Protein 3LYK (pdb70)

CATH classification: 3.40.30.10 (+1 more: 1.20.1050.10)

Structure (mmCIF, N/CA/C/O backbone):
data_3LYK
#
_entry.id   3LYK
#
_cell.length_a   116.327
_cell.length_b   116.327
_cell.length_c   91.339
_cell.angle_alpha   90.000
_cell.angle_beta   90.000
_cell.angle_gamma   120.000
#
_symmetry.space_group_name_H-M   'P 31 2 1'
#
loop_
_entity.id
_entity.type
_entity.pdbx_description
1 polymer 'Stringent starvation protein A homolog'
2 water water
#
loop_
_atom_site.group_PDB
_atom_site.id
_atom_site.type_symbol
_atom_site.label_atom_id
_atom_site.label_alt_id
_atom_site.label_comp_id
_atom_site.label_asym_id
_atom_site.label_entity_id
_atom_site.label_seq_id
_atom_site.pdbx_PDB_ins_code
_atom_site.Cartn_x
_atom_site.Cartn_y
_atom_site.Cartn_z
_atom_site.occupancy
_atom_site.B_iso_or_equiv
_atom_site.auth_seq_id
_atom_site.auth_comp_id
_atom_site.auth_asym_id
_atom_site.auth_atom_id
_atom_site.pdbx_PDB_model_num
ATOM 1 N N . VAL A 1 6 ? -72.582 -7.807 28.276 1.00 38.80 10 VAL A N 1
ATOM 2 C CA . VAL A 1 6 ? -72.087 -8.439 27.004 1.00 39.80 10 VAL A CA 1
ATOM 3 C C . VAL A 1 6 ? -71.593 -7.465 25.872 1.00 38.80 10 VAL A C 1
ATOM 4 O O . VAL A 1 6 ? -72.191 -6.413 25.599 1.00 39.09 10 VAL A O 1
ATOM 16 N N . THR A 1 8 ? -70.121 -7.411 21.897 1.00 30.29 12 THR A N 1
ATOM 17 C CA . THR A 1 8 ? -70.188 -8.151 20.650 1.00 30.19 12 THR A CA 1
ATOM 18 C C . THR A 1 8 ? -69.669 -7.291 19.514 1.00 29.46 12 THR A C 1
ATOM 19 O O . THR A 1 8 ? -70.066 -6.128 19.383 1.00 29.33 12 THR A O 1
ATOM 23 N N . LEU A 1 9 ? -68.792 -7.846 18.693 1.00 27.26 13 LEU A N 1
ATOM 24 C CA . LEU A 1 9 ? -68.415 -7.190 17.477 1.00 26.58 13 LEU A CA 1
ATOM 25 C C . LEU A 1 9 ? -68.962 -7.944 16.276 1.00 27.82 13 LEU A C 1
ATOM 26 O O . LEU A 1 9 ? -68.594 -9.108 16.031 1.00 27.44 13 LEU A O 1
ATOM 31 N N . PHE A 1 10 ? -69.821 -7.278 15.511 1.00 28.17 14 PHE A N 1
ATOM 32 C CA . PHE A 1 10 ? -70.244 -7.774 14.193 1.00 28.69 14 PHE A CA 1
ATOM 33 C C . PHE A 1 10 ? -69.196 -7.352 13.223 1.00 28.98 14 PHE A C 1
ATOM 34 O O . PHE A 1 10 ? -68.878 -6.162 13.089 1.00 27.92 14 PHE A O 1
ATOM 42 N N . SER A 1 11 ? -68.677 -8.336 12.520 1.00 29.22 15 SER A N 1
ATOM 43 C CA . SER A 1 11 ? -67.438 -8.198 11.843 1.00 30.61 15 SER A CA 1
ATOM 44 C C . SER A 1 11 ? -67.366 -9.104 10.630 1.00 31.95 15 SER A C 1
ATOM 45 O O . SER A 1 11 ? -67.952 -10.184 10.611 1.00 31.31 15 SER A O 1
ATOM 48 N N . ASN A 1 12 ? -66.620 -8.673 9.625 1.00 33.26 16 ASN A N 1
ATOM 49 C CA . ASN A 1 12 ? -66.270 -9.586 8.564 1.00 34.80 16 ASN A CA 1
ATOM 50 C C . ASN A 1 12 ? -64.788 -9.839 8.592 1.00 35.20 16 ASN A C 1
ATOM 51 O O . ASN A 1 12 ? -64.010 -8.914 8.729 1.00 34.36 16 ASN A O 1
ATOM 56 N N . LYS A 1 13 ? -64.408 -11.105 8.418 1.00 36.24 17 LYS A N 1
ATOM 57 C CA . LYS A 1 13 ? -63.022 -11.535 8.552 1.00 37.19 17 LYS A CA 1
ATOM 58 C C . LYS A 1 13 ? -62.048 -10.938 7.531 1.00 36.19 17 LYS A C 1
ATOM 59 O O . LYS A 1 13 ? -60.863 -10.862 7.804 1.00 36.32 17 LYS A O 1
ATOM 65 N N . ASP A 1 14 ? -62.515 -10.555 6.348 1.00 36.20 18 ASP A N 1
ATOM 66 C CA . ASP A 1 14 ? -61.626 -9.949 5.348 1.00 36.70 18 ASP A CA 1
ATOM 67 C C . ASP A 1 14 ? -61.676 -8.399 5.296 1.00 35.65 18 ASP A C 1
ATOM 68 O O . ASP A 1 14 ? -60.995 -7.786 4.472 1.00 35.06 18 ASP A O 1
ATOM 73 N N . ASP A 1 15 ? -62.493 -7.790 6.156 1.00 33.29 19 ASP A N 1
ATOM 74 C CA . ASP A 1 15 ? -62.762 -6.354 6.061 1.00 31.99 19 ASP A CA 1
ATOM 75 C C . ASP A 1 15 ? -61.711 -5.543 6.830 1.00 29.75 19 ASP A C 1
ATOM 76 O O . ASP A 1 15 ? -61.452 -5.800 7.997 1.00 28.73 19 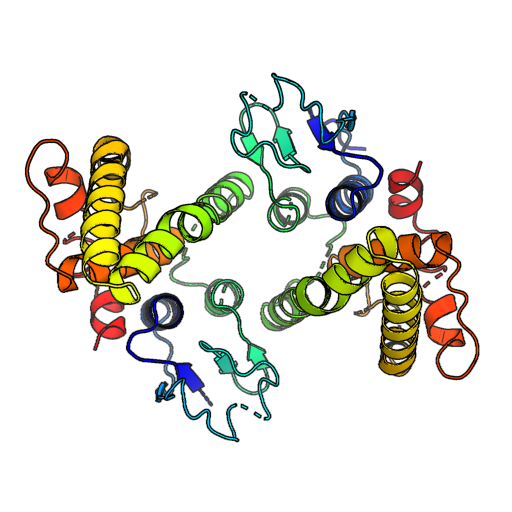ASP A O 1
ATOM 81 N N . ILE A 1 16 ? -61.072 -4.595 6.150 1.00 27.85 20 ILE A N 1
ATOM 82 C CA . ILE A 1 16 ? -59.999 -3.822 6.765 1.00 25.97 20 ILE A CA 1
ATOM 83 C C . ILE A 1 16 ? -60.470 -2.996 7.996 1.00 25.34 20 ILE A C 1
ATOM 84 O O . ILE A 1 16 ? -59.732 -2.842 8.930 1.00 25.15 20 ILE A O 1
ATOM 89 N N . TYR A 1 17 ? -61.713 -2.516 7.995 1.00 24.19 21 TYR A N 1
ATOM 90 C CA . TYR A 1 17 ? -62.229 -1.655 9.032 1.00 23.02 21 TYR A CA 1
ATOM 91 C C . TYR A 1 17 ? -62.511 -2.480 10.275 1.00 23.15 21 TYR A C 1
ATOM 92 O O . TYR A 1 17 ? -62.304 -2.003 11.376 1.00 20.88 21 TYR A O 1
ATOM 101 N N . CYS A 1 18 ? -62.953 -3.730 10.078 1.00 22.79 22 CYS A N 1
ATOM 102 C CA . CYS A 1 18 ? -63.078 -4.697 11.172 1.00 23.32 22 CYS A CA 1
ATOM 103 C C . CYS A 1 18 ? -61.708 -5.000 11.758 1.00 21.62 22 CYS A C 1
ATOM 104 O O . CYS A 1 18 ? -61.544 -5.088 12.962 1.00 21.34 22 CYS A O 1
ATOM 107 N N . HIS A 1 19 ? -60.721 -5.141 10.898 1.00 20.58 23 HIS A N 1
ATOM 108 C CA . HIS A 1 19 ? -59.428 -5.433 11.382 1.00 20.36 23 HIS A CA 1
ATOM 109 C C . HIS A 1 19 ? -58.903 -4.282 12.294 1.00 20.74 23 HIS A C 1
ATOM 110 O O . HIS A 1 19 ? -58.392 -4.549 13.367 1.00 20.82 23 HIS A O 1
ATOM 117 N N . GLN A 1 20 ? -59.058 -3.013 11.883 1.00 19.79 24 GLN A N 1
ATOM 118 C CA . GLN A 1 20 ? -58.671 -1.870 12.740 1.00 19.45 24 GLN A CA 1
ATOM 119 C C . GLN A 1 20 ? -59.229 -2.003 14.147 1.00 18.58 24 GLN A C 1
ATOM 120 O O . GLN A 1 20 ? -58.522 -1.793 15.122 1.00 18.20 24 GLN A O 1
ATOM 126 N N . VAL A 1 21 ? -60.515 -2.287 14.249 1.00 16.96 25 VAL A N 1
ATOM 127 C CA . VAL A 1 21 ? -61.188 -2.280 15.531 1.00 17.62 25 VAL A CA 1
ATOM 128 C C . VAL A 1 21 ? -60.654 -3.473 16.371 1.00 18.32 25 VAL A C 1
ATOM 129 O O . VAL A 1 21 ? -60.344 -3.351 17.553 1.00 17.69 25 VAL A O 1
ATOM 133 N N . LYS A 1 22 ? -60.506 -4.623 15.736 1.00 18.09 26 LYS A N 1
ATOM 134 C CA . LYS A 1 22 ? -59.969 -5.806 16.471 1.00 17.80 26 LYS A CA 1
ATOM 135 C C . LYS A 1 22 ? -58.583 -5.582 17.068 1.00 16.47 26 LYS A C 1
ATOM 136 O O . LYS A 1 22 ? -58.281 -6.080 18.132 1.00 17.73 26 LYS A O 1
ATOM 142 N N . ILE A 1 23 ? -57.734 -4.812 16.389 1.00 15.82 27 ILE A N 1
ATOM 143 C CA . ILE A 1 23 ? -56.427 -4.476 16.960 1.00 15.19 27 ILE A CA 1
ATOM 144 C C . ILE A 1 23 ? -56.598 -3.643 18.195 1.00 15.16 27 ILE A C 1
ATOM 145 O O . ILE A 1 23 ? -55.935 -3.901 19.201 1.00 13.69 27 ILE A O 1
ATOM 150 N N . VAL A 1 24 ? -57.474 -2.624 18.131 1.00 14.87 28 VAL A N 1
ATOM 151 C CA . VAL A 1 24 ? -57.746 -1.769 19.315 1.00 13.64 28 VAL A CA 1
ATOM 152 C C . VAL A 1 24 ? -58.368 -2.566 20.469 1.00 14.80 28 VAL A C 1
ATOM 153 O O . VAL A 1 24 ? -57.926 -2.434 21.617 1.00 15.02 28 VAL A O 1
ATOM 157 N N . LEU A 1 25 ? -59.345 -3.429 20.178 1.00 15.39 29 LEU A N 1
ATOM 158 C CA . LEU A 1 25 ? -59.882 -4.344 21.211 1.00 16.58 29 LEU A CA 1
ATOM 159 C C . LEU A 1 25 ? -58.789 -5.179 21.897 1.00 16.49 29 LEU A C 1
ATOM 160 O O . LEU A 1 25 ? -58.778 -5.308 23.119 1.00 16.62 29 LEU A O 1
ATOM 165 N N . ALA A 1 26 ? -57.872 -5.730 21.098 1.00 15.95 30 ALA A N 1
ATOM 166 C CA . ALA A 1 26 ? -56.778 -6.532 21.641 1.00 17.33 30 ALA A CA 1
ATOM 167 C C . ALA A 1 26 ? -55.825 -5.688 22.442 1.00 17.17 30 ALA A C 1
ATOM 168 O O . ALA A 1 26 ? -55.395 -6.117 23.517 1.00 16.98 30 ALA A O 1
ATOM 170 N N . GLU A 1 27 ? -55.471 -4.488 21.961 1.00 15.98 31 GLU A N 1
ATOM 171 C CA . GLU A 1 27 ? -54.570 -3.592 22.766 1.00 16.77 31 GLU A CA 1
ATOM 172 C C . GLU A 1 27 ? -55.131 -3.286 24.152 1.00 15.26 31 GLU A C 1
ATOM 173 O O . GLU A 1 27 ? -54.407 -3.271 25.164 1.00 15.07 31 GLU A O 1
ATOM 179 N N . LYS A 1 28 ? -56.428 -3.021 24.204 1.00 14.25 32 LYS A N 1
ATOM 180 C CA . LYS A 1 28 ? -57.071 -2.688 25.481 1.00 14.57 32 LYS A CA 1
ATOM 181 C C . LYS A 1 28 ? -57.332 -3.941 26.347 1.00 16.39 32 LYS A C 1
ATOM 182 O O . LYS A 1 28 ? -57.718 -3.804 27.525 1.00 16.08 32 LYS A O 1
ATOM 188 N N . GLY A 1 29 ? -57.154 -5.134 25.749 1.00 16.96 33 GLY A N 1
ATOM 189 C CA . GLY A 1 29 ? -57.335 -6.404 26.458 1.00 18.85 33 GLY A CA 1
ATOM 190 C C . GLY A 1 29 ? -58.784 -6.708 26.780 1.00 20.53 33 GLY A C 1
ATOM 191 O O . GLY A 1 29 ? -59.053 -7.445 27.714 1.00 20.47 33 GLY A O 1
ATOM 192 N N . VAL A 1 30 ? -59.734 -6.131 26.037 1.00 21.89 34 VAL A N 1
ATOM 193 C CA . VAL A 1 30 ? -61.117 -6.380 26.375 1.00 22.67 34 VAL A CA 1
ATOM 194 C C . VAL A 1 30 ? -61.725 -7.583 25.652 1.00 22.80 34 VAL A C 1
ATOM 195 O O . VAL A 1 30 ? -61.565 -7.757 24.455 1.00 21.38 34 VAL A O 1
ATOM 199 N N . LEU A 1 31 ? -62.491 -8.346 26.418 1.00 22.75 35 LEU A N 1
ATOM 200 C CA . LEU A 1 31 ? -63.164 -9.566 25.941 1.00 24.28 35 LEU A CA 1
ATOM 201 C C . LEU A 1 31 ? -64.370 -9.204 25.116 1.00 24.18 35 LEU A C 1
ATOM 202 O O . LEU A 1 31 ? -65.127 -8.298 25.472 1.00 22.48 35 LEU A O 1
ATOM 207 N N . TYR A 1 32 ? -64.536 -9.885 23.988 1.00 24.08 36 TYR A N 1
ATOM 208 C CA . TYR A 1 32 ? -65.735 -9.669 23.190 1.00 25.20 36 TYR A CA 1
ATOM 209 C C . TYR A 1 32 ? -66.077 -10.916 22.421 1.00 26.75 36 TYR A C 1
ATOM 210 O O . TYR A 1 32 ? -65.214 -11.751 22.181 1.00 25.55 36 TYR A O 1
ATOM 219 N N . GLU A 1 33 ? -67.331 -10.999 21.992 1.00 28.97 37 GLU A N 1
ATOM 220 C CA . GLU A 1 33 ? -67.786 -12.078 21.139 1.00 32.23 37 GLU A CA 1
ATOM 221 C C . GLU A 1 33 ? -67.695 -11.567 19.695 1.00 32.59 37 GLU A C 1
ATOM 222 O O . GLU A 1 33 ? -68.194 -10.486 19.393 1.00 31.95 37 GLU A O 1
ATOM 228 N N . ASN A 1 34 ? -67.030 -12.315 18.823 1.00 32.96 38 ASN A N 1
ATOM 229 C CA . ASN A 1 34 ? -66.973 -11.981 17.412 1.00 35.75 38 ASN A CA 1
ATOM 230 C C . ASN A 1 34 ? -68.173 -12.596 16.681 1.00 36.57 38 ASN A C 1
ATOM 231 O O . ASN A 1 34 ? -68.226 -13.811 16.543 1.00 36.67 38 ASN A O 1
ATOM 236 N N . ALA A 1 35 ? -69.129 -11.777 16.223 1.00 37.13 39 ALA A N 1
ATOM 237 C CA . ALA A 1 35 ? -70.225 -12.289 15.382 1.00 37.67 39 ALA A CA 1
ATOM 238 C C . ALA A 1 35 ? -69.875 -12.123 13.912 1.00 38.79 39 ALA A C 1
ATOM 239 O O . ALA A 1 35 ? -69.884 -11.006 13.370 1.00 38.26 39 ALA A O 1
ATOM 241 N N . GLU A 1 36 ? -69.541 -13.242 13.268 1.00 39.56 40 GLU A N 1
ATOM 242 C CA . GLU A 1 36 ? -69.069 -13.209 11.890 1.00 41.72 40 GLU A CA 1
ATOM 243 C C . GLU A 1 36 ? -70.211 -12.934 10.934 1.00 42.18 40 GLU A C 1
ATOM 244 O O . GLU A 1 36 ? -71.232 -13.576 11.001 1.00 42.46 40 GLU A O 1
ATOM 250 N N . VAL A 1 37 ? -70.055 -11.960 10.052 1.00 43.56 41 VAL A N 1
ATOM 251 C CA . VAL A 1 37 ? -71.131 -11.702 9.115 1.00 44.69 41 VAL A CA 1
ATOM 252 C C . VAL A 1 37 ? -70.681 -11.864 7.676 1.00 46.05 41 VAL A C 1
ATOM 253 O O . VAL A 1 37 ? -69.584 -11.459 7.302 1.00 45.47 41 VAL A O 1
ATOM 257 N N . ASP A 1 38 ? -71.563 -12.471 6.892 1.00 47.94 42 ASP A N 1
ATOM 258 C CA . ASP A 1 38 ? -71.428 -12.566 5.454 1.00 50.27 42 ASP A CA 1
ATOM 259 C C . ASP A 1 38 ? -72.081 -11.297 4.888 1.00 51.22 42 ASP A C 1
ATOM 260 O O . ASP A 1 38 ? -73.259 -11.012 5.160 1.00 51.26 42 ASP A O 1
ATOM 265 N N . LEU A 1 39 ? -71.303 -10.529 4.127 1.00 52.50 43 LEU A N 1
ATOM 266 C CA . LEU A 1 39 ? -71.755 -9.239 3.605 1.00 54.21 43 LEU A CA 1
ATOM 267 C C . LEU A 1 39 ? -72.929 -9.364 2.631 1.00 55.21 43 LEU A C 1
ATOM 268 O O . LEU A 1 39 ? -73.757 -8.451 2.532 1.00 55.31 43 LEU A O 1
ATOM 273 N N . GLN A 1 40 ? -73.008 -10.490 1.925 1.00 56.16 44 GLN A N 1
ATOM 274 C CA . GLN A 1 40 ? -74.070 -10.691 0.940 1.00 57.51 44 GLN A CA 1
ATOM 275 C C . GLN A 1 40 ? -75.376 -11.204 1.538 1.00 57.57 44 GLN A C 1
ATOM 276 O O . GLN A 1 40 ? -76.385 -11.257 0.849 1.00 58.31 44 GLN A O 1
ATOM 282 N N . ALA A 1 41 ? -75.359 -11.564 2.819 1.00 57.69 45 ALA A N 1
ATOM 283 C CA . ALA A 1 41 ? -76.552 -12.061 3.517 1.00 57.62 45 ALA A CA 1
ATOM 284 C C . ALA A 1 41 ? -76.527 -11.624 4.979 1.00 57.47 45 ALA A C 1
ATOM 285 O O . ALA A 1 41 ? -76.127 -12.389 5.862 1.00 56.95 45 ALA A O 1
ATOM 287 N N . LEU A 1 42 ? -76.964 -10.394 5.228 1.00 57.35 46 LEU A N 1
ATOM 288 C CA . LEU A 1 42 ? -76.814 -9.790 6.541 1.00 57.37 46 LEU A CA 1
ATOM 289 C C . LEU A 1 42 ? -77.837 -10.349 7.534 1.00 57.31 46 LEU A C 1
ATOM 290 O O . LEU A 1 42 ? -79.020 -10.436 7.212 1.00 57.77 46 LEU A O 1
ATOM 295 N N . PRO A 1 43 ? -77.386 -10.743 8.745 1.00 57.13 47 PRO A N 1
ATOM 296 C CA . PRO A 1 43 ? -78.311 -11.319 9.726 1.00 57.02 47 PRO A CA 1
ATOM 297 C C . PRO A 1 43 ? -79.336 -10.294 10.228 1.00 57.64 47 PRO A C 1
ATOM 298 O O . PRO A 1 43 ? -79.077 -9.085 10.182 1.00 57.81 47 PRO A O 1
ATOM 302 N N . GLU A 1 44 ? -80.489 -10.768 10.700 1.00 57.68 48 GLU A N 1
ATOM 303 C CA . GLU A 1 44 ? -81.534 -9.862 11.189 1.00 57.57 48 GLU A CA 1
ATOM 304 C C . GLU A 1 44 ? -81.137 -9.138 12.483 1.00 57.07 48 GLU A C 1
ATOM 305 O O . GLU A 1 44 ? -81.416 -7.941 12.621 1.00 56.83 48 GLU A O 1
ATOM 308 N N . ASP A 1 45 ? -80.481 -9.849 13.406 1.00 56.21 49 ASP A N 1
ATOM 309 C CA . ASP A 1 45 ? -80.043 -9.238 14.666 1.00 55.83 49 ASP A CA 1
ATOM 310 C C . ASP A 1 45 ? -79.059 -8.047 14.492 1.00 54.86 49 ASP A C 1
ATOM 311 O O . ASP A 1 45 ? -79.017 -7.161 15.346 1.00 54.91 49 ASP A O 1
ATOM 316 N N . LEU A 1 46 ? -78.289 -8.024 13.401 1.00 53.22 50 LEU A N 1
ATOM 317 C CA . LEU A 1 46 ? -77.491 -6.852 13.056 1.00 51.96 50 LEU A CA 1
ATOM 318 C C . LEU A 1 46 ? -78.369 -5.702 12.546 1.00 52.16 50 LEU A C 1
ATOM 319 O O . LEU A 1 46 ? -78.210 -4.558 12.981 1.00 51.55 50 LEU A O 1
ATOM 332 N N . GLU A 1 48 ? -81.482 -5.015 13.166 1.00 50.67 52 GLU A N 1
ATOM 333 C CA . GLU A 1 48 ? -82.298 -4.397 14.227 1.00 50.49 52 GLU A CA 1
ATOM 334 C C . GLU A 1 48 ? -81.490 -3.478 15.165 1.00 50.19 52 GLU A C 1
ATOM 335 O O . GLU A 1 48 ? -82.057 -2.548 15.764 1.00 50.89 52 GLU A O 1
ATOM 338 N N . LEU A 1 49 ? -80.183 -3.728 15.286 1.00 48.96 53 LEU A N 1
ATOM 339 C CA . LEU A 1 49 ? -79.302 -2.861 16.079 1.00 47.83 53 LEU A CA 1
ATOM 340 C C . LEU A 1 49 ? -78.757 -1.706 15.256 1.00 46.76 53 LEU A C 1
ATOM 341 O O . LEU A 1 49 ? -78.649 -0.587 15.754 1.00 47.00 53 LEU A O 1
ATOM 346 N N . ASN A 1 50 ? -78.430 -1.984 14.002 1.00 45.67 54 ASN A N 1
ATOM 347 C CA . ASN A 1 50 ? -77.874 -1.007 13.095 1.00 45.06 54 ASN A CA 1
ATOM 348 C C . ASN A 1 50 ? -78.615 -1.004 11.740 1.00 45.70 54 ASN A C 1
ATOM 349 O O . ASN A 1 50 ? -78.211 -1.694 10.793 1.00 45.79 54 ASN A O 1
ATOM 354 N N . PRO A 1 51 ? -79.690 -0.196 11.635 1.00 46.20 55 PRO A N 1
ATOM 355 C CA . PRO A 1 51 ? -80.458 -0.081 10.383 1.00 46.04 55 PRO A CA 1
ATOM 356 C C . PRO A 1 51 ? -79.604 0.079 9.124 1.00 45.37 55 PRO A C 1
ATOM 357 O O . PRO A 1 51 ? -80.041 -0.313 8.060 1.00 46.10 55 PRO A O 1
ATOM 361 N N . TYR A 1 52 ? -78.400 0.633 9.224 1.00 44.30 56 TYR A N 1
ATOM 362 C CA . TYR A 1 52 ? -77.568 0.827 8.029 1.00 43.22 56 TYR A CA 1
ATOM 363 C C . TYR A 1 52 ? -76.910 -0.479 7.564 1.00 42.32 56 TYR A C 1
ATOM 364 O O . TYR A 1 52 ? -76.324 -0.533 6.476 1.00 41.26 56 TYR A O 1
ATOM 373 N N . GLY A 1 53 ? -76.981 -1.516 8.404 1.00 41.19 57 GLY A N 1
ATOM 374 C CA . GLY A 1 53 ? -76.343 -2.812 8.109 1.00 40.25 57 GLY A CA 1
ATOM 375 C C . GLY A 1 53 ? -74.895 -2.753 7.637 1.00 39.32 57 GLY A C 1
ATOM 376 O O . GLY A 1 53 ? -74.555 -3.342 6.627 1.00 38.97 57 GLY A O 1
ATOM 377 N N . THR A 1 54 ? -74.033 -2.029 8.363 1.00 37.95 58 THR A N 1
ATOM 378 C CA . THR A 1 54 ? -72.603 -2.002 8.043 1.00 36.01 58 THR A CA 1
ATOM 379 C C . THR A 1 54 ? -71.798 -2.722 9.132 1.00 34.52 58 THR A C 1
ATOM 380 O O . THR A 1 54 ? -72.276 -2.896 10.255 1.00 34.41 58 THR A O 1
ATOM 384 N N . VAL A 1 55 ? -70.574 -3.127 8.783 1.00 33.56 59 VAL A N 1
ATOM 385 C CA . VAL A 1 55 ? -69.626 -3.670 9.739 1.00 31.91 59 VAL A CA 1
ATOM 386 C C . VAL A 1 55 ? -68.382 -2.821 9.623 1.00 31.12 59 VAL A C 1
ATOM 387 O O . VAL A 1 55 ? -68.093 -2.316 8.541 1.00 31.54 59 VAL A O 1
ATOM 391 N N . PRO A 1 56 ? -67.624 -2.667 10.728 1.00 29.98 60 PRO A N 1
ATOM 392 C CA . PRO A 1 56 ? -67.850 -3.230 12.075 1.00 28.41 60 PRO A CA 1
ATOM 393 C C . PRO A 1 56 ? -68.970 -2.540 12.808 1.00 27.98 60 PRO A C 1
ATOM 394 O O . PRO A 1 56 ? -69.135 -1.332 12.663 1.00 27.93 60 PRO A O 1
ATOM 398 N N . THR A 1 57 ? -69.716 -3.296 13.606 1.00 26.06 61 THR A N 1
ATOM 399 C CA . THR A 1 57 ? -70.690 -2.734 14.501 1.00 25.21 61 THR A CA 1
ATOM 400 C C . THR A 1 57 ? -70.415 -3.315 15.865 1.00 25.79 61 THR A C 1
ATOM 401 O O . THR A 1 57 ? -70.354 -4.550 16.026 1.00 25.70 61 THR A O 1
ATOM 405 N N . LEU A 1 58 ? -70.255 -2.449 16.859 1.00 24.48 62 LEU A N 1
ATOM 406 C CA . LEU A 1 58 ? -69.897 -2.910 18.174 1.00 25.25 62 LEU A CA 1
ATOM 407 C C . LEU A 1 58 ? -71.050 -2.689 19.104 1.00 26.27 62 LEU A C 1
ATOM 408 O O . LEU A 1 58 ? -71.669 -1.618 19.055 1.00 26.33 62 LEU A O 1
ATOM 413 N N . VAL A 1 59 ? -71.340 -3.669 19.967 1.00 27.47 63 VAL A N 1
ATOM 414 C CA . VAL A 1 59 ? -72.398 -3.521 20.959 1.00 29.84 63 VAL A CA 1
ATOM 415 C C . VAL A 1 59 ? -71.826 -3.671 22.347 1.00 31.50 63 VAL A C 1
ATOM 416 O O . VAL A 1 59 ? -71.298 -4.742 22.695 1.00 32.24 63 VAL A O 1
ATOM 420 N N . ASP A 1 60 ? -71.930 -2.621 23.152 1.00 32.10 64 ASP A N 1
ATOM 421 C CA . ASP A 1 60 ? -71.350 -2.604 24.494 1.00 34.52 64 ASP A CA 1
ATOM 422 C C . ASP A 1 60 ? -72.463 -2.317 25.517 1.00 35.97 64 ASP A C 1
ATOM 423 O O . ASP A 1 60 ? -72.980 -1.165 25.608 1.00 35.93 64 ASP A O 1
ATOM 428 N N A ARG A 1 61 ? -72.815 -3.348 26.293 0.50 36.31 65 ARG A N 1
ATOM 429 N N B ARG A 1 61 ? -72.799 -3.344 26.307 0.50 36.68 65 ARG A N 1
ATOM 430 C CA A ARG A 1 61 ? -74.004 -3.340 27.151 0.50 36.14 65 ARG A CA 1
ATOM 431 C CA B ARG A 1 61 ? -74.006 -3.374 27.151 0.50 36.91 65 ARG A CA 1
ATOM 432 C C A ARG A 1 61 ? -75.137 -2.807 26.301 0.50 36.58 65 ARG A C 1
ATOM 433 C C B ARG A 1 61 ? -75.166 -2.824 26.330 0.50 37.01 65 ARG A C 1
ATOM 434 O O A ARG A 1 61 ? -75.544 -3.468 25.359 0.50 36.64 65 ARG A O 1
ATOM 435 O O B ARG A 1 61 ? -75.629 -3.506 25.430 0.50 37.10 65 ARG A O 1
ATOM 450 N N . ASP A 1 62 ? -75.586 -1.581 26.577 1.00 37.60 66 ASP A N 1
ATOM 451 C CA . ASP A 1 62 ? -76.709 -0.938 25.814 1.00 37.65 66 ASP A CA 1
ATOM 452 C C . ASP A 1 62 ? -76.337 -0.098 24.550 1.00 35.87 66 ASP A C 1
ATOM 453 O O . ASP A 1 62 ? -77.177 0.221 23.730 1.00 35.33 66 ASP A O 1
ATOM 458 N N . LEU A 1 63 ? -75.060 0.225 24.400 1.00 33.53 67 LEU A N 1
ATOM 459 C CA . LEU A 1 63 ? -74.565 1.119 23.359 1.00 30.28 67 LEU A CA 1
ATOM 460 C C . LEU A 1 63 ? -74.263 0.385 22.052 1.00 28.82 67 LEU A C 1
ATOM 461 O O . LEU A 1 63 ? -73.495 -0.583 22.043 1.00 28.50 67 LEU A O 1
ATOM 466 N N . VAL A 1 64 ? -74.854 0.844 20.956 1.00 26.21 68 VAL A N 1
ATOM 467 C CA . VAL A 1 64 ? -74.549 0.341 19.648 1.00 26.94 68 VAL A CA 1
ATOM 468 C C . VAL A 1 64 ? -73.720 1.373 18.866 1.00 26.82 68 VAL A C 1
ATOM 469 O O . VAL A 1 64 ? -74.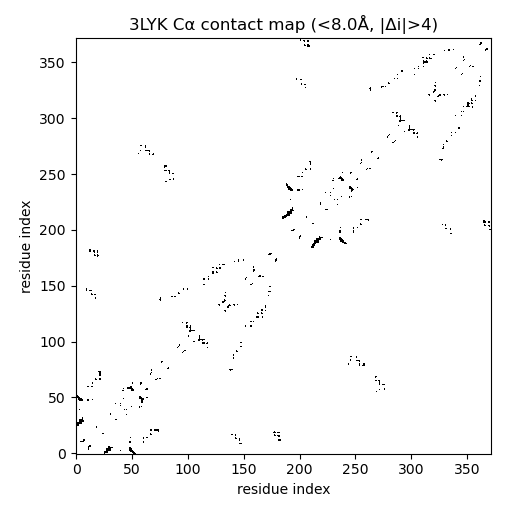130 2.540 18.782 1.00 27.19 68 VAL A O 1
ATOM 473 N N . LEU A 1 65 ? -72.595 0.950 18.282 1.00 25.28 69 LEU A N 1
ATOM 474 C CA . LEU A 1 65 ? -71.742 1.844 17.502 1.00 24.91 69 LEU A CA 1
ATOM 475 C C . LEU A 1 65 ? -71.362 1.279 16.162 1.00 25.49 69 LEU A C 1
ATOM 476 O O . LEU A 1 65 ? -71.157 0.066 16.012 1.00 26.36 69 LEU A O 1
ATOM 481 N N . PHE A 1 66 ? -71.244 2.145 15.172 1.00 24.37 70 PHE A N 1
ATOM 482 C CA . PHE A 1 66 ? -70.704 1.718 13.912 1.00 24.75 70 PHE A CA 1
ATOM 483 C C . PHE A 1 66 ? -69.802 2.786 13.399 1.00 24.93 70 PHE A C 1
ATOM 484 O O . PHE A 1 66 ? -69.757 3.886 13.988 1.00 26.34 70 PHE A O 1
ATOM 492 N N . ASN A 1 67 ? -69.118 2.483 12.303 1.00 22.99 71 ASN A N 1
ATOM 493 C CA . ASN A 1 67 ? -68.058 3.307 11.754 1.00 23.25 71 ASN A CA 1
ATOM 494 C C . ASN A 1 67 ? -66.783 3.116 12.580 1.00 22.29 71 ASN A C 1
ATOM 495 O O . ASN A 1 67 ? -66.781 3.342 13.798 1.00 20.10 71 ASN A O 1
ATOM 500 N N . SER A 1 68 ? -65.710 2.625 11.946 1.00 22.26 72 SER A N 1
ATOM 501 C CA . SER A 1 68 ? -64.602 2.143 12.728 1.00 21.91 72 SER A CA 1
ATOM 502 C C . SER A 1 68 ? -63.901 3.282 13.509 1.00 21.53 72 SER A C 1
ATOM 503 O O . SER A 1 68 ? -63.410 3.065 14.612 1.00 19.34 72 SER A O 1
ATOM 506 N N . ARG A 1 69 ? -63.870 4.486 12.915 1.00 20.81 73 ARG A N 1
ATOM 507 C CA . ARG A 1 69 ? -63.269 5.653 13.581 1.00 20.81 73 ARG A CA 1
ATOM 508 C C . ARG A 1 69 ? -63.959 5.986 14.914 1.00 19.21 73 ARG A C 1
ATOM 509 O O . ARG A 1 69 ? -63.292 6.249 15.930 1.00 20.42 73 ARG A O 1
ATOM 517 N N . ILE A 1 70 ? -65.280 5.922 14.930 1.00 17.99 74 ILE A N 1
ATOM 518 C CA . ILE A 1 70 ? -66.055 6.240 16.132 1.00 18.07 74 ILE A CA 1
ATOM 519 C C . ILE A 1 70 ? -65.862 5.143 17.205 1.00 18.73 74 ILE A C 1
ATOM 520 O O . ILE A 1 70 ? -65.686 5.433 18.397 1.00 17.17 74 ILE A O 1
ATOM 525 N N . ILE A 1 71 ? -65.848 3.886 16.753 1.00 17.36 75 ILE A N 1
ATOM 526 C CA . ILE A 1 71 ? -65.593 2.747 17.645 1.00 16.55 75 ILE A CA 1
ATOM 527 C C . ILE A 1 71 ? -64.224 2.841 18.301 1.00 15.50 75 ILE A C 1
ATOM 528 O O . ILE A 1 71 ? -64.112 2.706 19.498 1.00 15.46 75 ILE A O 1
ATOM 541 N N . GLU A 1 73 ? -62.307 5.496 18.748 1.00 18.29 77 GLU A N 1
ATOM 542 C CA . GLU A 1 73 ? -62.201 6.616 19.661 1.00 18.39 77 GLU A CA 1
ATOM 543 C C . GLU A 1 73 ? -62.954 6.307 20.937 1.00 16.63 77 GLU A C 1
ATOM 544 O O . GLU A 1 73 ? -62.448 6.565 22.016 1.00 15.23 77 GLU A O 1
ATOM 550 N N . TYR A 1 74 ? -64.134 5.691 20.809 1.00 15.04 78 TYR A N 1
ATOM 551 C CA . TYR A 1 74 ? -64.858 5.224 21.971 1.00 14.60 78 TYR A CA 1
ATOM 552 C C . TYR A 1 74 ? -63.988 4.250 22.842 1.00 14.32 78 TYR A C 1
ATOM 553 O O . TYR A 1 74 ? -63.849 4.415 24.042 1.00 14.73 78 TYR A O 1
ATOM 562 N N . LEU A 1 75 ? -63.374 3.265 22.206 1.00 13.41 79 LEU A N 1
ATOM 563 C CA . LEU A 1 75 ? -62.535 2.293 22.949 1.00 14.50 79 LEU A CA 1
ATOM 564 C C . LEU A 1 75 ? -61.346 2.998 23.625 1.00 13.82 79 LEU A C 1
ATOM 565 O O . LEU A 1 75 ? -61.024 2.729 24.785 1.00 13.31 79 LEU A O 1
ATOM 570 N N . ASP A 1 76 ? -60.722 3.927 22.914 1.00 14.08 80 ASP A N 1
ATOM 571 C CA . ASP A 1 76 ? -59.567 4.624 23.493 1.00 15.44 80 ASP A CA 1
ATOM 572 C C . ASP A 1 76 ? -59.983 5.477 24.698 1.00 15.89 80 ASP A C 1
ATOM 573 O O . ASP A 1 76 ? -59.204 5.638 25.653 1.00 17.11 80 ASP A O 1
ATOM 578 N N . GLU A 1 77 ? -61.207 5.997 24.659 1.00 15.03 81 GLU A N 1
ATOM 579 C CA . GLU A 1 77 ? -61.714 6.800 25.762 1.00 15.33 81 GLU A CA 1
ATOM 580 C C . GLU A 1 77 ? -62.303 5.973 26.871 1.00 15.43 81 GLU A C 1
ATOM 581 O O . GLU A 1 77 ? -62.113 6.303 28.047 1.00 15.87 81 GLU A O 1
ATOM 587 N N A ARG A 1 78 ? -63.042 4.919 26.521 0.70 16.20 82 ARG A N 1
ATOM 588 N N B ARG A 1 78 ? -63.030 4.910 26.525 0.30 15.20 82 ARG A N 1
ATOM 589 C CA A ARG A 1 78 ? -63.631 4.065 27.561 0.70 16.76 82 ARG A CA 1
ATOM 590 C CA B ARG A 1 78 ? -63.656 4.048 27.539 0.30 14.84 82 ARG A CA 1
ATOM 591 C C A ARG A 1 78 ? -62.569 3.268 28.321 0.70 16.27 82 ARG A C 1
ATOM 592 C C B ARG A 1 78 ? -62.636 3.178 28.283 0.30 15.05 82 ARG A C 1
ATOM 593 O O A ARG A 1 78 ? -62.691 3.063 29.533 0.70 16.66 82 ARG A O 1
ATOM 594 O O B ARG A 1 78 ? -62.831 2.866 29.460 0.30 15.20 82 ARG A O 1
ATOM 609 N N . PHE A 1 79 ? -61.562 2.789 27.592 1.00 15.07 83 PHE A N 1
ATOM 610 C CA . PHE A 1 79 ? -60.503 1.924 28.175 1.00 15.05 83 PHE A CA 1
ATOM 611 C C . PHE A 1 79 ? -59.183 2.662 28.054 1.00 14.06 83 PHE A C 1
ATOM 612 O O . PHE A 1 79 ? -58.474 2.529 27.067 1.00 15.00 83 PHE A O 1
ATOM 620 N N . PRO A 1 80 ? -58.867 3.487 29.053 1.00 14.48 84 PRO A N 1
ATOM 621 C CA . PRO A 1 80 ? -57.839 4.513 28.806 1.00 14.43 84 PRO A CA 1
ATOM 622 C C . PRO A 1 80 ? -56.423 3.958 28.568 1.00 15.72 84 PRO A C 1
ATOM 623 O O . PRO A 1 80 ? -55.719 4.522 27.770 1.00 16.68 84 PRO A O 1
ATOM 627 N N . HIS A 1 81 ? -55.996 2.895 29.267 1.00 15.97 85 HIS A N 1
ATOM 628 C CA . HIS A 1 81 ? -54.662 2.298 29.060 1.00 16.26 85 HIS A CA 1
ATOM 629 C C . HIS A 1 81 ? -54.709 1.030 28.187 1.00 16.57 85 HIS A C 1
ATOM 630 O O . HIS A 1 81 ? -55.633 0.218 28.301 1.00 15.05 85 HIS A O 1
ATOM 637 N N . PRO A 1 82 ? -53.667 0.818 27.355 1.00 16.61 86 PRO A N 1
ATOM 638 C CA . PRO A 1 82 ? -52.564 1.745 27.052 1.00 16.14 86 PRO A CA 1
ATOM 639 C C . PRO A 1 82 ? -53.096 2.842 26.107 1.00 16.23 86 PRO A C 1
ATOM 640 O O . PRO A 1 82 ? -53.987 2.591 25.299 1.00 15.41 86 PRO A O 1
ATOM 644 N N . PRO A 1 83 ? -52.597 4.076 26.254 1.00 17.63 87 PRO A N 1
ATOM 645 C CA . PRO A 1 83 ? -53.209 5.164 25.487 1.00 17.00 87 PRO A CA 1
ATOM 646 C C . PRO A 1 83 ? -52.814 5.011 24.014 1.00 16.24 87 PRO A C 1
ATOM 647 O O . PRO A 1 83 ? -51.668 4.673 23.726 1.00 17.42 87 PRO A O 1
ATOM 651 N N . LEU A 1 84 ? -53.746 5.144 23.086 1.00 14.46 88 LEU A N 1
ATOM 652 C CA . LEU A 1 84 ? -53.405 4.973 21.680 1.00 14.90 88 LEU A CA 1
ATOM 653 C C . LEU A 1 84 ? -53.427 6.322 20.915 1.00 16.35 88 LEU A C 1
ATOM 654 O O . LEU A 1 84 ? -53.343 6.365 19.664 1.00 14.80 88 LEU A O 1
ATOM 667 N N . GLN A 1 86 ? -51.995 10.614 21.448 1.00 21.20 90 GLN A N 1
ATOM 668 C CA . GLN A 1 86 ? -51.179 11.462 22.295 1.00 23.07 90 GLN A 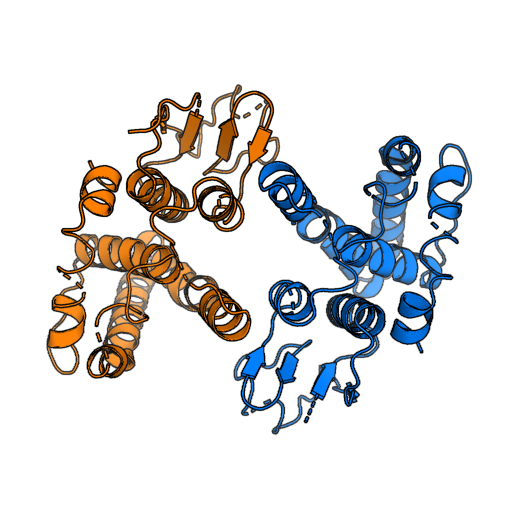CA 1
ATOM 669 C C . GLN A 1 86 ? -52.089 12.303 23.183 1.00 22.05 90 GLN A C 1
ATOM 670 O O . GLN A 1 86 ? -53.311 12.202 23.121 1.00 20.33 90 GLN A O 1
ATOM 676 N N . VAL A 1 87 ? -51.472 13.135 24.006 1.00 23.67 91 VAL A N 1
ATOM 677 C CA . VAL A 1 87 ? -52.193 13.970 24.952 1.00 24.67 91 VAL A CA 1
ATOM 678 C C . VAL A 1 87 ? -52.455 15.411 24.444 1.00 23.57 91 VAL A C 1
ATOM 679 O O . VAL A 1 87 ? -53.529 15.960 24.669 1.00 22.66 91 VAL A O 1
ATOM 683 N N . TYR A 1 88 ? -51.482 16.004 23.767 1.00 23.28 92 TYR A N 1
ATOM 684 C CA . TYR A 1 88 ? -51.627 17.398 23.295 1.00 24.43 92 TYR A CA 1
ATOM 685 C C . TYR A 1 88 ? -52.651 17.518 22.152 1.00 22.73 92 TYR A C 1
ATOM 686 O O . TYR A 1 88 ? -52.615 16.724 21.218 1.00 20.75 92 TYR A O 1
ATOM 695 N N . PRO A 1 89 ? -53.562 18.519 22.237 1.00 22.14 93 PRO A N 1
ATOM 696 C CA . PRO A 1 89 ? -54.532 18.776 21.145 1.00 21.63 93 PRO A CA 1
ATOM 697 C C . PRO A 1 89 ? -53.888 18.877 19.756 1.00 21.07 93 PRO A C 1
ATOM 698 O O . PRO A 1 89 ? -54.414 18.300 18.801 1.00 20.25 93 PRO A O 1
ATOM 702 N N . VAL A 1 90 ? -52.742 19.533 19.648 1.00 21.64 94 VAL A N 1
ATOM 703 C CA . VAL A 1 90 ? -52.056 19.655 18.346 1.00 22.98 94 VAL A CA 1
ATOM 704 C C . VAL A 1 90 ? -51.675 18.263 17.793 1.00 23.20 94 VAL A C 1
ATOM 705 O O . VAL A 1 90 ? -52.021 17.932 16.649 1.00 22.22 94 VAL A O 1
ATOM 709 N N . SER A 1 91 ? -50.975 17.451 18.593 1.00 21.59 95 SER A N 1
ATOM 710 C CA . SER A 1 91 ? -50.591 16.090 18.132 1.00 21.71 95 SER A CA 1
ATOM 711 C C . SER A 1 91 ? -51.773 15.213 17.803 1.00 19.60 95 SER A C 1
ATOM 712 O O . SER A 1 91 ? -51.716 14.493 16.828 1.00 20.73 95 SER A O 1
ATOM 715 N N . ARG A 1 92 ? -52.856 15.302 18.589 1.00 18.31 96 ARG A N 1
ATOM 716 C CA . ARG A 1 92 ? -54.057 14.503 18.334 1.00 16.76 96 ARG A CA 1
ATOM 717 C C . ARG A 1 92 ? -54.689 14.864 16.993 1.00 17.95 96 ARG A C 1
ATOM 718 O O . ARG A 1 92 ? -55.199 13.995 16.236 1.00 17.18 96 ARG A O 1
ATOM 726 N N . ALA A 1 93 ? -54.684 16.165 16.692 1.00 17.42 97 ALA A N 1
ATOM 727 C CA . ALA A 1 93 ? -55.268 16.672 15.458 1.00 18.28 97 ALA A CA 1
ATOM 728 C C . ALA A 1 93 ? -54.416 16.227 14.264 1.00 17.89 97 ALA A C 1
ATOM 729 O O . ALA A 1 93 ? -54.944 15.801 13.251 1.00 18.72 97 ALA A O 1
ATOM 731 N N . LYS A 1 94 ? -53.108 16.349 14.388 1.00 18.54 98 LYS A N 1
ATOM 732 C CA . LYS A 1 94 ? -52.204 15.873 13.339 1.00 21.24 98 LYS A CA 1
ATOM 733 C C . LYS A 1 94 ? -52.426 14.379 13.035 1.00 21.01 98 LYS A C 1
ATOM 734 O O . LYS A 1 94 ? -52.541 13.989 11.876 1.00 21.21 98 LYS A O 1
ATOM 740 N N . ASP A 1 95 ? -52.563 13.565 14.084 1.00 21.14 99 ASP A N 1
ATOM 741 C CA . ASP A 1 95 ? -52.785 12.132 13.926 1.00 21.37 99 ASP A CA 1
ATOM 742 C C . ASP A 1 95 ? -54.138 11.859 13.293 1.00 20.12 99 ASP A C 1
ATOM 743 O O . ASP A 1 95 ? -54.224 11.049 12.380 1.00 18.70 99 ASP A O 1
ATOM 748 N N . ARG A 1 96 ? -55.183 12.537 13.762 1.00 18.63 100 ARG A N 1
ATOM 749 C CA . ARG A 1 96 ? -56.470 12.440 13.081 1.00 18.87 100 ARG A CA 1
ATOM 750 C C . ARG A 1 96 ? -56.393 12.751 11.608 1.00 19.70 100 ARG A C 1
ATOM 751 O O . ARG A 1 96 ? -57.032 12.060 10.791 1.00 19.87 100 ARG A O 1
ATOM 759 N N . LEU A 1 97 ? -55.578 13.733 11.254 1.00 20.68 101 LEU A N 1
ATOM 760 C CA . LEU A 1 97 ? -55.515 14.161 9.867 1.00 22.89 101 LEU A CA 1
ATOM 761 C C . LEU A 1 97 ? -54.726 13.147 9.026 1.00 22.91 101 LEU A C 1
ATOM 762 O O . LEU A 1 97 ? -55.125 12.859 7.909 1.00 22.93 101 LEU A O 1
ATOM 767 N N . LEU A 1 98 ? -53.631 12.626 9.573 1.00 22.96 102 LEU A N 1
ATOM 768 C CA . LEU A 1 98 ? -52.936 11.430 9.001 1.00 24.46 102 LEU A CA 1
ATOM 769 C C . LEU A 1 98 ? -53.880 10.275 8.691 1.00 23.80 102 LEU A C 1
ATOM 770 O O . LEU A 1 98 ? -53.925 9.780 7.562 1.00 24.55 102 LEU A O 1
ATOM 783 N N . LEU A 1 100 ? -57.197 10.283 8.436 1.00 22.62 104 LEU A N 1
ATOM 784 C CA . LEU A 1 100 ? -58.130 10.692 7.385 1.00 22.78 104 LEU A CA 1
ATOM 785 C C . LEU A 1 100 ? -57.479 10.537 5.994 1.00 22.05 104 LEU A C 1
ATOM 786 O O . LEU A 1 100 ? -58.094 10.002 5.078 1.00 23.35 104 LEU A O 1
ATOM 791 N N . ARG A 1 101 ? -56.244 10.971 5.860 1.00 22.95 105 ARG A N 1
ATOM 792 C CA . ARG A 1 101 ? -55.532 10.953 4.590 1.00 24.98 105 ARG A CA 1
ATOM 793 C C . ARG A 1 101 ? -55.158 9.525 4.118 1.00 26.65 105 ARG A C 1
ATOM 794 O O . ARG A 1 101 ? -55.304 9.197 2.921 1.00 26.63 105 ARG A O 1
ATOM 802 N N . ILE A 1 102 ? -54.668 8.707 5.053 1.00 26.22 106 ILE A N 1
ATOM 803 C CA . ILE A 1 102 ? -54.488 7.277 4.791 1.00 27.13 106 ILE A CA 1
ATOM 804 C C . ILE A 1 102 ? -55.754 6.645 4.244 1.00 27.47 106 ILE A C 1
ATOM 805 O O . ILE A 1 102 ? -55.735 6.053 3.168 1.00 28.05 106 ILE A O 1
ATOM 810 N N . GLU A 1 103 ? -56.860 6.779 4.961 1.00 28.50 107 GLU A N 1
ATOM 811 C CA . GLU A 1 103 ? -58.100 6.159 4.554 1.00 30.44 107 GLU A CA 1
ATOM 812 C C . GLU A 1 103 ? -58.649 6.704 3.203 1.00 32.05 107 GLU A C 1
ATOM 813 O O . GLU A 1 103 ? -59.258 5.966 2.396 1.00 32.67 107 GLU A O 1
ATOM 819 N N . GLN A 1 104 ? -58.435 7.982 2.952 1.00 31.81 108 GLN A N 1
ATOM 820 C CA . GLN A 1 104 ? -59.012 8.615 1.768 1.00 32.89 108 GLN A CA 1
ATOM 821 C C . GLN A 1 104 ? -58.148 8.375 0.533 1.00 32.00 108 GLN A C 1
ATOM 822 O O . GLN A 1 104 ? -58.669 8.190 -0.569 1.00 32.98 108 GLN A O 1
ATOM 828 N N . ASP A 1 105 ? -56.836 8.395 0.711 1.00 31.31 109 ASP A N 1
ATOM 829 C CA . ASP A 1 105 ? -55.931 8.303 -0.397 1.00 31.13 109 ASP A CA 1
ATOM 830 C C . ASP A 1 105 ? -55.428 6.876 -0.693 1.00 32.26 109 ASP A C 1
ATOM 831 O O . ASP A 1 105 ? -55.163 6.567 -1.851 1.00 31.26 109 ASP A O 1
ATOM 836 N N . TRP A 1 106 ? -55.239 6.048 0.347 1.00 31.80 110 TRP A N 1
ATOM 837 C CA . TRP A 1 106 ? -54.639 4.695 0.174 1.00 31.59 110 TRP A CA 1
ATOM 838 C C . TRP A 1 106 ? -55.664 3.577 0.134 1.00 31.41 110 TRP A C 1
ATOM 839 O O . TRP A 1 106 ? -55.549 2.648 -0.657 1.00 32.42 110 TRP A O 1
ATOM 850 N N . TYR A 1 107 ? -56.694 3.672 0.957 1.00 30.59 111 TYR A N 1
ATOM 851 C CA . TYR A 1 107 ? -57.647 2.599 1.040 1.00 30.46 111 TYR A CA 1
ATOM 852 C C . TYR A 1 107 ? -58.401 2.265 -0.262 1.00 32.77 111 TYR A C 1
ATOM 853 O O . TYR A 1 107 ? -58.654 1.061 -0.496 1.00 32.70 111 TYR A O 1
ATOM 862 N N . PRO A 1 108 ? -58.797 3.294 -1.085 1.00 33.41 112 PRO A N 1
ATOM 863 C CA . PRO A 1 108 ? -59.506 2.949 -2.343 1.00 33.63 112 PRO A CA 1
ATOM 864 C C . PRO A 1 108 ? -58.646 2.168 -3.340 1.00 33.76 112 PRO A C 1
ATOM 865 O O . PRO A 1 108 ? -59.153 1.283 -4.017 1.00 34.57 112 PRO A O 1
ATOM 869 N N . THR A 1 109 ? -57.368 2.494 -3.409 1.00 34.01 113 THR A N 1
ATOM 870 C CA . THR A 1 109 ? -56.426 1.778 -4.224 1.00 35.85 113 THR A CA 1
ATOM 871 C C . THR A 1 109 ? -56.275 0.331 -3.716 1.00 36.19 113 THR A C 1
ATOM 872 O O . THR A 1 109 ? -56.132 -0.578 -4.526 1.00 36.55 113 THR A O 1
ATOM 876 N N . LEU A 1 110 ? -56.364 0.130 -2.397 1.00 35.87 114 LEU A N 1
ATOM 877 C CA . LEU A 1 110 ? -56.291 -1.204 -1.812 1.00 35.63 114 LEU A CA 1
ATOM 878 C C . LEU A 1 110 ? -57.537 -2.008 -2.148 1.00 36.70 114 LEU A C 1
ATOM 879 O O . LEU A 1 110 ? -57.411 -3.179 -2.490 1.00 35.87 114 LEU A O 1
ATOM 884 N N . ALA A 1 111 ? -58.712 -1.384 -2.101 1.00 37.76 115 ALA A N 1
ATOM 885 C CA . ALA A 1 111 ? -59.954 -2.045 -2.503 1.00 40.65 115 ALA A CA 1
ATOM 886 C C . ALA A 1 111 ? -59.925 -2.484 -3.977 1.00 42.85 115 ALA A C 1
ATOM 887 O O . ALA A 1 111 ? -60.457 -3.534 -4.331 1.00 42.59 115 ALA A O 1
ATOM 889 N N . LYS A 1 112 ? -59.343 -1.635 -4.812 1.00 45.12 116 LYS A N 1
ATOM 890 C CA . LYS A 1 112 ? -59.247 -1.859 -6.237 1.00 47.72 116 LYS A CA 1
ATOM 891 C C . LYS A 1 112 ? -58.360 -3.084 -6.465 1.00 48.96 116 LYS A C 1
ATOM 892 O O . LYS A 1 112 ? -58.692 -3.965 -7.270 1.00 49.11 116 LYS A O 1
ATOM 898 N N . ALA A 1 113 ? -57.255 -3.144 -5.733 1.00 50.18 117 ALA A N 1
ATOM 899 C CA . ALA A 1 113 ? -56.355 -4.288 -5.767 1.00 51.87 117 ALA A CA 1
ATOM 900 C C . ALA A 1 113 ? -56.970 -5.623 -5.280 1.00 53.10 117 ALA A C 1
ATOM 901 O O . ALA A 1 113 ? -56.395 -6.679 -5.498 1.00 53.41 117 ALA A O 1
ATOM 903 N N . GLU A 1 114 ? -58.143 -5.583 -4.662 1.00 54.99 118 GLU A N 1
ATOM 904 C CA . GLU A 1 114 ? -58.808 -6.816 -4.249 1.00 57.12 118 GLU A CA 1
ATOM 905 C C . GLU A 1 114 ? -60.089 -7.077 -5.023 1.00 58.30 118 GLU A C 1
ATOM 906 O O . GLU A 1 114 ? -60.532 -8.223 -5.097 1.00 58.78 118 GLU A O 1
ATOM 912 N N . ASN A 1 115 ? -60.696 -6.029 -5.580 1.00 59.44 119 ASN A N 1
ATOM 913 C CA . ASN A 1 115 ? -62.043 -6.136 -6.143 1.00 60.61 119 ASN A CA 1
ATOM 914 C C . ASN A 1 115 ? -62.133 -5.949 -7.652 1.00 61.06 119 ASN A C 1
ATOM 915 O O . ASN A 1 115 ? -63.180 -6.196 -8.249 1.00 61.20 119 ASN A O 1
ATOM 920 N N . GLY A 1 116 ? -61.041 -5.514 -8.266 1.00 61.46 120 GLY A N 1
ATOM 921 C CA . GLY A 1 116 ? -61.046 -5.231 -9.685 1.00 61.93 120 GLY A CA 1
ATOM 922 C C . GLY A 1 116 ? -60.873 -6.446 -10.585 1.00 62.29 120 GLY A C 1
ATOM 923 O O . GLY A 1 116 ? -60.800 -7.594 -10.123 1.00 62.32 120 GLY A O 1
ATOM 924 N N . THR A 1 117 ? -60.820 -6.177 -11.886 1.00 62.40 121 THR A N 1
ATOM 925 C CA . THR A 1 117 ? -60.384 -7.154 -12.880 1.00 62.42 121 THR A CA 1
ATOM 926 C C . THR A 1 117 ? -58.894 -7.392 -12.649 1.00 62.61 121 THR A C 1
ATOM 927 O O . THR A 1 117 ? -58.263 -6.702 -11.834 1.00 62.31 121 THR A O 1
ATOM 931 N N . GLU A 1 118 ? -58.331 -8.355 -13.372 1.00 62.83 122 GLU A N 1
ATOM 932 C CA . GLU A 1 118 ? -56.925 -8.720 -13.204 1.00 63.11 122 GLU A CA 1
ATOM 933 C C . GLU A 1 118 ? -55.987 -7.605 -13.648 1.00 62.84 122 GLU A C 1
ATOM 934 O O . GLU A 1 118 ? -54.862 -7.497 -13.151 1.00 62.58 122 GLU A O 1
ATOM 940 N N . LYS A 1 119 ? -56.460 -6.782 -14.585 1.00 62.43 123 LYS A N 1
ATOM 941 C CA . LYS A 1 119 ? -55.711 -5.598 -15.025 1.00 62.25 123 LYS A CA 1
ATOM 942 C C . LYS A 1 119 ? -55.707 -4.516 -13.954 1.00 60.88 123 LYS A C 1
ATOM 943 O O . LYS A 1 119 ? -54.647 -4.002 -13.589 1.00 60.41 123 LYS A O 1
ATOM 949 N N . GLU A 1 120 ? -56.904 -4.181 -13.476 1.00 59.85 124 GLU A N 1
ATOM 950 C CA . GLU A 1 120 ? -57.082 -3.254 -12.359 1.00 59.05 124 GLU A CA 1
ATOM 951 C C . GLU A 1 120 ? -56.217 -3.656 -11.146 1.00 57.98 124 GLU A C 1
ATOM 952 O O . GLU A 1 120 ? -55.471 -2.829 -10.620 1.00 57.99 124 GLU A O 1
ATOM 958 N N . LYS A 1 121 ? -56.268 -4.936 -10.760 1.00 56.86 125 LYS A N 1
ATOM 959 C CA . LYS A 1 121 ? -55.520 -5.437 -9.589 1.00 55.85 125 LYS A CA 1
ATOM 960 C C . LYS A 1 121 ? -54.002 -5.236 -9.633 1.00 55.28 125 LYS A C 1
ATOM 961 O O . LYS A 1 121 ? -53.401 -4.846 -8.636 1.00 55.20 125 LYS A O 1
ATOM 967 N N . THR A 1 122 ? -53.398 -5.477 -10.788 1.00 54.34 126 THR A N 1
ATOM 968 C CA . THR A 1 122 ? -51.945 -5.462 -10.933 1.00 53.87 126 THR A CA 1
ATOM 969 C C . THR A 1 122 ? -51.458 -4.028 -10.964 1.00 53.44 126 THR A C 1
ATOM 970 O O . THR A 1 122 ? -50.322 -3.711 -10.567 1.00 53.38 126 THR A O 1
ATOM 974 N N . SER A 1 123 ? -52.327 -3.167 -11.478 1.00 52.52 127 SER A N 1
ATOM 975 C CA . SER A 1 123 ? -52.045 -1.760 -11.592 1.00 52.23 127 SER A CA 1
ATOM 976 C C . SER A 1 123 ? -52.080 -1.090 -10.189 1.00 51.58 127 SER A C 1
ATOM 977 O O . SER A 1 123 ? -51.130 -0.414 -9.785 1.00 50.95 127 SER A O 1
ATOM 980 N N . ALA A 1 124 ? -53.169 -1.319 -9.454 1.00 51.14 128 ALA A N 1
ATOM 981 C CA . ALA A 1 124 ? -53.311 -0.845 -8.063 1.00 50.90 128 ALA A CA 1
ATOM 982 C C . ALA A 1 124 ? -52.136 -1.248 -7.175 1.00 50.73 128 ALA A C 1
ATOM 983 O O . ALA A 1 124 ? -51.565 -0.410 -6.464 1.00 50.64 128 ALA A O 1
ATOM 985 N N . LEU A 1 125 ? -51.757 -2.525 -7.256 1.00 50.69 129 LEU A N 1
ATOM 986 C CA . LEU A 1 125 ? -50.637 -3.073 -6.492 1.00 50.75 129 LEU A CA 1
ATOM 987 C C . LEU A 1 125 ? -49.321 -2.344 -6.744 1.00 50.40 129 LEU A C 1
ATOM 988 O O . LEU A 1 125 ? -48.535 -2.131 -5.817 1.00 50.06 129 LEU A O 1
ATOM 993 N N . LYS A 1 126 ? -49.086 -1.962 -8.000 1.00 50.51 130 LYS A N 1
ATOM 994 C CA . LYS A 1 126 ? -47.896 -1.195 -8.395 1.00 50.44 130 LYS A CA 1
ATOM 995 C C . LYS A 1 126 ? -47.925 0.249 -7.866 1.00 49.96 130 LYS A C 1
ATOM 996 O O . LYS A 1 126 ? -46.913 0.767 -7.376 1.00 49.43 130 LYS A O 1
ATOM 1002 N N . GLN A 1 127 ? -49.089 0.895 -7.972 1.00 49.91 131 GLN A N 1
ATOM 1003 C CA . GLN A 1 127 ? -49.290 2.234 -7.412 1.00 49.69 131 GLN A CA 1
ATOM 1004 C C . GLN A 1 127 ? -49.002 2.261 -5.887 1.00 48.95 131 GLN A C 1
ATOM 1005 O O . GLN A 1 127 ? -48.114 2.993 -5.438 1.00 48.70 131 GLN A O 1
ATOM 1011 N N . LEU A 1 128 ? -49.716 1.434 -5.113 1.00 48.29 132 LEU A N 1
ATOM 1012 C CA . LEU A 1 128 ? -49.540 1.378 -3.642 1.00 47.34 132 LEU A CA 1
ATOM 1013 C C . LEU A 1 128 ? -48.107 1.113 -3.241 1.00 47.74 132 LEU A C 1
ATOM 1014 O O . LEU A 1 128 ? -47.513 1.854 -2.458 1.00 47.25 132 LEU A O 1
ATOM 1019 N N . LYS A 1 129 ? -47.533 0.071 -3.821 1.00 48.76 133 LYS A N 1
ATOM 1020 C CA . LYS A 1 129 ? -46.122 -0.237 -3.617 1.00 50.43 133 LYS A CA 1
ATOM 1021 C C . LYS A 1 129 ? -45.192 0.961 -3.921 1.00 51.25 133 LYS A C 1
ATOM 1022 O O . LYS A 1 129 ? -44.218 1.188 -3.202 1.00 50.92 133 LYS A O 1
ATOM 1028 N N . GLU A 1 130 ? -45.510 1.715 -4.983 1.00 52.79 134 GLU A N 1
ATOM 1029 C CA . GLU A 1 130 ? -44.784 2.941 -5.353 1.00 54.10 134 GLU A CA 1
ATOM 1030 C C . GLU A 1 130 ? -44.892 4.033 -4.294 1.00 53.32 134 GLU A C 1
ATOM 1031 O O . GLU A 1 130 ? -43.881 4.548 -3.823 1.00 53.21 134 GLU A O 1
ATOM 1037 N N . GLU A 1 131 ? -46.115 4.378 -3.910 1.00 53.04 135 GLU A N 1
ATOM 1038 C CA . GLU A 1 131 ? -46.281 5.418 -2.894 1.00 53.14 135 GLU A CA 1
ATOM 1039 C C . GLU A 1 131 ? -45.702 5.078 -1.519 1.00 52.23 135 GLU A C 1
ATOM 1040 O O . GLU A 1 131 ? -45.199 5.954 -0.818 1.00 51.84 135 GLU A O 1
ATOM 1046 N N . LEU A 1 132 ? -45.741 3.798 -1.153 1.00 51.74 136 LEU A N 1
ATOM 1047 C CA . LEU A 1 132 ? -45.180 3.363 0.130 1.00 50.77 136 LEU A CA 1
ATOM 1048 C C . LEU A 1 132 ? -43.667 3.461 0.110 1.00 50.93 136 LEU A C 1
ATOM 1049 O O . LEU A 1 132 ? -43.059 3.988 1.049 1.00 50.31 136 LEU A O 1
ATOM 1054 N N . LEU A 1 133 ? -43.051 2.995 -0.977 1.00 51.43 137 LEU A N 1
ATOM 1055 C CA . LEU A 1 133 ? -41.611 3.199 -1.144 1.00 51.95 137 LEU A CA 1
ATOM 1056 C C . LEU A 1 133 ? -41.229 4.690 -1.214 1.00 52.14 137 LEU A C 1
ATOM 1057 O O . LEU A 1 133 ? -40.150 5.068 -0.763 1.00 52.34 137 LEU A O 1
ATOM 1062 N N . GLY A 1 134 ? -42.120 5.530 -1.747 1.00 52.52 138 GLY A N 1
ATOM 1063 C CA . GLY A 1 134 ? -41.891 6.986 -1.763 1.00 53.06 138 GLY A CA 1
ATOM 1064 C C . GLY A 1 134 ? -41.744 7.613 -0.375 1.00 53.33 138 GLY A C 1
ATOM 1065 O O . GLY A 1 134 ? -40.959 8.554 -0.179 1.00 53.32 138 GLY A O 1
ATOM 1066 N N . ILE A 1 135 ? -42.481 7.094 0.608 1.00 52.92 139 ILE A N 1
ATOM 1067 C CA . ILE A 1 135 ? -42.438 7.700 1.937 1.00 52.38 139 ILE A CA 1
ATOM 1068 C C . ILE A 1 135 ? -41.536 6.957 2.900 1.00 52.19 139 ILE A C 1
ATOM 1069 O O . ILE A 1 135 ? -41.560 7.211 4.105 1.00 51.59 139 ILE A O 1
ATOM 1074 N N . ALA A 1 136 ? -40.718 6.057 2.349 1.00 51.87 140 ALA A N 1
ATOM 1075 C CA . ALA A 1 136 ? -39.725 5.307 3.114 1.00 51.71 140 ALA A CA 1
ATOM 1076 C C . ALA A 1 136 ? -39.020 6.109 4.212 1.00 51.34 140 ALA A C 1
ATOM 1077 O O . ALA A 1 136 ? -38.834 5.596 5.313 1.00 51.12 140 ALA A O 1
ATOM 1079 N N . PRO A 1 137 ? -38.620 7.367 3.924 1.00 51.49 141 PRO A N 1
ATOM 1080 C CA . PRO A 1 137 ? -37.980 8.138 5.007 1.00 51.47 141 PRO A CA 1
ATOM 1081 C C . PRO A 1 137 ? -38.903 8.527 6.192 1.00 51.27 141 PRO A C 1
ATOM 1082 O O . PRO A 1 137 ? -38.402 8.834 7.279 1.00 50.89 141 PRO A O 1
ATOM 1086 N N . ILE A 1 138 ? -40.218 8.512 5.985 1.00 51.35 142 ILE A N 1
ATOM 1087 C CA . ILE A 1 138 ? -41.170 8.630 7.098 1.00 51.65 142 ILE A CA 1
ATOM 1088 C C . ILE A 1 138 ? -41.049 7.437 8.058 1.00 51.22 142 ILE A C 1
ATOM 1089 O O . ILE A 1 138 ? -40.854 7.636 9.260 1.00 51.20 142 ILE A O 1
ATOM 1094 N N . PHE A 1 139 ? -41.125 6.211 7.515 1.00 50.62 143 PHE A N 1
ATOM 1095 C CA . PHE A 1 139 ? -40.920 4.976 8.307 1.00 49.67 143 PHE A CA 1
ATOM 1096 C C . PHE A 1 139 ? -39.563 4.993 8.955 1.00 50.21 143 PHE A C 1
ATOM 1097 O O . PHE A 1 139 ? -39.346 4.357 9.978 1.00 50.61 143 PHE A O 1
ATOM 1105 N N . GLN A 1 140 ? -38.643 5.713 8.321 1.00 51.06 144 GLN A N 1
ATOM 1106 C CA . GLN A 1 140 ? -37.278 5.879 8.804 1.00 51.54 144 GLN A CA 1
ATOM 1107 C C . GLN A 1 140 ? -37.197 6.741 10.076 1.00 50.68 144 GLN A C 1
ATOM 1108 O O . GLN A 1 140 ? -36.355 6.493 10.942 1.00 50.07 144 GLN A O 1
ATOM 1114 N N . GLN A 1 141 ? -38.069 7.753 10.152 1.00 50.06 145 GLN A N 1
ATOM 1115 C CA . GLN A 1 141 ? -38.051 8.785 11.202 1.00 49.27 145 GLN A CA 1
ATOM 1116 C C . GLN A 1 141 ? -38.192 8.230 12.621 1.00 47.68 145 GLN A C 1
ATOM 1117 O O . GLN A 1 141 ? -37.422 8.581 13.516 1.00 47.76 145 GLN A O 1
ATOM 1131 N N . PRO A 1 143 ? -39.991 4.817 15.391 1.00 37.74 147 PRO A N 1
ATOM 1132 C CA . PRO A 1 143 ? -40.283 3.383 15.272 1.00 35.95 147 PRO A CA 1
ATOM 1133 C C . PRO A 1 143 ? -41.704 3.110 14.790 1.00 34.09 147 PRO A C 1
ATOM 1134 O O . PRO A 1 143 ? -41.897 2.266 13.928 1.00 33.81 147 PRO A O 1
ATOM 1138 N N . TYR A 1 144 ? -42.676 3.858 15.289 1.00 32.33 148 TYR A N 1
ATOM 1139 C CA . TYR A 1 144 ? -44.048 3.671 14.848 1.00 31.28 148 TYR A CA 1
ATOM 1140 C C . TYR A 1 144 ? -44.369 4.785 13.838 1.00 31.40 148 TYR A C 1
ATOM 1141 O O . TYR A 1 144 ? -43.499 5.598 13.557 1.00 31.17 148 TYR A O 1
ATOM 1150 N N . PHE A 1 145 ? -45.549 4.788 13.240 1.00 30.45 149 PHE A N 1
ATOM 1151 C CA . PHE A 1 145 ? -45.739 5.625 12.067 1.00 31.13 149 PHE A CA 1
ATOM 1152 C C . PHE A 1 145 ? -45.939 7.084 12.502 1.00 32.35 149 PHE A C 1
ATOM 1153 O O . PHE A 1 145 ? -47.026 7.442 13.014 1.00 31.39 149 PHE A O 1
ATOM 1169 N N . ASN A 1 147 ? -44.722 8.479 14.957 1.00 34.74 151 ASN A N 1
ATOM 1170 C CA . ASN A 1 147 ? -44.911 8.496 16.391 1.00 34.78 151 ASN A CA 1
ATOM 1171 C C . ASN A 1 147 ? -43.907 7.569 16.999 1.00 34.84 151 ASN A C 1
ATOM 1172 O O . ASN A 1 147 ? -43.478 6.583 16.385 1.00 35.05 151 ASN A O 1
ATOM 1177 N N . GLU A 1 148 ? -43.579 7.862 18.236 1.00 34.66 152 GLU A N 1
ATOM 1178 C CA . GLU A 1 148 ? -42.628 7.095 18.983 1.00 35.56 152 GLU A CA 1
ATOM 1179 C C . GLU A 1 148 ? -43.288 5.846 19.600 1.00 34.60 152 GLU A C 1
ATOM 1180 O O . GLU A 1 148 ? -42.625 4.847 19.895 1.00 35.10 152 GLU A O 1
ATOM 1186 N N . GLU A 1 149 ? -44.598 5.908 19.789 1.00 33.18 153 GLU A N 1
ATOM 1187 C CA . GLU A 1 149 ? -45.327 4.865 20.484 1.00 31.46 153 GLU A CA 1
ATOM 1188 C C . GLU A 1 149 ? -46.403 4.367 19.555 1.00 28.82 153 GLU A C 1
ATOM 1189 O O . GLU A 1 149 ? -46.929 5.133 18.759 1.00 27.85 153 GLU A O 1
ATOM 1195 N N . PHE A 1 150 ? -46.730 3.082 19.662 1.00 25.46 154 PHE A N 1
ATOM 1196 C CA . PHE A 1 150 ? -47.773 2.487 18.856 1.00 23.34 154 PHE A CA 1
ATOM 1197 C C . PHE A 1 150 ? -49.110 3.195 19.139 1.00 21.71 154 PHE A C 1
ATOM 1198 O O . PHE A 1 150 ? -49.425 3.454 20.288 1.00 20.82 154 PHE A O 1
ATOM 1206 N N . GLY A 1 151 ? -49.898 3.525 18.117 1.00 20.19 155 GLY A N 1
ATOM 1207 C CA . GLY A 1 151 ? -51.180 4.174 18.424 1.00 18.00 155 GLY A CA 1
ATOM 1208 C C . GLY A 1 151 ? -52.157 3.991 17.316 1.00 18.33 155 GLY A C 1
ATOM 1209 O O . GLY A 1 151 ? -51.915 3.186 16.387 1.00 18.41 155 GLY A O 1
ATOM 1210 N N . LEU A 1 152 ? -53.235 4.769 17.343 1.00 17.69 156 LEU A N 1
ATOM 1211 C CA . LEU A 1 152 ? -54.299 4.613 16.343 1.00 18.85 156 LEU A CA 1
ATOM 1212 C C . LEU A 1 152 ? -53.838 4.783 14.910 1.00 19.42 156 LEU A C 1
ATOM 1213 O O . LEU A 1 152 ? -54.383 4.145 13.993 1.00 20.46 156 LEU A O 1
ATOM 1218 N N . VAL A 1 153 ? -52.865 5.645 14.682 1.00 18.74 157 VAL A N 1
ATOM 1219 C CA . VAL A 1 153 ? -52.374 5.756 13.320 1.00 19.37 157 VAL A CA 1
ATOM 1220 C C . VAL A 1 153 ? -51.863 4.379 12.777 1.00 20.70 157 VAL A C 1
ATOM 1221 O O . VAL A 1 153 ? -52.122 4.021 11.610 1.00 21.07 157 VAL A O 1
ATOM 1225 N N . ASP A 1 154 ? -51.162 3.628 13.624 1.00 19.79 158 ASP A N 1
ATOM 1226 C CA . ASP A 1 154 ? -50.658 2.298 13.253 1.00 19.93 158 ASP A CA 1
ATOM 1227 C C . ASP A 1 154 ? -51.794 1.316 12.984 1.00 19.36 158 ASP A C 1
ATOM 1228 O O . ASP A 1 154 ? -51.642 0.423 12.142 1.00 19.25 158 ASP A O 1
ATOM 1233 N N . CYS A 1 155 ? -52.939 1.515 13.650 1.00 18.48 159 CYS A N 1
ATOM 1234 C CA . CYS A 1 155 ? -54.144 0.777 13.325 1.00 19.64 159 CYS A CA 1
ATOM 1235 C C . CYS A 1 155 ? -54.717 1.106 11.966 1.00 20.07 159 CYS A C 1
ATOM 1236 O O . CYS A 1 155 ? -55.528 0.367 11.508 1.00 21.89 159 CYS A O 1
ATOM 1239 N N . TYR A 1 156 ? -54.277 2.163 11.297 1.00 21.26 160 TYR A N 1
ATOM 1240 C CA . TYR A 1 156 ? -54.685 2.404 9.890 1.00 22.90 160 TYR A CA 1
ATOM 1241 C C . TYR A 1 156 ? -53.627 1.843 8.964 1.00 23.51 160 TYR A C 1
ATOM 1242 O O . TYR A 1 156 ? -53.948 1.277 7.933 1.00 24.76 160 TYR A O 1
ATOM 1251 N N . VAL A 1 157 ? -52.366 2.025 9.321 1.00 23.46 161 VAL A N 1
ATOM 1252 C CA . VAL A 1 157 ? -51.288 1.640 8.423 1.00 24.46 161 VAL A CA 1
ATOM 1253 C C . VAL A 1 157 ? -51.129 0.090 8.430 1.00 25.09 161 VAL A C 1
ATOM 1254 O O . VAL A 1 157 ? -51.124 -0.531 7.359 1.00 25.71 161 VAL A O 1
ATOM 1258 N N . ALA A 1 158 ? -51.056 -0.524 9.627 1.00 24.08 162 ALA A N 1
ATOM 1259 C CA . ALA A 1 158 ? -50.763 -1.971 9.756 1.00 22.77 162 ALA A CA 1
ATOM 1260 C C . ALA A 1 158 ? -51.706 -2.881 8.975 1.00 21.53 162 ALA A C 1
ATOM 1261 O O . ALA A 1 158 ? -51.215 -3.703 8.224 1.00 22.92 162 ALA A O 1
ATOM 1263 N N . PRO A 1 159 ? -53.049 -2.721 9.104 1.00 21.95 163 PRO A N 1
ATOM 1264 C CA . PRO A 1 159 ? -53.953 -3.583 8.348 1.00 21.81 163 PRO A CA 1
ATOM 1265 C C . PRO A 1 159 ? -53.780 -3.463 6.840 1.00 23.72 163 PRO A C 1
ATOM 1266 O O . PRO A 1 159 ? -54.057 -4.439 6.114 1.00 23.39 163 PRO A O 1
ATOM 1270 N N . LEU A 1 160 ? -53.364 -2.279 6.368 1.00 23.76 164 LEU A N 1
ATOM 1271 C CA . LEU A 1 160 ? -53.094 -2.111 4.926 1.00 24.85 164 LEU A CA 1
ATOM 1272 C C . LEU A 1 160 ? -51.849 -2.881 4.489 1.00 23.76 164 LEU A C 1
ATOM 1273 O O . LEU A 1 160 ? -51.866 -3.526 3.448 1.00 24.65 164 LEU A O 1
ATOM 1278 N N . LEU A 1 161 ? -50.764 -2.766 5.237 1.00 23.22 165 LEU A N 1
ATOM 1279 C CA . LEU A 1 161 ? -49.568 -3.537 4.927 1.00 24.21 165 LEU A CA 1
ATOM 1280 C C . LEU A 1 161 ? -49.793 -5.071 5.053 1.00 24.91 165 LEU A C 1
ATOM 1281 O O . LEU A 1 161 ? -49.182 -5.843 4.312 1.00 23.33 165 LEU A O 1
ATOM 1286 N N . TRP A 1 162 ? -50.671 -5.466 5.974 1.00 24.82 166 TRP A N 1
ATOM 1287 C CA . TRP A 1 162 ? -50.996 -6.865 6.183 1.00 26.10 166 TRP A CA 1
ATOM 1288 C C . TRP A 1 162 ? -51.691 -7.351 4.927 1.00 27.47 166 TRP A C 1
ATOM 1289 O O . TRP A 1 162 ? -51.315 -8.415 4.395 1.00 27.84 166 TRP A O 1
ATOM 1300 N N . LYS A 1 163 ? -52.687 -6.603 4.445 1.00 27.88 167 LYS A N 1
ATOM 1301 C CA . LYS A 1 163 ? -53.390 -7.021 3.216 1.00 30.36 167 LYS A CA 1
ATOM 1302 C C . LYS A 1 163 ? -52.436 -7.141 2.054 1.00 30.82 167 LYS A C 1
ATOM 1303 O O . LYS A 1 163 ? -52.551 -8.064 1.252 1.00 31.85 167 LYS A O 1
ATOM 1309 N N . LEU A 1 164 ? -51.517 -6.190 1.948 1.00 31.64 168 LEU A N 1
ATOM 1310 C CA . LEU A 1 164 ? -50.566 -6.182 0.847 1.00 32.42 168 LEU A CA 1
ATOM 1311 C C . LEU A 1 164 ? -49.669 -7.402 0.885 1.00 33.05 168 LEU A C 1
ATOM 1312 O O . LEU A 1 164 ? -49.390 -7.991 -0.165 1.00 33.63 168 LEU A O 1
ATOM 1317 N N . LYS A 1 165 ? -49.189 -7.743 2.081 1.00 33.16 169 LYS A N 1
ATOM 1318 C CA . LYS A 1 165 ? -48.322 -8.893 2.285 1.00 34.05 169 LYS A CA 1
ATOM 1319 C C . LYS A 1 165 ? -49.005 -10.150 1.734 1.00 34.31 169 LYS A C 1
ATOM 1320 O O . LYS A 1 165 ? -48.388 -10.936 1.007 1.00 34.99 169 LYS A O 1
ATOM 1326 N N . HIS A 1 166 ? -50.278 -10.307 2.072 1.00 34.82 170 HIS A N 1
ATOM 1327 C CA . HIS A 1 166 ? -51.079 -11.433 1.647 1.00 35.84 170 HIS A CA 1
ATOM 1328 C C . HIS A 1 166 ? -51.553 -11.318 0.192 1.00 36.51 170 HIS A C 1
ATOM 1329 O O . HIS A 1 166 ? -52.257 -12.201 -0.301 1.00 36.07 170 HIS A O 1
ATOM 1336 N N . LEU A 1 167 ? -51.192 -10.225 -0.484 1.00 36.93 171 LEU A N 1
ATOM 1337 C CA . LEU A 1 167 ? -51.510 -10.108 -1.910 1.00 38.07 171 LEU A CA 1
ATOM 1338 C C . LEU A 1 167 ? -50.276 -10.276 -2.754 1.00 38.80 171 LEU A C 1
ATOM 1339 O O . LEU A 1 167 ? -50.305 -10.054 -3.960 1.00 39.58 171 LEU A O 1
ATOM 1344 N N . GLY A 1 168 ? -49.176 -10.634 -2.108 1.00 40.26 172 GLY A N 1
ATOM 1345 C CA . GLY A 1 168 ? -47.993 -11.044 -2.820 1.00 41.40 172 GLY A CA 1
ATOM 1346 C C . GLY A 1 168 ? -46.927 -9.997 -2.889 1.00 42.86 172 GLY A C 1
ATOM 1347 O O . GLY A 1 168 ? -45.822 -10.291 -3.321 1.00 43.33 172 GLY A O 1
ATOM 1348 N N . VAL A 1 169 ? -47.240 -8.777 -2.445 1.00 44.07 173 VAL A N 1
ATOM 1349 C CA . VAL A 1 169 ? -46.280 -7.677 -2.445 1.00 44.77 173 VAL A CA 1
ATOM 1350 C C . VAL A 1 169 ? -45.056 -7.977 -1.579 1.00 46.79 173 VAL A C 1
ATOM 1351 O O . VAL A 1 169 ? -45.178 -8.395 -0.433 1.00 47.06 173 VAL A O 1
ATOM 1355 N N . GLU A 1 170 ? -43.874 -7.780 -2.144 1.00 49.18 174 GLU A N 1
ATOM 1356 C CA . GLU A 1 170 ? -42.634 -7.847 -1.391 1.00 51.95 174 GLU A CA 1
ATOM 1357 C C . GLU A 1 170 ? -41.850 -6.563 -1.597 1.00 52.93 174 GLU A C 1
ATOM 1358 O O . GLU A 1 170 ? -41.780 -6.048 -2.714 1.00 53.20 174 GLU A O 1
ATOM 1364 N N . PHE A 1 171 ? -41.245 -6.059 -0.526 1.00 54.54 175 PHE A N 1
ATOM 1365 C CA . PHE A 1 171 ? -40.485 -4.828 -0.626 1.00 55.84 175 PHE A CA 1
ATOM 1366 C C . PHE A 1 171 ? -39.000 -5.144 -0.741 1.00 57.48 175 PHE A C 1
ATOM 1367 O O . PHE A 1 171 ? -38.428 -5.825 0.120 1.00 57.80 175 PHE A O 1
ATOM 1375 N N . THR A 1 172 ? -38.407 -4.669 -1.840 1.00 59.20 176 THR A N 1
ATOM 1376 C CA . THR A 1 172 ? -36.948 -4.676 -2.066 1.00 60.71 176 THR A CA 1
ATOM 1377 C C . THR A 1 172 ? -36.559 -3.358 -2.739 1.00 61.37 176 THR A C 1
ATOM 1378 O O . THR A 1 172 ? -37.435 -2.591 -3.174 1.00 61.61 176 THR A O 1
ATOM 1382 N N . GLY A 1 173 ? -35.257 -3.087 -2.815 1.00 61.67 177 GLY A N 1
ATOM 1383 C CA . GLY A 1 173 ? -34.798 -1.797 -3.317 1.00 62.01 177 GLY A CA 1
ATOM 1384 C C . GLY A 1 173 ? -34.766 -0.796 -2.176 1.00 62.15 177 GLY A C 1
ATOM 1385 O O . GLY A 1 173 ? -35.000 -1.162 -1.024 1.00 62.41 177 GLY A O 1
ATOM 1386 N N . THR A 1 174 ? -34.495 0.468 -2.503 1.00 62.00 178 THR A N 1
ATOM 1387 C CA . THR A 1 174 ? -34.192 1.519 -1.502 1.00 61.16 178 THR A CA 1
ATOM 1388 C C . THR A 1 174 ? -35.394 1.838 -0.606 1.00 60.27 178 THR A C 1
ATOM 1389 O O . THR A 1 174 ? -36.537 1.904 -1.081 1.00 60.73 178 THR A O 1
ATOM 1393 N N . GLY A 1 175 ? -35.129 1.994 0.693 1.00 58.85 179 GLY A N 1
ATOM 1394 C CA . GLY A 1 175 ? -36.173 2.303 1.679 1.00 56.50 179 GLY A CA 1
ATOM 1395 C C . GLY A 1 175 ? -37.084 1.134 2.041 1.00 54.93 179 GLY A C 1
ATOM 1396 O O . GLY A 1 175 ? -37.928 1.242 2.963 1.00 54.63 179 GLY A O 1
ATOM 1397 N N . SER A 1 176 ? -36.929 0.017 1.322 1.00 52.30 180 SER A N 1
ATOM 1398 C CA . SER A 1 176 ? -37.690 -1.179 1.649 1.00 50.06 180 SER A CA 1
ATOM 1399 C C . SER A 1 176 ? -37.286 -1.700 3.026 1.00 48.11 180 SER A C 1
ATOM 1400 O O . SER A 1 176 ? -38.046 -2.410 3.667 1.00 48.44 180 SER A O 1
ATOM 1403 N N . LYS A 1 177 ? -36.110 -1.306 3.488 1.00 45.50 181 LYS A N 1
ATOM 1404 C CA . LYS A 1 177 ? -35.612 -1.724 4.779 1.00 43.59 181 LYS A CA 1
ATOM 1405 C C . LYS A 1 177 ? -36.358 -1.098 5.985 1.00 41.68 181 LYS A C 1
ATOM 1406 O O . LYS A 1 177 ? -36.555 -1.758 7.010 1.00 40.35 181 LYS A O 1
ATOM 1412 N N . ALA A 1 178 ? -36.727 0.173 5.872 1.00 38.93 182 ALA A N 1
ATOM 1413 C CA . ALA A 1 178 ? -37.426 0.842 6.945 1.00 37.66 182 ALA A CA 1
ATOM 1414 C C . ALA A 1 178 ? -38.861 0.278 7.048 1.00 36.25 182 ALA A C 1
ATOM 1415 O O . ALA A 1 178 ? -39.360 0.054 8.140 1.00 36.05 182 ALA A O 1
ATOM 1417 N N . ILE A 1 179 ? -39.477 0.039 5.895 1.00 34.91 183 ILE A N 1
ATOM 1418 C CA . ILE A 1 179 ? -40.818 -0.510 5.761 1.00 35.39 183 ILE A CA 1
ATOM 1419 C C . ILE A 1 179 ? -40.933 -1.960 6.323 1.00 34.26 183 ILE A C 1
ATOM 1420 O O . ILE A 1 179 ? -41.874 -2.261 7.066 1.00 32.96 183 ILE A O 1
ATOM 1425 N N . LYS A 1 180 ? -39.969 -2.819 5.990 1.00 32.82 184 LYS A N 1
ATOM 1426 C CA . LYS A 1 180 ? -39.923 -4.191 6.510 1.00 32.52 184 LYS A CA 1
ATOM 1427 C C . LYS A 1 180 ? -39.727 -4.183 8.004 1.00 30.68 184 LYS A C 1
ATOM 1428 O O . LYS A 1 180 ? -40.411 -4.934 8.693 1.00 29.65 184 LYS A O 1
ATOM 1434 N N . ALA A 1 181 ? -38.786 -3.361 8.494 1.00 28.90 185 ALA A N 1
ATOM 1435 C CA . ALA A 1 181 ? -38.570 -3.230 9.939 1.00 28.21 185 ALA A CA 1
ATOM 1436 C C . ALA A 1 181 ? -39.831 -2.756 10.675 1.00 27.60 185 ALA A C 1
ATOM 1437 O O . ALA A 1 181 ? -40.111 -3.177 11.811 1.00 27.48 185 ALA A O 1
ATOM 1439 N N . TYR A 1 182 ? -40.591 -1.864 10.038 1.00 26.84 186 TYR A N 1
ATOM 1440 C CA . TYR A 1 182 ? -41.869 -1.425 10.631 1.00 25.54 186 TYR A CA 1
ATOM 1441 C C . TYR A 1 182 ? -42.880 -2.589 10.668 1.00 24.63 186 TYR A C 1
ATOM 1442 O O . TYR A 1 182 ? -43.580 -2.779 11.672 1.00 22.70 186 TYR A O 1
ATOM 1459 N N . GLU A 1 184 ? -42.261 -5.846 10.690 1.00 26.77 188 GLU A N 1
ATOM 1460 C CA . GLU A 1 184 ? -41.817 -6.815 11.678 1.00 27.67 188 GLU A CA 1
ATOM 1461 C C . GLU A 1 184 ? -42.222 -6.359 13.080 1.00 28.25 188 GLU A C 1
ATOM 1462 O O . GLU A 1 184 ? -42.688 -7.159 13.894 1.00 29.27 188 GLU A O 1
ATOM 1468 N N . ARG A 1 185 ? -42.042 -5.072 13.345 1.00 27.54 189 ARG A N 1
ATOM 1469 C CA . ARG A 1 185 ? -42.334 -4.470 14.630 1.00 27.60 189 ARG A CA 1
ATOM 1470 C C . ARG A 1 185 ? -43.835 -4.452 14.982 1.00 26.53 189 ARG A C 1
ATOM 1471 O O . ARG A 1 185 ? -44.167 -4.747 16.118 1.00 27.23 189 ARG A O 1
ATOM 1479 N N . VAL A 1 186 ? -44.733 -4.125 14.045 1.00 24.37 190 VAL A N 1
ATOM 1480 C CA . VAL A 1 186 ? -46.166 -4.125 14.368 1.00 24.43 190 VAL A CA 1
ATOM 1481 C C . VAL A 1 186 ? -46.803 -5.507 14.267 1.00 23.63 190 VAL A C 1
ATOM 1482 O O . VAL A 1 186 ? -47.628 -5.850 15.113 1.00 23.49 190 VAL A O 1
ATOM 1486 N N . PHE A 1 187 ? -46.431 -6.284 13.243 1.00 22.44 191 PHE A N 1
ATOM 1487 C CA . PHE A 1 187 ? -47.031 -7.611 13.017 1.00 21.62 191 PHE A CA 1
ATOM 1488 C C . PHE A 1 187 ? -46.737 -8.561 14.143 1.00 21.02 191 PHE A C 1
ATOM 1489 O O . PHE A 1 187 ? -47.541 -9.437 14.398 1.00 21.73 191 PHE A O 1
ATOM 1497 N N . THR A 1 188 ? -45.607 -8.410 14.829 1.00 22.02 192 THR A N 1
ATOM 1498 C CA . THR A 1 188 ? -45.294 -9.318 15.948 1.00 22.20 192 THR A CA 1
ATOM 1499 C C . THR A 1 188 ? -45.756 -8.849 17.349 1.00 22.90 192 THR A C 1
ATOM 1500 O O . THR A 1 188 ? -45.489 -9.512 18.350 1.00 23.54 192 THR A O 1
ATOM 1504 N N . ARG A 1 189 ? -46.446 -7.712 17.441 1.00 22.69 193 ARG A N 1
ATOM 1505 C CA . ARG A 1 189 ? -47.087 -7.347 18.708 1.00 22.25 193 ARG A CA 1
ATOM 1506 C C . ARG A 1 189 ? -48.178 -8.347 19.064 1.00 20.96 193 ARG A C 1
ATOM 1507 O O . ARG A 1 189 ? -48.900 -8.781 18.192 1.00 19.27 193 ARG A O 1
ATOM 1515 N N . ASP A 1 190 ? -48.345 -8.659 20.351 1.00 21.54 194 ASP A N 1
ATOM 1516 C CA . ASP A 1 190 ? -49.448 -9.563 20.790 1.00 22.65 194 ASP A CA 1
ATOM 1517 C C . ASP A 1 190 ? -50.817 -9.134 20.281 1.00 20.91 194 ASP A C 1
ATOM 1518 O O . ASP A 1 190 ? -51.623 -9.974 19.810 1.00 18.69 194 ASP A O 1
ATOM 1523 N N . SER A 1 191 ? -51.093 -7.827 20.341 1.00 19.78 195 SER A N 1
ATOM 1524 C CA . SER A 1 191 ? -52.427 -7.358 19.908 1.00 19.41 195 SER A CA 1
ATOM 1525 C C . SER A 1 191 ? -52.634 -7.582 18.431 1.00 19.56 195 SER A C 1
ATOM 1526 O O . SER A 1 191 ? -53.730 -7.998 17.982 1.00 19.24 195 SER A O 1
ATOM 1529 N N . PHE A 1 192 ? -51.616 -7.281 17.644 1.00 18.49 196 PHE A N 1
ATOM 1530 C CA . PHE A 1 192 ? -51.802 -7.522 16.213 1.00 19.87 196 PHE A CA 1
ATOM 1531 C C . PHE A 1 192 ? -52.040 -9.053 15.877 1.00 19.59 196 PHE A C 1
ATOM 1532 O O . PHE A 1 192 ? -52.880 -9.427 15.024 1.00 19.28 196 PHE A O 1
ATOM 1540 N N . LEU A 1 193 ? -51.259 -9.900 16.527 1.00 19.26 197 LEU A N 1
ATOM 1541 C CA . LEU A 1 193 ? -51.3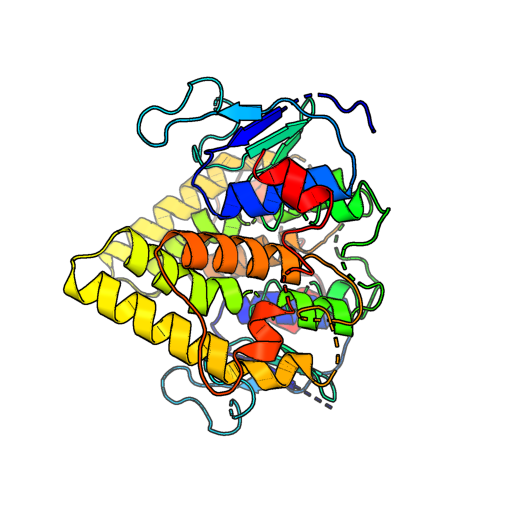72 -11.369 16.287 1.00 20.89 197 LEU A CA 1
ATOM 1542 C C . LEU A 1 193 ? -52.737 -11.849 16.762 1.00 20.78 197 LEU A C 1
ATOM 1543 O O . LEU A 1 193 ? -53.363 -12.606 16.076 1.00 21.17 197 LEU A O 1
ATOM 1548 N N . GLN A 1 194 ? -53.218 -11.375 17.904 1.00 21.77 198 GLN A N 1
ATOM 1549 C CA . GLN A 1 194 ? -54.610 -11.667 18.252 1.00 24.03 198 GLN A CA 1
ATOM 1550 C C . GLN A 1 194 ? -55.607 -11.189 17.198 1.00 23.99 198 GLN A C 1
ATOM 1551 O O . GLN A 1 194 ? -56.564 -11.898 16.906 1.00 23.06 198 GLN A O 1
ATOM 1557 N N . SER A 1 195 ? -55.401 -9.985 16.630 1.00 23.10 199 SER A N 1
ATOM 1558 C CA . SER A 1 195 ? -56.423 -9.392 15.742 1.00 23.45 199 SER A CA 1
ATOM 1559 C C . SER A 1 195 ? -56.618 -10.143 14.427 1.00 25.05 199 SER A C 1
ATOM 1560 O O . SER A 1 195 ? -57.658 -9.996 13.769 1.00 25.30 199 SER A O 1
ATOM 1563 N N . VAL A 1 196 ? -55.598 -10.902 14.025 1.00 26.62 200 VAL A N 1
ATOM 1564 C CA . VAL A 1 196 ? -55.660 -11.717 12.816 1.00 29.41 200 VAL A CA 1
ATOM 1565 C C . VAL A 1 196 ? -55.949 -13.198 13.129 1.00 31.92 200 VAL A C 1
ATOM 1566 O O . VAL A 1 196 ? -55.978 -14.010 12.229 1.00 33.40 200 VAL A O 1
ATOM 1570 N N . GLY A 1 197 ? -56.122 -13.546 14.403 1.00 33.99 201 GLY A N 1
ATOM 1571 C CA . GLY A 1 197 ? -56.220 -14.958 14.838 1.00 35.99 201 GLY A CA 1
ATOM 1572 C C . GLY A 1 197 ? -57.532 -15.626 14.470 1.00 36.59 201 GLY A C 1
ATOM 1573 O O . GLY A 1 197 ? -58.491 -14.930 14.141 1.00 38.54 201 GLY A O 1
ATOM 1574 N N . SER B 1 2 ? -62.000 38.123 24.540 1.00 31.07 6 SER B N 1
ATOM 1575 C CA . SER B 1 2 ? -61.674 37.105 23.502 1.00 30.72 6 SER B CA 1
ATOM 1576 C C . SER B 1 2 ? -60.215 36.686 23.574 1.00 29.97 6 SER B C 1
ATOM 1577 O O . SER B 1 2 ? -59.411 37.340 24.244 1.00 29.7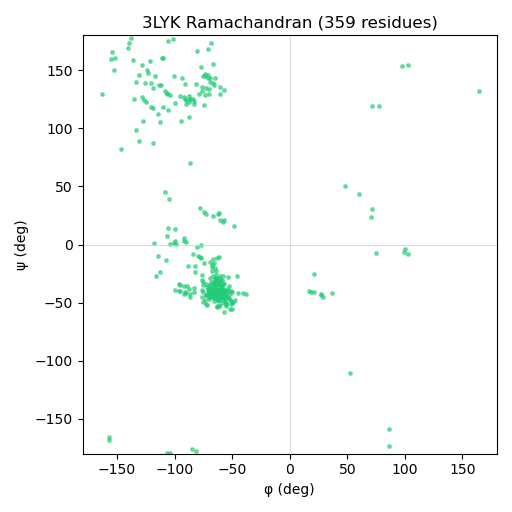2 6 SER B O 1
ATOM 1580 N N . LEU B 1 3 ? -59.867 35.642 22.822 1.00 28.32 7 LEU B N 1
ATOM 1581 C CA . LEU B 1 3 ? -58.517 35.106 22.845 1.00 28.32 7 LEU B CA 1
ATOM 1582 C C . LEU B 1 3 ? -57.766 35.533 21.603 1.00 29.01 7 LEU B C 1
ATOM 1583 O O . LEU B 1 3 ? -58.236 35.359 20.469 1.00 28.23 7 LEU B O 1
ATOM 1588 N N . ARG B 1 4 ? -56.589 36.089 21.809 1.00 28.88 8 ARG B N 1
ATOM 1589 C CA . ARG B 1 4 ? -55.849 36.695 20.696 1.00 30.53 8 ARG B CA 1
ATOM 1590 C C . ARG B 1 4 ? -54.989 35.673 19.965 1.00 30.27 8 ARG B C 1
ATOM 1591 O O . ARG B 1 4 ? -53.762 35.669 20.046 1.00 28.89 8 ARG B O 1
ATOM 1599 N N . SER B 1 5 ? -55.653 34.774 19.261 1.00 31.82 9 SER B N 1
ATOM 1600 C CA . SER B 1 5 ? -54.915 33.767 18.510 1.00 33.15 9 SER B CA 1
ATOM 1601 C C . SER B 1 5 ? -54.448 34.399 17.203 1.00 33.23 9 SER B C 1
ATOM 1602 O O . SER B 1 5 ? -54.882 35.506 16.840 1.00 32.97 9 SER B O 1
ATOM 1605 N N . VAL B 1 6 ? -53.533 33.718 16.521 1.00 33.67 10 VAL B N 1
ATOM 1606 C CA . VAL B 1 6 ? -53.071 34.181 15.233 1.00 34.81 10 VAL B CA 1
ATOM 1607 C C . VAL B 1 6 ? -53.533 33.144 14.200 1.00 34.60 10 VAL B C 1
ATOM 1608 O O . VAL B 1 6 ? -52.749 32.613 13.411 1.00 36.95 10 VAL B O 1
ATOM 1620 N N . THR B 1 8 ? -55.815 31.725 10.906 1.00 25.39 12 THR B N 1
ATOM 1621 C CA . THR B 1 8 ? -56.512 32.075 9.681 1.00 24.53 12 THR B CA 1
ATOM 1622 C C . THR B 1 8 ? -57.423 30.913 9.331 1.00 23.02 12 THR B C 1
ATOM 1623 O O . THR B 1 8 ? -56.975 29.760 9.349 1.00 21.55 12 THR B O 1
ATOM 1627 N N . LEU B 1 9 ? -58.695 31.227 9.071 1.00 20.05 13 LEU B N 1
ATOM 1628 C CA . LEU B 1 9 ? -59.636 30.304 8.539 1.00 19.59 13 LEU B CA 1
ATOM 1629 C C . LEU B 1 9 ? -59.912 30.604 7.066 1.00 20.32 13 LEU B C 1
ATOM 1630 O O . LEU B 1 9 ? -60.449 31.675 6.729 1.00 20.50 13 LEU B O 1
ATOM 1635 N N . PHE B 1 10 ? -59.555 29.668 6.190 1.00 19.53 14 PHE B N 1
ATOM 1636 C CA . PHE B 1 10 ? -59.977 29.718 4.790 1.00 19.72 14 PHE B CA 1
ATOM 1637 C C . PHE B 1 10 ? -61.342 29.131 4.726 1.00 19.60 14 PHE B C 1
ATOM 1638 O O . PHE B 1 10 ? -61.565 27.977 5.152 1.00 18.69 14 PHE B O 1
ATOM 1646 N N . SER B 1 11 ? -62.288 29.906 4.208 1.00 19.92 15 SER B N 1
ATOM 1647 C CA . SER B 1 11 ? -63.650 29.432 4.200 1.00 21.03 15 SER B CA 1
ATOM 1648 C C . SER B 1 11 ? -64.449 30.068 3.105 1.00 22.02 15 SER B C 1
ATOM 1649 O O . SER B 1 11 ? -64.068 31.120 2.568 1.00 20.46 15 SER B O 1
ATOM 1652 N N . ASN B 1 12 ? -65.606 29.466 2.855 1.00 22.01 16 ASN B N 1
ATOM 1653 C CA . ASN B 1 12 ? -66.588 30.072 1.973 1.00 23.93 16 ASN B CA 1
ATOM 1654 C C . ASN B 1 12 ? -67.868 30.338 2.744 1.00 24.66 16 ASN B C 1
ATOM 1655 O O . ASN B 1 12 ? -68.335 29.471 3.502 1.00 23.79 16 ASN B O 1
ATOM 1660 N N . LYS B 1 13 ? -68.433 31.533 2.566 1.00 24.90 17 LYS B N 1
ATOM 1661 C CA . LYS B 1 13 ? -69.598 31.970 3.342 1.00 27.03 17 LYS B CA 1
ATOM 1662 C C . LYS B 1 13 ? -70.893 31.200 3.115 1.00 26.84 17 LYS B C 1
ATOM 1663 O O . LYS B 1 13 ? -71.798 31.313 3.911 1.00 27.88 17 LYS B O 1
ATOM 1669 N N . ASP B 1 14 ? -71.006 30.419 2.044 1.00 27.05 18 ASP B N 1
ATOM 1670 C CA . ASP B 1 14 ? -72.203 29.617 1.857 1.00 27.27 18 ASP B CA 1
ATOM 1671 C C . ASP B 1 14 ? -72.012 28.141 2.176 1.00 26.66 18 ASP B C 1
ATOM 1672 O O . ASP B 1 14 ? -72.963 27.360 2.032 1.00 26.37 18 ASP B O 1
ATOM 1677 N N . ASP B 1 15 ? -70.802 27.754 2.598 1.00 24.77 19 ASP B N 1
ATOM 1678 C CA . ASP B 1 15 ? -70.492 26.341 2.825 1.00 23.61 19 ASP B CA 1
ATOM 1679 C C . ASP B 1 15 ? -70.880 25.928 4.268 1.00 22.40 19 ASP B C 1
ATOM 1680 O O . ASP B 1 15 ? -70.494 26.586 5.227 1.00 21.87 19 ASP B O 1
ATOM 1685 N N . ILE B 1 16 ? -71.661 24.861 4.402 1.00 20.86 20 ILE B N 1
ATOM 1686 C CA . ILE B 1 16 ? -72.215 24.449 5.687 1.00 20.18 20 ILE B CA 1
ATOM 1687 C C . ILE B 1 16 ? -71.139 24.008 6.705 1.00 20.12 20 ILE B C 1
ATOM 1688 O O . ILE B 1 16 ? -71.264 24.268 7.916 1.00 18.75 20 ILE B O 1
ATOM 1693 N N . TYR B 1 17 ? -70.072 23.397 6.180 1.00 19.61 21 TYR B N 1
ATOM 1694 C CA . TYR B 1 17 ? -68.908 22.961 6.963 1.00 19.81 21 TYR B CA 1
ATOM 1695 C C . TYR B 1 17 ? -68.137 24.156 7.493 1.00 18.93 21 TYR B C 1
ATOM 1696 O O . TYR B 1 17 ? -67.662 24.115 8.629 1.00 18.65 21 TYR B O 1
ATOM 1705 N N . CYS B 1 18 ? -68.035 25.228 6.697 1.00 18.49 22 CYS B N 1
ATOM 1706 C CA . CYS B 1 18 ? -67.367 26.447 7.168 1.00 19.28 22 CYS B CA 1
ATOM 1707 C C . CYS B 1 18 ? -68.240 27.053 8.267 1.00 18.70 22 CYS B C 1
ATOM 1708 O O . CYS B 1 18 ? -67.740 27.507 9.301 1.00 18.50 22 CYS B O 1
ATOM 1711 N N . HIS B 1 19 ? -69.542 26.991 8.068 1.00 16.81 23 HIS B N 1
ATOM 1712 C CA . HIS B 1 19 ? -70.447 27.533 9.081 1.00 18.04 23 HIS B CA 1
ATOM 1713 C C . HIS B 1 19 ? -70.305 26.798 10.451 1.00 17.72 23 HIS B C 1
ATOM 1714 O O . HIS B 1 19 ? -70.203 27.435 11.503 1.00 16.16 23 HIS B O 1
ATOM 1721 N N . GLN B 1 20 ? -70.261 25.457 10.427 1.00 17.01 24 GLN B N 1
ATOM 1722 C CA . GLN B 1 20 ? -70.028 24.690 11.652 1.00 17.54 24 GLN B CA 1
ATOM 1723 C C . GLN B 1 20 ? -68.790 25.205 12.427 1.00 16.57 24 GLN B C 1
ATOM 1724 O O . GLN B 1 20 ? -68.843 25.406 13.650 1.00 16.04 24 GLN B O 1
ATOM 1730 N N . VAL B 1 21 ? -67.679 25.351 11.707 1.00 15.89 25 VAL B N 1
ATOM 1731 C CA . VAL B 1 21 ? -66.429 25.746 12.305 1.00 15.98 25 VAL B CA 1
ATOM 1732 C C . VAL B 1 21 ? -66.500 27.185 12.880 1.00 16.22 25 VAL B C 1
ATOM 1733 O O . VAL B 1 21 ? -66.033 27.447 14.024 1.00 14.67 25 VAL B O 1
ATOM 1737 N N . LYS B 1 22 ? -67.136 28.096 12.141 1.00 16.14 26 LYS B N 1
ATOM 1738 C CA . LYS B 1 22 ? -67.284 29.493 12.684 1.00 17.32 26 LYS B CA 1
ATOM 1739 C C . LYS B 1 22 ? -68.099 29.528 13.937 1.00 15.53 26 LYS B C 1
ATOM 1740 O O . LYS B 1 22 ? -67.834 30.312 14.790 1.00 16.43 26 LYS B O 1
ATOM 1746 N N . ILE B 1 23 ? -69.101 28.681 14.072 1.00 16.08 27 ILE B N 1
ATOM 1747 C CA . ILE B 1 23 ? -69.856 28.678 15.325 1.00 16.16 27 ILE B CA 1
ATOM 1748 C C . ILE B 1 23 ? -68.936 28.237 16.470 1.00 15.94 27 ILE B C 1
ATOM 1749 O O . ILE B 1 23 ? -68.916 28.838 17.555 1.00 15.90 27 ILE B O 1
ATOM 1754 N N . VAL B 1 24 ? -68.134 27.205 16.218 1.00 15.48 28 VAL B N 1
ATOM 1755 C CA . VAL B 1 24 ? -67.217 26.726 17.298 1.00 15.39 28 VAL B CA 1
ATOM 1756 C C . VAL B 1 24 ? -66.167 27.760 17.657 1.00 15.57 28 VAL B C 1
ATOM 1757 O O . VAL B 1 24 ? -65.912 27.997 18.846 1.00 16.74 28 VAL B O 1
ATOM 1761 N N . LEU B 1 25 ? -65.582 28.408 16.652 1.00 16.67 29 LEU B N 1
ATOM 1762 C CA . LEU B 1 25 ? -64.620 29.500 16.926 1.00 17.76 29 LEU B CA 1
ATOM 1763 C C . LEU B 1 25 ? -65.225 30.614 17.802 1.00 18.88 29 LEU B C 1
ATOM 1764 O O . LEU B 1 25 ? -64.549 31.087 18.714 1.00 19.61 29 LEU B O 1
ATOM 1769 N N . ALA B 1 26 ? -66.500 30.961 17.561 1.00 18.22 30 ALA B N 1
ATOM 1770 C CA . ALA B 1 26 ? -67.164 32.022 18.287 1.00 19.50 30 ALA B CA 1
ATOM 1771 C C . ALA B 1 26 ? -67.556 31.552 19.686 1.00 20.06 30 ALA B C 1
ATOM 1772 O O . ALA B 1 26 ? -67.411 32.313 20.627 1.00 18.67 30 ALA B O 1
ATOM 1774 N N . GLU B 1 27 ? -68.012 30.298 19.828 1.00 19.07 31 GLU B N 1
ATOM 1775 C CA . GLU B 1 27 ? -68.277 29.763 21.150 1.00 19.83 31 GLU B CA 1
ATOM 1776 C C . GLU B 1 27 ? -67.050 29.863 22.039 1.00 18.81 31 GLU B C 1
ATOM 1777 O O . GLU B 1 27 ? -67.168 30.201 23.205 1.00 18.94 31 GLU B O 1
ATOM 1783 N N . LYS B 1 28 ? -65.892 29.532 21.494 1.00 17.51 32 LYS B N 1
ATOM 1784 C CA . LYS B 1 28 ? -64.650 29.516 22.253 1.00 18.42 32 LYS B CA 1
ATOM 1785 C C . LYS B 1 28 ? -64.027 30.910 22.454 1.00 20.44 32 LYS B C 1
ATOM 1786 O O . LYS B 1 28 ? -63.040 31.047 23.209 1.00 20.82 32 LYS B O 1
ATOM 1792 N N . GLY B 1 29 ? -64.565 31.926 21.743 1.00 22.10 33 GLY B N 1
ATOM 1793 C CA . GLY B 1 29 ? -64.101 33.315 21.844 1.00 22.08 33 GLY B CA 1
ATOM 1794 C C . GLY B 1 29 ? -62.745 33.537 21.220 1.00 23.89 33 GLY B C 1
ATOM 1795 O O . GLY B 1 29 ? -61.998 34.400 21.653 1.00 24.76 33 GLY B O 1
ATOM 1796 N N . VAL B 1 30 ? -62.424 32.765 20.192 1.00 22.99 34 VAL B N 1
ATOM 1797 C CA . VAL B 1 30 ? -61.111 32.777 19.594 1.00 24.14 34 VAL B CA 1
ATOM 1798 C C . VAL B 1 30 ? -61.117 33.807 18.443 1.00 25.42 34 VAL B C 1
ATOM 1799 O O . VAL B 1 30 ? -61.987 33.747 17.548 1.00 24.45 34 VAL B O 1
ATOM 1803 N N . LEU B 1 31 ? -60.168 34.741 18.470 1.00 25.29 35 LEU B N 1
ATOM 1804 C CA . LEU B 1 31 ? -60.012 35.693 17.367 1.00 26.82 35 LEU B CA 1
ATOM 1805 C C . LEU B 1 31 ? -59.233 35.072 16.234 1.00 25.95 35 LEU B C 1
ATOM 1806 O O . LEU B 1 31 ? -58.262 34.356 16.445 1.00 27.94 35 LEU B O 1
ATOM 1811 N N . TYR B 1 32 ? -59.660 35.317 15.019 1.00 24.70 36 TYR B N 1
ATOM 1812 C CA . TYR B 1 32 ? -59.005 34.712 13.900 1.00 24.47 36 TYR B CA 1
ATOM 1813 C C . TYR B 1 32 ? -59.265 35.596 12.684 1.00 25.37 36 TYR B C 1
ATOM 1814 O O . TYR B 1 32 ? -60.234 36.357 12.678 1.00 24.42 36 TYR B O 1
ATOM 1823 N N . GLU B 1 33 ? -58.438 35.458 11.662 1.00 25.58 37 GLU B N 1
ATOM 1824 C CA . GLU B 1 33 ? -58.694 36.106 10.383 1.00 28.62 37 GLU B CA 1
ATOM 1825 C C . GLU B 1 33 ? -59.517 35.206 9.409 1.00 27.99 37 GLU B C 1
ATOM 1826 O O . GLU B 1 33 ? -59.125 34.059 9.127 1.00 25.98 37 GLU B O 1
ATOM 1832 N N . ASN B 1 34 ? -60.638 35.726 8.904 1.00 27.17 38 ASN B N 1
ATOM 1833 C CA . ASN B 1 34 ? -61.411 35.042 7.869 1.00 28.41 38 ASN B CA 1
ATOM 1834 C C . ASN B 1 34 ? -60.835 35.306 6.465 1.00 27.71 38 ASN B C 1
ATOM 1835 O O . ASN B 1 34 ? -60.743 36.463 6.049 1.00 28.59 38 ASN B O 1
ATOM 1840 N N . ALA B 1 35 ? -60.429 34.267 5.732 1.00 25.66 39 ALA B N 1
ATOM 1841 C CA . ALA B 1 35 ? -59.988 34.499 4.352 1.00 24.67 39 ALA B CA 1
ATOM 1842 C C . ALA B 1 35 ? -61.009 33.839 3.463 1.00 24.32 39 ALA B C 1
ATOM 1843 O O . ALA B 1 35 ? -61.064 32.598 3.363 1.00 22.36 39 ALA B O 1
ATOM 1845 N N . GLU B 1 36 ? -61.836 34.678 2.840 1.00 23.79 40 GLU B N 1
ATOM 1846 C CA . GLU B 1 36 ? -62.937 34.206 2.027 1.00 25.18 40 GLU B CA 1
ATOM 1847 C C . GLU B 1 36 ? -62.374 33.557 0.769 1.00 25.43 40 GLU B C 1
ATOM 1848 O O . GLU B 1 36 ? -61.408 34.034 0.211 1.00 25.55 40 GLU B O 1
ATOM 1854 N N . VAL B 1 37 ? -62.957 32.455 0.334 1.00 25.52 41 VAL B N 1
ATOM 1855 C CA . VAL B 1 37 ? -62.459 31.814 -0.872 1.00 26.06 41 VAL B CA 1
ATOM 1856 C C . VAL B 1 37 ? -63.630 31.476 -1.771 1.00 26.19 41 VAL B C 1
ATOM 1857 O O . VAL B 1 37 ? -64.690 31.026 -1.328 1.00 25.69 41 VAL B O 1
ATOM 1861 N N . ASP B 1 38 ? -63.394 31.690 -3.053 1.00 26.32 42 ASP B N 1
ATOM 1862 C CA . ASP B 1 38 ? -64.306 31.318 -4.122 1.00 25.95 42 ASP B CA 1
ATOM 1863 C C . ASP B 1 38 ? -63.933 29.908 -4.539 1.00 25.37 42 ASP B C 1
ATOM 1864 O O . ASP B 1 38 ? -62.783 29.640 -4.880 1.00 24.84 42 ASP B O 1
ATOM 1869 N N . LEU B 1 39 ? -64.896 29.004 -4.508 1.00 25.09 43 LEU B N 1
ATOM 1870 C CA . LEU B 1 39 ? -64.648 27.591 -4.837 1.00 26.60 43 LEU B CA 1
ATOM 1871 C C . LEU B 1 39 ? -64.129 27.310 -6.251 1.00 26.99 43 LEU B C 1
ATOM 1872 O O . LEU B 1 39 ? -63.439 26.324 -6.450 1.00 27.36 43 LEU B O 1
ATOM 1877 N N A GLN B 1 40 ? -64.420 28.176 -7.222 0.50 27.12 44 GLN B N 1
ATOM 1878 N N B GLN B 1 40 ? -64.459 28.169 -7.216 0.50 26.91 44 GLN B N 1
ATOM 1879 C CA A GLN B 1 40 ? -63.909 27.969 -8.597 0.50 26.71 44 GLN B CA 1
ATOM 1880 C CA B GLN B 1 40 ? -63.967 27.991 -8.594 0.50 26.23 44 GLN B CA 1
ATOM 1881 C C A GLN B 1 40 ? -62.536 28.581 -8.806 0.50 25.83 44 GLN B C 1
ATOM 1882 C C B GLN B 1 40 ? -62.786 28.907 -8.910 0.50 25.62 44 GLN B C 1
ATOM 1883 O O A GLN B 1 40 ? -61.877 28.298 -9.789 0.50 26.63 44 GLN B O 1
ATOM 1884 O O B GLN B 1 40 ? -62.524 29.173 -10.075 0.50 25.75 44 GLN B O 1
ATOM 1895 N N . ALA B 1 41 ? -62.121 29.427 -7.876 1.00 25.35 45 ALA B N 1
ATOM 1896 C CA . ALA B 1 41 ? -60.900 30.253 -8.023 1.00 24.40 45 ALA B CA 1
ATOM 1897 C C . ALA B 1 41 ? -60.096 30.313 -6.717 1.00 23.76 45 ALA B C 1
ATOM 1898 O O . ALA B 1 41 ? -59.950 31.373 -6.093 1.00 22.17 45 ALA B O 1
ATOM 1900 N N . LEU B 1 42 ? -59.548 29.156 -6.331 1.00 24.10 46 LEU B N 1
ATOM 1901 C CA . LEU B 1 42 ? -58.933 28.989 -5.010 1.00 23.73 46 LEU B CA 1
ATOM 1902 C C . LEU B 1 42 ? -57.679 29.802 -4.955 1.00 22.77 46 LEU B C 1
ATOM 1903 O O . LEU B 1 42 ? -56.995 29.882 -5.943 1.00 22.98 46 LEU B O 1
ATOM 1908 N N . PRO B 1 43 ? -57.370 30.415 -3.803 1.00 23.00 47 PRO B N 1
ATOM 1909 C CA . PRO B 1 43 ? -56.117 31.162 -3.745 1.00 23.37 47 PRO B CA 1
ATOM 1910 C C . PRO B 1 43 ? -54.894 30.238 -3.688 1.00 24.79 47 PRO B C 1
ATOM 1911 O O . PRO B 1 43 ? -54.984 29.116 -3.104 1.00 23.49 47 PRO B O 1
ATOM 1915 N N . GLU B 1 44 ? -53.783 30.681 -4.307 1.00 25.39 48 GLU B N 1
ATOM 1916 C CA . GLU B 1 44 ? -52.542 29.878 -4.328 1.00 27.87 48 GLU B CA 1
ATOM 1917 C C . GLU B 1 44 ? -51.997 29.654 -2.912 1.00 28.41 48 GLU B C 1
ATOM 1918 O O . GLU B 1 44 ? -51.445 28.628 -2.652 1.00 28.13 48 GLU B O 1
ATOM 1924 N N . ASP B 1 45 ? -52.196 30.591 -1.995 1.00 29.43 49 ASP B N 1
ATOM 1925 C CA . ASP B 1 45 ? -51.692 30.339 -0.648 1.00 31.92 49 ASP B CA 1
ATOM 1926 C C . ASP B 1 45 ? -52.454 29.196 0.088 1.00 30.75 49 ASP B C 1
ATOM 1927 O O . ASP B 1 45 ? -51.833 28.472 0.852 1.00 32.06 49 ASP B O 1
ATOM 1932 N N . LEU B 1 46 ? -53.760 29.017 -0.167 1.00 29.20 50 LEU B N 1
ATOM 1933 C CA . LEU B 1 46 ? -54.468 27.827 0.304 1.00 28.47 50 LEU B CA 1
ATOM 1934 C C . LEU B 1 46 ? -53.880 26.550 -0.307 1.00 29.20 50 LEU B C 1
ATOM 1935 O O . LEU B 1 46 ? -53.666 25.565 0.423 1.00 27.19 50 LEU B O 1
ATOM 1948 N N . GLU B 1 48 ? -50.835 25.962 -1.426 1.00 33.75 52 GLU B N 1
ATOM 1949 C CA . GLU B 1 48 ? -49.542 25.814 -0.777 1.00 35.46 52 GLU B CA 1
ATOM 1950 C C . GLU B 1 48 ? -49.662 25.091 0.590 1.00 35.07 52 GLU B C 1
ATOM 1951 O O . GLU B 1 48 ? -48.850 24.224 0.910 1.00 35.67 52 GLU B O 1
ATOM 1957 N N . LEU B 1 49 ? -50.684 25.446 1.370 1.00 33.47 53 LEU B N 1
ATOM 1958 C CA . LEU B 1 49 ? -50.851 24.956 2.731 1.00 31.87 53 LEU B CA 1
ATOM 1959 C C . LEU B 1 49 ? -51.659 23.660 2.775 1.00 31.19 53 LEU B C 1
ATOM 1960 O O . LEU B 1 49 ? -51.380 22.794 3.593 1.00 30.01 53 LEU B O 1
ATOM 1965 N N . ASN B 1 50 ? -52.652 23.536 1.893 1.00 30.06 54 ASN B N 1
ATOM 1966 C CA . ASN B 1 50 ? -53.544 22.385 1.825 1.00 29.33 54 ASN B CA 1
ATOM 1967 C C . ASN B 1 50 ? -53.677 21.945 0.364 1.00 30.46 54 ASN B C 1
ATOM 1968 O O . ASN B 1 50 ? -54.497 22.489 -0.385 1.00 29.64 54 ASN B O 1
ATOM 1973 N N . PRO B 1 51 ? -52.901 20.908 -0.032 1.00 31.79 55 PRO B N 1
ATOM 1974 C CA . PRO B 1 51 ? -52.904 20.530 -1.448 1.00 31.48 55 PRO B CA 1
ATOM 1975 C C . PRO B 1 51 ? -54.220 19.914 -1.914 1.00 31.50 55 PRO B C 1
ATOM 1976 O O . PRO B 1 51 ? -54.440 19.841 -3.116 1.00 31.87 55 PRO B O 1
ATOM 1980 N N . TYR B 1 52 ? -55.101 19.487 -1.013 1.00 30.45 56 TYR B N 1
ATOM 1981 C CA . TYR B 1 52 ? -56.410 19.003 -1.458 1.00 30.20 56 TYR B CA 1
ATOM 1982 C C . TYR B 1 52 ? -57.301 20.176 -1.872 1.00 29.40 56 TYR B C 1
ATOM 1983 O O . TYR B 1 52 ? -58.327 19.978 -2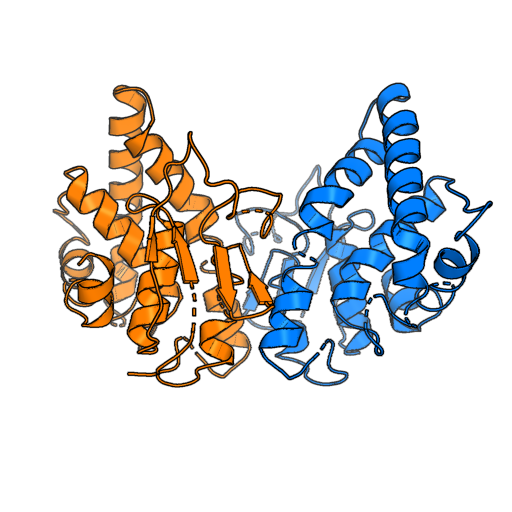.514 1.00 29.43 56 TYR B O 1
ATOM 1992 N N . GLY B 1 53 ? -56.916 21.386 -1.473 1.00 28.48 57 GLY B N 1
ATOM 1993 C CA . GLY B 1 53 ? -57.654 22.599 -1.828 1.00 27.65 57 GLY B CA 1
ATOM 1994 C C . GLY B 1 53 ? -59.088 22.619 -1.344 1.00 26.74 57 GLY B C 1
ATOM 1995 O O . GLY B 1 53 ? -59.972 22.978 -2.093 1.00 26.14 57 GLY B O 1
ATOM 1996 N N . THR B 1 54 ? -59.327 22.203 -0.101 1.00 25.03 58 THR B N 1
ATOM 1997 C CA . THR B 1 54 ? -60.705 22.160 0.437 1.00 24.24 58 THR B CA 1
ATOM 1998 C C . THR B 1 54 ? -60.868 23.245 1.521 1.00 22.69 58 THR B C 1
ATOM 1999 O O . THR B 1 54 ? -59.880 23.746 2.091 1.00 21.29 58 THR B O 1
ATOM 2003 N N . VAL B 1 55 ? -62.111 23.602 1.808 1.00 22.61 59 VAL B N 1
ATOM 2004 C CA . VAL B 1 55 ? -62.372 24.460 2.939 1.00 22.65 59 VAL B CA 1
ATOM 2005 C C . VAL B 1 55 ? -63.442 23.774 3.757 1.00 22.68 59 VAL B C 1
ATOM 2006 O O . VAL B 1 55 ? -64.215 23.006 3.220 1.00 23.47 59 VAL B O 1
ATOM 2010 N N . PRO B 1 56 ? -63.506 24.057 5.069 1.00 21.82 60 PRO B N 1
ATOM 2011 C CA . PRO B 1 56 ? -62.632 24.954 5.849 1.00 21.27 60 PRO B CA 1
ATOM 2012 C C . PRO B 1 56 ? -61.220 24.377 6.027 1.00 20.66 60 PRO B C 1
ATOM 2013 O O . PRO B 1 56 ? -61.064 23.166 6.215 1.00 19.23 60 PRO B O 1
ATOM 2017 N N . THR B 1 57 ? -60.227 25.262 5.997 1.00 19.75 61 THR B N 1
ATOM 2018 C CA . THR B 1 57 ? -58.865 24.957 6.366 1.00 19.45 61 THR B CA 1
ATOM 2019 C C . THR B 1 57 ? -58.458 25.994 7.423 1.00 20.60 61 THR B C 1
ATOM 2020 O O . THR B 1 57 ? -58.614 27.218 7.195 1.00 20.11 61 THR B O 1
ATOM 2024 N N . LEU B 1 58 ? -58.017 25.508 8.592 1.00 20.22 62 LEU B N 1
ATOM 2025 C CA . LEU B 1 58 ? -57.624 26.352 9.720 1.00 21.22 62 LEU B CA 1
ATOM 2026 C C . LEU B 1 58 ? -56.131 26.278 9.788 1.00 22.84 62 LEU B C 1
ATOM 2027 O O . LEU B 1 58 ? -55.586 25.176 9.731 1.00 23.46 62 LEU B O 1
ATOM 2032 N N . VAL B 1 59 ? -55.474 27.433 9.875 1.00 23.98 63 VAL B N 1
ATOM 2033 C CA . VAL B 1 59 ? -54.025 27.525 9.860 1.00 26.46 63 VAL B CA 1
ATOM 2034 C C . VAL B 1 59 ? -53.633 28.277 11.112 1.00 29.70 63 VAL B C 1
ATOM 2035 O O . VAL B 1 59 ? -54.063 29.409 11.340 1.00 28.13 63 VAL B O 1
ATOM 2039 N N . ASP B 1 60 ? -52.809 27.634 11.926 1.00 33.86 64 ASP B N 1
ATOM 2040 C CA . ASP B 1 60 ? -52.290 28.274 13.115 1.00 38.68 64 ASP B CA 1
ATOM 2041 C C . ASP B 1 60 ? -50.802 28.146 13.102 1.00 40.59 64 ASP B C 1
ATOM 2042 O O . ASP B 1 60 ? -50.286 27.069 13.373 1.00 41.03 64 ASP B O 1
ATOM 2047 N N . ARG B 1 61 ? -50.121 29.250 12.813 1.00 42.78 65 ARG B N 1
ATOM 2048 C CA . ARG B 1 61 ? -48.675 29.256 12.669 1.00 44.91 65 ARG B CA 1
ATOM 2049 C C . ARG B 1 61 ? -48.310 28.174 11.684 1.00 45.15 65 ARG B C 1
ATOM 2050 O O . ARG B 1 61 ? -48.636 28.286 10.507 1.00 46.14 65 ARG B O 1
ATOM 2058 N N . ASP B 1 62 ? -47.668 27.114 12.178 1.00 44.06 66 ASP B N 1
ATOM 2059 C CA . ASP B 1 62 ? -47.211 26.029 11.339 1.00 43.01 66 ASP B CA 1
ATOM 2060 C C . ASP B 1 62 ? -48.265 24.921 11.141 1.00 40.02 66 ASP B C 1
ATOM 2061 O O . ASP B 1 62 ? -48.160 24.134 10.207 1.00 40.75 66 ASP B O 1
ATOM 2066 N N . LEU B 1 63 ? -49.272 24.855 12.005 1.00 35.57 67 LEU B N 1
ATOM 2067 C CA . LEU B 1 63 ? -50.271 23.791 11.947 1.00 31.08 67 LEU B CA 1
ATOM 2068 C C . LEU B 1 63 ? -51.282 24.079 10.849 1.00 29.04 67 LEU B C 1
ATOM 2069 O O . LEU B 1 63 ? -51.850 25.185 10.805 1.00 28.98 67 LEU B O 1
ATOM 2074 N N . VAL B 1 64 ? -51.528 23.101 9.985 1.00 25.70 68 VAL B N 1
ATOM 2075 C CA . VAL B 1 64 ? -52.592 23.209 8.980 1.00 24.50 68 VAL B CA 1
ATOM 2076 C C . VAL B 1 64 ? -53.646 22.123 9.168 1.00 23.90 68 VAL B C 1
ATOM 2077 O O . VAL B 1 64 ? -53.346 20.929 9.048 1.00 23.92 68 VAL B O 1
ATOM 2081 N N . LEU B 1 65 ? -54.889 22.502 9.449 1.00 21.96 69 LEU B N 1
ATOM 2082 C CA . LEU B 1 65 ? -55.962 21.498 9.552 1.00 21.94 69 LEU B CA 1
ATOM 2083 C C . LEU B 1 65 ? -57.049 21.689 8.501 1.00 22.07 69 LEU B C 1
ATOM 2084 O O . LEU B 1 65 ? -57.390 22.818 8.181 1.00 20.76 69 LEU B O 1
ATOM 2089 N N . PHE B 1 66 ? -57.623 20.596 7.997 1.00 21.94 70 PHE B N 1
ATOM 2090 C CA . PHE B 1 66 ? -58.843 20.674 7.194 1.00 23.14 70 PHE B CA 1
ATOM 2091 C C . PHE B 1 66 ? -59.704 19.538 7.660 1.00 23.71 70 PHE B C 1
ATOM 2092 O O . PHE B 1 66 ? -59.261 18.732 8.515 1.00 24.85 70 PHE B O 1
ATOM 2100 N N . ASN B 1 67 ? -60.904 19.444 7.100 1.00 22.63 71 ASN B N 1
ATOM 2101 C CA . ASN B 1 67 ? -62.002 18.646 7.655 1.00 21.73 71 ASN B CA 1
ATOM 2102 C C . ASN B 1 67 ? -62.585 19.272 8.912 1.00 21.11 71 ASN B C 1
ATOM 2103 O O . ASN B 1 67 ? -61.905 19.423 9.942 1.00 20.15 71 ASN B O 1
ATOM 2108 N N . SER B 1 68 ? -63.874 19.595 8.844 1.00 21.06 72 SER B N 1
ATOM 2109 C CA . SER B 1 68 ? -64.480 20.395 9.892 1.00 21.19 72 SER B CA 1
ATOM 2110 C C . SER B 1 68 ? -64.596 19.597 11.191 1.00 19.86 72 SER B C 1
ATOM 2111 O O . SER B 1 68 ? -64.431 20.158 12.260 1.00 17.86 72 SER B O 1
ATOM 2114 N N . ARG B 1 69 ? -64.846 18.284 11.105 1.00 18.90 73 ARG B N 1
ATOM 2115 C CA . ARG B 1 69 ? -64.917 17.467 12.350 1.00 18.64 73 ARG B CA 1
ATOM 2116 C C . ARG B 1 69 ? -63.557 17.478 13.086 1.00 17.49 73 ARG B C 1
ATOM 2117 O O . ARG B 1 69 ? -63.491 17.660 14.283 1.00 18.54 73 ARG B O 1
ATOM 2125 N N . ILE B 1 70 ? -62.476 17.334 12.360 1.00 16.99 74 ILE B N 1
ATOM 2126 C CA . ILE B 1 70 ? -61.160 17.357 12.971 1.00 17.57 74 ILE B CA 1
ATOM 2127 C C . ILE B 1 70 ? -60.861 18.731 13.554 1.00 17.76 74 ILE B C 1
ATOM 2128 O O . ILE B 1 70 ? -60.299 18.860 14.653 1.00 16.46 74 ILE B O 1
ATOM 2133 N N . ILE B 1 71 ? -61.199 19.771 12.794 1.00 17.89 75 ILE B N 1
ATOM 2134 C CA . ILE B 1 71 ? -61.053 21.143 13.313 1.00 16.37 75 ILE B CA 1
ATOM 2135 C C . ILE B 1 71 ? -61.839 21.398 14.602 1.00 15.11 75 ILE B C 1
ATOM 2136 O O . ILE B 1 71 ? -61.307 21.951 15.576 1.00 16.20 75 ILE B O 1
ATOM 2149 N N . GLU B 1 73 ? -63.098 19.277 16.837 1.00 17.24 77 GLU B N 1
ATOM 2150 C CA . GLU B 1 73 ? -62.574 18.552 17.991 1.00 18.21 77 GLU B CA 1
ATOM 2151 C C . GLU B 1 73 ? -61.260 19.130 18.453 1.00 16.83 77 GLU B C 1
ATOM 2152 O O . GLU B 1 73 ? -61.044 19.236 19.634 1.00 18.31 77 GLU B O 1
ATOM 2158 N N . TYR B 1 74 ? -60.387 19.519 17.530 1.00 15.64 78 TYR B N 1
ATOM 2159 C CA . TYR B 1 74 ? -59.192 20.258 17.918 1.00 15.55 78 TYR B CA 1
ATOM 2160 C C . TYR B 1 74 ? -59.499 21.503 18.776 1.00 16.12 78 TYR B C 1
ATOM 2161 O O . TYR B 1 74 ? -58.840 21.768 19.814 1.00 15.24 78 TYR B O 1
ATOM 2170 N N . LEU B 1 75 ? -60.497 22.280 18.352 1.00 15.73 79 LEU B N 1
ATOM 2171 C CA . LEU B 1 75 ? -60.796 23.535 19.086 1.00 16.12 79 LEU B CA 1
ATOM 2172 C C . LEU B 1 75 ? -61.382 23.192 20.459 1.00 17.10 79 LEU B C 1
ATOM 2173 O O . LEU B 1 75 ? -61.022 23.835 21.459 1.00 17.13 79 LEU B O 1
ATOM 2178 N N . ASP B 1 76 ? -62.278 22.196 20.527 1.00 16.74 80 ASP B N 1
ATOM 2179 C CA . ASP B 1 76 ? -62.850 21.811 21.793 1.00 17.61 80 ASP B CA 1
ATOM 2180 C C . ASP B 1 76 ? -61.784 21.280 22.767 1.00 18.61 80 ASP B C 1
ATOM 2181 O O . ASP B 1 76 ? -61.879 21.539 23.981 1.00 19.03 80 ASP B O 1
ATOM 2186 N N . GLU B 1 77 ? -60.803 20.520 22.255 1.00 18.09 81 GLU B N 1
ATOM 2187 C CA . GLU B 1 77 ? -59.685 20.025 23.094 1.00 18.88 81 GLU B CA 1
ATOM 2188 C C . GLU B 1 77 ? -58.706 21.139 23.480 1.00 19.19 81 GLU B C 1
ATOM 2189 O O . GLU B 1 77 ? -58.257 21.221 24.622 1.00 19.55 81 GLU B O 1
ATOM 2195 N N . ARG B 1 78 ? -58.348 22.001 22.547 1.00 19.18 82 ARG B N 1
ATOM 2196 C CA . ARG B 1 78 ? -57.398 23.049 22.897 1.00 20.54 82 ARG B CA 1
ATOM 2197 C C . ARG B 1 78 ? -58.009 24.143 23.813 1.00 21.32 82 ARG B C 1
ATOM 2198 O O . ARG B 1 78 ? -57.346 24.629 24.733 1.00 22.41 82 ARG B O 1
ATOM 2206 N N . PHE B 1 79 ? -59.279 24.481 23.583 1.00 20.43 83 PHE B N 1
ATOM 2207 C CA . PHE B 1 79 ? -59.995 25.537 24.297 1.00 20.58 83 PHE B CA 1
ATOM 2208 C C . PHE B 1 79 ? -61.184 24.935 25.037 1.00 21.73 83 PHE B C 1
ATOM 2209 O O . PHE B 1 79 ? -62.290 24.881 24.497 1.00 21.40 83 PHE B O 1
ATOM 2217 N N . PRO B 1 80 ? -60.955 24.462 26.286 1.00 23.62 84 PRO B N 1
ATOM 2218 C CA . PRO B 1 80 ? -61.960 23.704 26.989 1.00 24.08 84 PRO B CA 1
ATOM 2219 C C . PRO B 1 80 ? -63.248 24.450 27.306 1.00 24.19 84 PRO B C 1
ATOM 2220 O O . PRO B 1 80 ? -64.268 23.805 27.405 1.00 24.19 84 PRO B O 1
ATOM 2224 N N . HIS B 1 81 ? -63.209 25.765 27.472 1.00 25.27 85 HIS B N 1
ATOM 2225 C CA . HIS B 1 81 ? -64.377 26.529 27.944 1.00 27.57 85 HIS B CA 1
ATOM 2226 C C . HIS B 1 81 ? -65.026 27.377 26.863 1.00 26.27 85 HIS B C 1
ATOM 2227 O O . HIS B 1 81 ? -64.317 28.028 26.082 1.00 26.72 85 HIS B O 1
ATOM 2234 N N . PRO B 1 82 ? -66.361 27.295 26.740 1.00 25.08 86 PRO B N 1
ATOM 2235 C CA . PRO B 1 82 ? -67.256 26.314 27.366 1.00 24.36 86 PRO B CA 1
ATOM 2236 C C . PRO B 1 82 ? -67.191 24.944 26.634 1.00 23.83 86 PRO B C 1
ATOM 2237 O O . PRO B 1 82 ? -66.852 24.885 25.437 1.00 21.94 86 PRO B O 1
ATOM 2241 N N . PRO B 1 83 ? -67.481 23.849 27.365 1.00 23.83 87 PRO B N 1
ATOM 2242 C CA . PRO B 1 83 ? -67.347 22.506 26.772 1.00 22.85 87 PRO B CA 1
ATOM 2243 C C . PRO B 1 83 ? -68.436 22.267 25.709 1.00 22.70 87 PRO B C 1
ATOM 2244 O O . PRO B 1 83 ? -69.622 22.533 25.943 1.00 23.25 87 PRO B O 1
ATOM 2248 N N . LEU B 1 84 ? -68.042 21.817 24.525 1.00 20.23 88 LEU B N 1
ATOM 2249 C CA . LEU B 1 84 ? -69.032 21.499 23.498 1.00 19.53 88 LEU B CA 1
ATOM 2250 C C . LEU B 1 84 ? -69.226 19.977 23.336 1.00 19.99 88 LEU B C 1
ATOM 2251 O O . LEU B 1 84 ? -69.970 19.507 22.464 1.00 18.97 88 LEU B O 1
ATOM 2264 N N . GLN B 1 86 ? -69.457 16.229 26.017 1.00 23.99 90 GLN B N 1
ATOM 2265 C CA . GLN B 1 86 ? -69.447 15.832 27.418 1.00 25.45 90 GLN B CA 1
ATOM 2266 C C . GLN B 1 86 ? -68.142 15.207 27.745 1.00 23.72 90 GLN B C 1
ATOM 2267 O O . GLN B 1 86 ? -67.253 15.088 26.914 1.00 22.95 90 GLN B O 1
ATOM 2273 N N . VAL B 1 87 ? -68.057 14.801 28.983 1.00 25.02 91 VAL B N 1
ATOM 2274 C CA . VAL B 1 87 ? -66.829 14.368 29.615 1.00 26.42 91 VAL B CA 1
ATOM 2275 C C . VAL B 1 87 ? -66.677 12.838 29.443 1.00 25.32 91 VAL B C 1
ATOM 2276 O O . VAL B 1 87 ? -65.573 12.317 29.245 1.00 25.91 91 VAL B O 1
ATOM 2280 N N . TYR B 1 88 ? -67.800 12.140 29.490 1.00 24.34 92 TYR B N 1
ATOM 2281 C CA . TYR B 1 88 ? -67.810 10.691 29.666 1.00 23.68 92 TYR B CA 1
ATOM 2282 C C . TYR B 1 88 ? -67.850 9.916 28.338 1.00 21.97 92 TYR B C 1
ATOM 2283 O O . TYR B 1 88 ? -68.479 10.343 27.392 1.00 20.96 92 TYR B O 1
ATOM 2292 N N . PRO B 1 89 ? -67.156 8.769 28.265 1.00 21.29 93 PRO B N 1
ATOM 2293 C CA . PRO B 1 89 ? -66.987 8.191 26.917 1.00 20.21 93 PRO B CA 1
ATOM 2294 C C . PRO B 1 89 ? -68.253 7.726 26.220 1.00 18.82 93 PRO B C 1
ATOM 2295 O O . PRO B 1 89 ? -68.286 7.799 25.009 1.00 18.14 93 PRO B O 1
ATOM 2299 N N . VAL B 1 90 ? -69.263 7.231 26.942 1.00 19.46 94 VAL B N 1
ATOM 2300 C CA . VAL B 1 90 ? -70.487 6.770 26.250 1.00 19.97 94 VAL B CA 1
ATOM 2301 C C . VAL B 1 90 ? -71.255 7.975 25.605 1.00 20.38 94 VAL B C 1
ATOM 2302 O O . VAL B 1 90 ? -71.697 7.897 24.450 1.00 22.25 94 VAL B O 1
ATOM 2306 N N . SER B 1 91 ? -71.419 9.067 26.344 1.00 21.17 95 SER B N 1
ATOM 2307 C CA . SER B 1 91 ? -72.066 10.291 25.798 1.00 22.94 95 SER B CA 1
ATOM 2308 C C . SER B 1 91 ? -71.322 10.811 24.608 1.00 21.00 95 SER B C 1
ATOM 2309 O O . SER B 1 91 ? -71.946 11.266 23.639 1.00 21.38 95 SER B O 1
ATOM 2312 N N . ARG B 1 92 ? -69.985 10.817 24.714 1.00 19.92 96 ARG B N 1
ATOM 2313 C CA . ARG B 1 92 ? -69.157 11.299 23.600 1.00 19.11 96 ARG B CA 1
ATOM 2314 C C . ARG B 1 92 ? -69.365 10.456 22.348 1.00 19.47 96 ARG B C 1
ATOM 2315 O O . ARG B 1 92 ? -69.485 10.992 21.231 1.00 17.92 96 ARG B O 1
ATOM 2323 N N . ALA B 1 93 ? -69.466 9.125 22.536 1.00 18.94 97 ALA B N 1
ATOM 2324 C CA . ALA B 1 93 ? -69.656 8.234 21.385 1.00 18.99 97 ALA B CA 1
ATOM 2325 C C . ALA B 1 93 ? -71.054 8.439 20.785 1.00 18.80 97 ALA B C 1
ATOM 2326 O O . ALA B 1 93 ? -71.210 8.472 19.583 1.00 18.92 97 ALA B O 1
ATOM 2328 N N . LYS B 1 94 ? -72.070 8.546 21.623 1.00 19.73 98 LYS B N 1
ATOM 2329 C CA . LYS B 1 94 ? -73.425 8.800 21.078 1.00 21.54 98 LYS B CA 1
ATOM 2330 C C . LYS B 1 94 ? -73.489 10.106 20.298 1.00 20.77 98 LYS B C 1
ATOM 2331 O O . LYS B 1 94 ? -74.065 10.137 19.232 1.00 21.33 98 LYS B O 1
ATOM 2337 N N . ASP B 1 95 ? -72.852 11.162 20.802 1.00 20.67 99 ASP B N 1
ATOM 2338 C CA . ASP B 1 95 ? -72.821 12.445 20.060 1.00 20.56 99 ASP B CA 1
ATOM 2339 C C . ASP B 1 95 ? -72.094 12.340 18.741 1.00 19.59 99 ASP B C 1
ATOM 2340 O O . ASP B 1 95 ? -72.521 12.932 17.729 1.00 19.46 99 ASP B O 1
ATOM 2345 N N . ARG B 1 96 ? -70.974 11.619 18.744 1.00 18.25 100 ARG B N 1
ATOM 2346 C CA . ARG B 1 96 ? -70.234 11.392 17.509 1.00 18.92 100 ARG B CA 1
ATOM 2347 C C . ARG B 1 96 ? -71.064 10.644 16.478 1.00 19.18 100 ARG B C 1
ATOM 2348 O O . ARG B 1 96 ? -71.005 10.936 15.262 1.00 18.86 100 ARG B O 1
ATOM 2356 N N . LEU B 1 97 ? -71.794 9.632 16.948 1.00 21.13 101 LEU B N 1
ATOM 2357 C CA . LEU B 1 97 ? -72.596 8.809 16.032 1.00 22.42 101 LEU B CA 1
ATOM 2358 C C . LEU B 1 97 ? -73.765 9.634 15.453 1.00 21.87 101 LEU B C 1
ATOM 2359 O O . LEU B 1 97 ? -74.087 9.548 14.261 1.00 21.92 101 LEU B O 1
ATOM 2364 N N . LEU B 1 98 ? -74.370 10.445 16.316 1.00 22.25 102 LEU B N 1
ATOM 2365 C CA . LEU B 1 98 ? -75.426 11.386 15.917 1.00 23.45 102 LEU B CA 1
ATOM 2366 C C . LEU B 1 98 ? -74.947 12.345 14.833 1.00 22.58 102 LEU B C 1
ATOM 2367 O O . LEU B 1 98 ? -75.619 12.548 13.823 1.00 22.15 102 LEU B O 1
ATOM 2380 N N . LEU B 1 100 ? -72.348 11.919 12.742 1.00 22.76 104 LEU B N 1
ATOM 2381 C CA . LEU B 1 100 ? -72.102 11.169 11.535 1.00 23.58 104 LEU B CA 1
ATOM 2382 C C . LEU B 1 100 ? -73.407 10.949 10.776 1.00 23.68 104 LEU B C 1
ATOM 2383 O O . LEU B 1 100 ? -73.436 11.089 9.546 1.00 24.37 104 LEU B O 1
ATOM 2388 N N . ARG B 1 101 ? -74.457 10.595 11.501 1.00 23.83 105 ARG B N 1
ATOM 2389 C CA . ARG B 1 101 ? -75.743 10.299 10.884 1.00 25.38 105 ARG B CA 1
ATOM 2390 C C . ARG B 1 101 ? -76.420 11.555 10.305 1.00 26.53 105 ARG B C 1
ATOM 2391 O O . ARG B 1 101 ? -77.023 11.494 9.223 1.00 27.43 105 ARG B O 1
ATOM 2399 N N . ILE B 1 102 ? -76.332 12.673 11.026 1.00 25.81 106 ILE B N 1
ATOM 2400 C CA . ILE B 1 102 ? -76.816 13.944 10.490 1.00 25.84 106 ILE B CA 1
ATOM 2401 C C . ILE B 1 102 ? -76.158 14.238 9.167 1.00 26.00 106 ILE B C 1
ATOM 2402 O O . ILE B 1 102 ? -76.834 14.434 8.158 1.00 24.78 106 ILE B O 1
ATOM 2407 N N . GLU B 1 103 ? -74.838 14.191 9.169 1.00 27.15 107 GLU B N 1
ATOM 2408 C CA . GLU B 1 103 ? -74.033 14.449 8.005 1.00 29.23 107 GLU B CA 1
ATOM 2409 C C . GLU B 1 103 ? -74.331 13.467 6.856 1.00 29.84 107 GLU B C 1
ATOM 2410 O O . GLU B 1 103 ? -74.461 13.884 5.693 1.00 30.73 107 GLU B O 1
ATOM 2416 N N . GLN B 1 104 ? -74.493 12.189 7.180 1.00 28.83 108 GLN B N 1
ATOM 2417 C CA . GLN B 1 104 ? -74.677 11.163 6.165 1.00 29.76 108 GLN B CA 1
ATOM 2418 C C . GLN B 1 104 ? -76.076 11.170 5.566 1.00 28.68 108 GLN B C 1
ATOM 2419 O O . GLN B 1 104 ? -76.234 11.078 4.357 1.00 28.26 108 GLN B O 1
ATOM 2425 N N . ASP B 1 105 ? -77.078 11.266 6.426 1.00 28.05 109 ASP B N 1
ATOM 2426 C CA . ASP B 1 105 ? -78.477 11.169 6.041 1.00 28.86 109 ASP B CA 1
ATOM 2427 C C . ASP B 1 105 ? -79.103 12.525 5.597 1.00 29.69 109 ASP B C 1
ATOM 2428 O O . ASP B 1 105 ? -79.830 12.564 4.601 1.00 30.82 109 ASP B O 1
ATOM 2433 N N . TRP B 1 106 ? -78.858 13.619 6.339 1.00 27.84 110 TRP B N 1
ATOM 2434 C CA . TRP B 1 106 ? -79.524 14.895 6.026 1.00 26.75 110 TRP B CA 1
ATOM 2435 C C . TRP B 1 106 ? -78.752 15.800 5.098 1.00 26.51 110 TRP B C 1
ATOM 2436 O O . TRP B 1 106 ? -79.341 16.362 4.184 1.00 27.28 110 TRP B O 1
ATOM 2447 N N . TYR B 1 107 ? -77.434 15.934 5.285 1.00 25.45 111 TYR B N 1
ATOM 2448 C CA . TYR B 1 107 ? -76.647 16.843 4.468 1.00 24.57 111 TYR B CA 1
ATOM 2449 C C . TYR B 1 107 ? -76.742 16.649 2.941 1.00 26.08 111 TYR B C 1
ATOM 2450 O O . TYR B 1 107 ? -76.728 17.660 2.204 1.00 25.49 111 TYR B O 1
ATOM 2459 N N . PRO B 1 108 ? -76.759 15.373 2.445 1.00 27.03 112 PRO B N 1
ATOM 2460 C CA . PRO B 1 108 ? -76.860 15.233 0.972 1.00 27.47 112 PRO B CA 1
ATOM 2461 C C . PRO B 1 108 ? -78.201 15.683 0.426 1.00 27.91 112 PRO B C 1
ATOM 2462 O O . PRO B 1 108 ? -78.242 16.205 -0.666 1.00 28.60 112 PRO B O 1
ATOM 2466 N N . THR B 1 109 ? -79.268 15.480 1.185 1.00 28.72 113 THR B N 1
ATOM 2467 C CA . THR B 1 109 ? -80.600 15.945 0.823 1.00 30.12 113 THR B CA 1
ATOM 2468 C C . THR B 1 109 ? -80.634 17.491 0.774 1.00 30.50 113 THR B C 1
ATOM 2469 O O . THR B 1 109 ? -81.182 18.090 -0.164 1.00 30.47 113 THR B O 1
ATOM 2473 N N . LEU B 1 110 ? -80.002 18.128 1.756 1.00 30.25 114 LEU B N 1
ATOM 2474 C CA . LEU B 1 110 ? -79.858 19.581 1.747 1.00 29.65 114 LEU B CA 1
ATOM 2475 C C . LEU B 1 110 ? -79.112 20.042 0.518 1.00 30.30 114 LEU B C 1
ATOM 2476 O O . LEU B 1 110 ? -79.526 20.999 -0.113 1.00 29.60 114 LEU B O 1
ATOM 2481 N N . ALA B 1 111 ? -78.015 19.370 0.164 1.00 31.29 115 ALA B N 1
ATOM 2482 C CA . ALA B 1 111 ? -77.272 19.743 -1.041 1.00 33.28 115 ALA B CA 1
ATOM 2483 C C . ALA B 1 111 ? -78.124 19.606 -2.338 1.00 35.02 115 ALA B C 1
ATOM 2484 O O . ALA B 1 111 ? -78.015 20.423 -3.249 1.00 34.98 115 ALA B O 1
ATOM 2486 N N . LYS B 1 112 ? -78.923 18.549 -2.404 1.00 37.23 116 LYS B N 1
ATOM 2487 C CA . LYS B 1 112 ? -79.870 18.310 -3.509 1.00 39.95 116 LYS B CA 1
ATOM 2488 C C . LYS B 1 112 ? -80.851 19.498 -3.561 1.00 41.01 116 LYS B C 1
ATOM 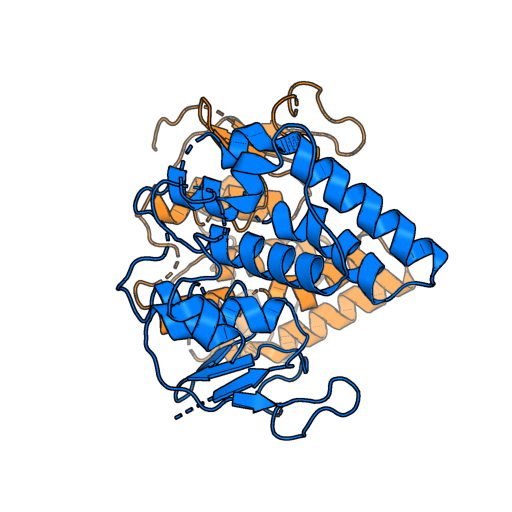2489 O O . LYS B 1 112 ? -81.144 20.042 -4.644 1.00 41.20 116 LYS B O 1
ATOM 2495 N N . ALA B 1 113 ? -81.331 19.911 -2.382 1.00 41.74 117 ALA B N 1
ATOM 2496 C CA . ALA B 1 113 ? -82.292 21.015 -2.264 1.00 42.82 117 ALA B CA 1
ATOM 2497 C C . ALA B 1 113 ? -81.730 22.349 -2.721 1.00 43.69 117 ALA B C 1
ATOM 2498 O O . ALA B 1 113 ? -82.473 23.227 -3.087 1.00 43.75 117 ALA B O 1
ATOM 2500 N N . GLU B 1 114 ? -80.420 22.497 -2.723 1.00 45.09 118 GLU B N 1
ATOM 2501 C CA . GLU B 1 114 ? -79.828 23.736 -3.186 1.00 46.90 118 GLU B CA 1
ATOM 2502 C C . GLU B 1 114 ? -79.412 23.625 -4.636 1.00 47.78 118 GLU B C 1
ATOM 2503 O O . GLU B 1 114 ? -79.448 24.608 -5.351 1.00 48.46 118 GLU B O 1
ATOM 2509 N N . ASN B 1 115 ? -78.977 22.445 -5.062 1.00 48.72 119 ASN B N 1
ATOM 2510 C CA . ASN B 1 115 ? -78.319 22.307 -6.357 1.00 50.19 119 ASN B CA 1
ATOM 2511 C C . ASN B 1 115 ? -78.995 21.402 -7.390 1.00 50.81 119 ASN B C 1
ATOM 2512 O O . ASN B 1 115 ? -78.461 21.201 -8.462 1.00 51.41 119 ASN B O 1
ATOM 2517 N N . GLY B 1 116 ? -80.139 20.822 -7.072 1.00 51.92 120 GLY B N 1
ATOM 2518 C CA . GLY B 1 116 ? -80.796 19.935 -8.032 1.00 53.66 120 GLY B CA 1
ATOM 2519 C C . GLY B 1 116 ? -81.679 20.642 -9.063 1.00 54.91 120 GLY B C 1
ATOM 2520 O O . GLY B 1 116 ? -81.752 21.874 -9.115 1.00 54.60 120 GLY B O 1
ATOM 2521 N N . THR B 1 117 ? -82.345 19.842 -9.890 1.00 55.98 121 THR B N 1
ATOM 2522 C CA . THR B 1 117 ? -83.410 20.326 -10.758 1.00 57.19 121 THR B CA 1
ATOM 2523 C C . THR B 1 117 ? -84.621 20.674 -9.895 1.00 57.82 121 THR B C 1
ATOM 2524 O O . THR B 1 117 ? -84.682 20.313 -8.709 1.00 57.69 121 THR B O 1
ATOM 2528 N N . GLU B 1 118 ? -85.593 21.356 -10.497 1.00 58.31 122 GLU B N 1
ATOM 2529 C CA . GLU B 1 118 ? -86.729 21.887 -9.753 1.00 58.77 122 GLU B CA 1
ATOM 2530 C C . GLU B 1 118 ? -87.577 20.845 -9.017 1.00 58.15 122 GLU B C 1
ATOM 2531 O O . GLU B 1 118 ? -88.017 21.087 -7.884 1.00 57.79 122 GLU B O 1
ATOM 2537 N N . LYS B 1 119 ? -87.789 19.689 -9.641 1.00 57.55 123 LYS B N 1
ATOM 2538 C CA . LYS B 1 119 ? -88.505 18.594 -8.967 1.00 57.39 123 LYS B CA 1
ATOM 2539 C C . LYS B 1 119 ? -87.656 17.920 -7.864 1.00 56.38 123 LYS B C 1
ATOM 2540 O O . LYS B 1 119 ? -88.193 17.477 -6.843 1.00 56.39 123 LYS B O 1
ATOM 2546 N N . GLU B 1 120 ? -86.342 17.851 -8.076 1.00 55.25 124 GLU B N 1
ATOM 2547 C CA . GLU B 1 120 ? -85.405 17.403 -7.025 1.00 54.12 124 GLU B CA 1
ATOM 2548 C C . GLU B 1 120 ? -85.444 18.322 -5.797 1.00 52.49 124 GLU B C 1
ATOM 2549 O O . GLU B 1 120 ? -85.666 17.852 -4.675 1.00 52.23 124 GLU B O 1
ATOM 2555 N N . LYS B 1 121 ? -85.271 19.627 -6.020 1.00 50.97 125 LYS B N 1
ATOM 2556 C CA . LYS B 1 121 ? -85.381 20.625 -4.945 1.00 49.67 125 LYS B CA 1
ATOM 2557 C C . LYS B 1 121 ? -86.655 20.487 -4.114 1.00 49.28 125 LYS B C 1
ATOM 2558 O O . LYS B 1 121 ? -86.593 20.330 -2.889 1.00 48.39 125 LYS B O 1
ATOM 2564 N N . THR B 1 122 ? -87.801 20.522 -4.786 1.00 48.39 126 THR B N 1
ATOM 2565 C CA . THR B 1 122 ? -89.105 20.401 -4.136 1.00 47.89 126 THR B CA 1
ATOM 2566 C C . THR B 1 122 ? -89.193 19.082 -3.398 1.00 47.54 126 THR B C 1
ATOM 2567 O O . THR B 1 122 ? -89.772 18.979 -2.304 1.00 47.77 126 THR B O 1
ATOM 2571 N N . SER B 1 123 ? -88.622 18.056 -4.013 1.00 46.77 127 SER B N 1
ATOM 2572 C CA . SER B 1 123 ? -88.672 16.727 -3.435 1.00 46.02 127 SER B CA 1
ATOM 2573 C C . SER B 1 123 ? -87.730 16.651 -2.203 1.00 45.09 127 SER B C 1
ATOM 2574 O O . SER B 1 123 ? -88.105 16.124 -1.150 1.00 44.95 127 SER B O 1
ATOM 2577 N N . ALA B 1 124 ? -86.530 17.222 -2.329 1.00 43.87 128 ALA B N 1
ATOM 2578 C CA . ALA B 1 124 ? -85.578 17.292 -1.206 1.00 42.57 128 ALA B CA 1
ATOM 2579 C C . ALA B 1 124 ? -86.142 18.093 -0.028 1.00 42.57 128 ALA B C 1
ATOM 2580 O O . ALA B 1 124 ? -86.121 17.623 1.118 1.00 42.15 128 ALA B O 1
ATOM 2582 N N . LEU B 1 125 ? -86.697 19.274 -0.305 1.00 42.63 129 LEU B N 1
ATOM 2583 C CA . LEU B 1 125 ? -87.331 20.086 0.738 1.00 43.29 129 LEU B CA 1
ATOM 2584 C C . LEU B 1 125 ? -88.461 19.384 1.488 1.00 43.85 129 LEU B C 1
ATOM 2585 O O . LEU B 1 125 ? -88.535 19.454 2.726 1.00 43.29 129 LEU B O 1
ATOM 2590 N N . LYS B 1 126 ? -89.337 18.699 0.758 1.00 44.44 130 LYS B N 1
ATOM 2591 C CA . LYS B 1 126 ? -90.428 17.985 1.417 1.00 45.31 130 LYS B CA 1
ATOM 2592 C C . LYS B 1 126 ? -89.895 16.852 2.285 1.00 44.58 130 LYS B C 1
ATOM 2593 O O . LYS B 1 126 ? -90.379 16.635 3.403 1.00 44.83 130 LYS B O 1
ATOM 2599 N N . GLN B 1 127 ? -88.898 16.139 1.771 1.00 44.15 131 GLN B N 1
ATOM 2600 C CA . GLN B 1 127 ? -88.290 15.054 2.518 1.00 44.14 131 GLN B CA 1
ATOM 2601 C C . GLN B 1 127 ? -87.628 15.548 3.823 1.00 43.39 131 GLN B C 1
ATOM 2602 O O . GLN B 1 127 ? -87.844 14.965 4.888 1.00 42.63 131 GLN B O 1
ATOM 2608 N N . LEU B 1 128 ? -86.833 16.619 3.741 1.00 43.37 132 LEU B N 1
ATOM 2609 C CA . LEU B 1 128 ? -86.178 17.181 4.951 1.00 43.78 132 LEU B CA 1
ATOM 2610 C C . LEU B 1 128 ? -87.184 17.687 5.961 1.00 43.70 132 LEU B C 1
ATOM 2611 O O . LEU B 1 128 ? -87.058 17.449 7.160 1.00 42.95 132 LEU B O 1
ATOM 2616 N N . LYS B 1 129 ? -88.197 18.377 5.444 1.00 45.17 133 LYS B N 1
ATOM 2617 C CA . LYS B 1 129 ? -89.327 18.843 6.237 1.00 46.64 133 LYS B CA 1
ATOM 2618 C C . LYS B 1 129 ? -90.037 17.705 6.994 1.00 47.11 133 LYS B C 1
ATOM 2619 O O . LYS B 1 129 ? -90.230 17.793 8.216 1.00 46.29 133 LYS B O 1
ATOM 2625 N N . GLU B 1 130 ? -90.402 16.636 6.286 1.00 48.45 134 GLU B N 1
ATOM 2626 C CA . GLU B 1 130 ? -91.049 15.495 6.946 1.00 50.41 134 GLU B CA 1
ATOM 2627 C C . GLU B 1 130 ? -90.145 14.912 8.045 1.00 50.58 134 GLU B C 1
ATOM 2628 O O . GLU B 1 130 ? -90.577 14.740 9.194 1.00 50.55 134 GLU B O 1
ATOM 2634 N N . GLU B 1 131 ? -88.888 14.637 7.689 1.00 50.45 135 GLU B N 1
ATOM 2635 C CA . GLU B 1 131 ? -87.928 14.060 8.635 1.00 50.57 135 GLU B CA 1
ATOM 2636 C C . GLU B 1 131 ? -87.700 14.885 9.896 1.00 49.80 135 GLU B C 1
ATOM 2637 O O . GLU B 1 131 ? -87.699 14.346 11.003 1.00 49.81 135 GLU B O 1
ATOM 2643 N N . LEU B 1 132 ? -87.511 16.192 9.735 1.00 48.83 136 LEU B N 1
ATOM 2644 C CA . LEU B 1 132 ? -87.349 17.054 10.893 1.00 48.26 136 LEU B CA 1
ATOM 2645 C C . LEU B 1 132 ? -88.613 17.108 11.773 1.00 48.24 136 LEU B C 1
ATOM 2646 O O . LEU B 1 132 ? -88.527 17.029 13.004 1.00 47.38 136 LEU B O 1
ATOM 2651 N N . LEU B 1 133 ? -89.781 17.203 11.145 1.00 48.63 137 LEU B N 1
ATOM 2652 C CA . LEU B 1 133 ? -91.033 17.095 11.898 1.00 49.86 137 LEU B CA 1
ATOM 2653 C C . LEU B 1 133 ? -91.111 15.753 12.652 1.00 49.91 137 LEU B C 1
ATOM 2654 O O . LEU B 1 133 ? -91.433 15.722 13.839 1.00 49.88 137 LEU B O 1
ATOM 2659 N N . GLY B 1 134 ? -90.739 14.669 11.974 1.00 50.15 138 GLY B N 1
ATOM 2660 C CA . GLY B 1 134 ? -90.683 13.336 12.576 1.00 50.45 138 GLY B CA 1
ATOM 2661 C C . GLY B 1 134 ? -89.878 13.226 13.862 1.00 50.71 138 GLY B C 1
ATOM 2662 O O . GLY B 1 134 ? -90.256 12.479 14.763 1.00 50.79 138 GLY B O 1
ATOM 2663 N N . ILE B 1 135 ? -88.779 13.970 13.972 1.00 50.39 139 ILE B N 1
ATOM 2664 C CA . ILE B 1 135 ? -87.967 13.915 15.208 1.00 50.05 139 ILE B CA 1
ATOM 2665 C C . ILE B 1 135 ? -88.332 14.954 16.274 1.00 50.08 139 ILE B C 1
ATOM 2666 O O . ILE B 1 135 ? -87.689 15.043 17.317 1.00 49.90 139 ILE B O 1
ATOM 2671 N N . ALA B 1 136 ? -89.403 15.700 16.027 1.00 50.11 140 ALA B N 1
ATOM 2672 C CA . ALA B 1 136 ? -89.921 16.652 17.007 1.00 50.77 140 ALA B CA 1
ATOM 2673 C C . ALA B 1 136 ? -90.026 16.139 18.463 1.00 51.13 140 ALA B C 1
ATOM 2674 O O . ALA B 1 136 ? -89.710 16.875 19.389 1.00 50.64 140 ALA B O 1
ATOM 2676 N N . PRO B 1 137 ? -90.485 14.885 18.670 1.00 52.25 141 PRO B N 1
ATOM 2677 C CA . PRO B 1 137 ? -90.601 14.386 20.050 1.00 53.28 141 PRO B CA 1
ATOM 2678 C C . PRO B 1 137 ? -89.306 14.499 20.867 1.00 54.18 141 PRO B C 1
ATOM 2679 O O . PRO B 1 137 ? -89.353 14.624 22.082 1.00 54.54 141 PRO B O 1
ATOM 2683 N N . ILE B 1 138 ? -88.168 14.459 20.190 1.00 55.49 142 ILE B N 1
ATOM 2684 C CA . ILE B 1 138 ? -86.856 14.698 20.795 1.00 56.86 142 ILE B CA 1
ATOM 2685 C C . ILE B 1 138 ? -86.808 15.843 21.822 1.00 57.28 142 ILE B C 1
ATOM 2686 O O . ILE B 1 138 ? -86.197 15.700 22.884 1.00 57.69 142 ILE B O 1
ATOM 2691 N N . PHE B 1 139 ? -87.485 16.956 21.531 1.00 57.70 143 PHE B N 1
ATOM 2692 C CA . PHE B 1 139 ? -87.401 18.144 22.387 1.00 57.33 143 PHE B CA 1
ATOM 2693 C C . PHE B 1 139 ? -88.304 18.153 23.629 1.00 57.82 143 PHE B C 1
ATOM 2694 O O . PHE B 1 139 ? -88.064 18.913 24.571 1.00 57.93 143 PHE B O 1
ATOM 2702 N N . GLN B 1 140 ? -89.329 17.312 23.649 1.00 58.42 144 GLN B N 1
ATOM 2703 C CA . GLN B 1 140 ? -90.192 17.212 24.835 1.00 59.14 144 GLN B CA 1
ATOM 2704 C C . GLN B 1 140 ? -89.389 16.741 26.063 1.00 58.33 144 GLN B C 1
ATOM 2705 O O . GLN B 1 140 ? -89.865 16.789 27.203 1.00 58.51 144 GLN B O 1
ATOM 2711 N N . GLN B 1 141 ? -88.158 16.296 25.808 1.00 57.24 145 GLN B N 1
ATOM 2712 C CA . GLN B 1 141 ? -87.252 15.835 26.860 1.00 54.97 145 GLN B CA 1
ATOM 2713 C C . GLN B 1 141 ? -86.120 16.825 27.100 1.00 52.27 145 GLN B C 1
ATOM 2714 O O . GLN B 1 141 ? -85.841 17.177 28.254 1.00 52.41 145 GLN B O 1
ATOM 2728 N N . PRO B 1 143 ? -83.704 20.479 25.803 1.00 37.71 147 PRO B N 1
ATOM 2729 C CA . PRO B 1 143 ? -83.745 21.704 24.987 1.00 35.64 147 PRO B CA 1
ATOM 2730 C C . PRO B 1 143 ? -82.758 21.756 23.806 1.00 33.99 147 PRO B C 1
ATOM 2731 O O . PRO B 1 143 ? -83.046 22.440 22.838 1.00 33.24 147 PRO B O 1
ATOM 2735 N N . TYR B 1 144 ? -81.618 21.062 23.877 1.00 31.60 148 TYR B N 1
ATOM 2736 C CA . TYR B 1 144 ? -80.704 21.001 22.725 1.00 30.02 148 TYR B CA 1
ATOM 2737 C C . TYR B 1 144 ? -80.795 19.647 22.085 1.00 29.95 148 TYR B C 1
ATOM 2738 O O . TYR B 1 144 ? -81.545 18.817 22.564 1.00 30.93 148 TYR B O 1
ATOM 2747 N N . PHE B 1 145 ? -80.121 19.428 20.964 1.00 29.64 149 PHE B N 1
ATOM 2748 C CA . PHE B 1 145 ? -80.443 18.262 20.171 1.00 30.03 149 PHE B CA 1
ATOM 2749 C C . PHE B 1 145 ? -79.904 16.981 20.840 1.00 30.85 149 PHE B C 1
ATOM 2750 O O . PHE B 1 145 ? -78.720 16.668 20.718 1.00 30.22 149 PHE B O 1
ATOM 2766 N N . ASN B 1 147 ? -79.466 16.627 23.866 1.00 33.70 151 ASN B N 1
ATOM 2767 C CA . ASN B 1 147 ? -78.573 17.021 24.942 1.00 34.03 151 ASN B CA 1
ATOM 2768 C C . ASN B 1 147 ? -79.201 18.106 25.783 1.00 33.85 151 ASN B C 1
ATOM 2769 O O . ASN B 1 147 ? -80.056 18.867 25.298 1.00 33.05 151 ASN B O 1
ATOM 2774 N N . GLU B 1 148 ? -78.762 18.169 27.036 1.00 33.83 152 GLU B N 1
ATOM 2775 C CA . GLU B 1 148 ? -79.188 19.181 27.994 1.00 34.25 152 GLU B CA 1
ATOM 2776 C C . GLU B 1 148 ? -78.530 20.520 27.719 1.00 33.52 152 GLU B C 1
ATOM 2777 O O . GLU B 1 148 ? -79.132 21.557 28.003 1.00 33.19 152 GLU B O 1
ATOM 2783 N N . GLU B 1 149 ? -77.285 20.498 27.211 1.00 31.34 153 GLU B N 1
ATOM 2784 C CA . GLU B 1 149 ? -76.515 21.725 26.955 1.00 29.87 153 GLU B CA 1
ATOM 2785 C C . GLU B 1 149 ? -76.134 21.817 25.484 1.00 27.90 153 GLU B C 1
ATOM 2786 O O . GLU B 1 149 ? -76.040 20.808 24.803 1.00 26.19 153 GLU B O 1
ATOM 2792 N N . PHE B 1 150 ? -75.861 23.035 25.021 1.00 25.23 154 PHE B N 1
ATOM 2793 C CA . PHE B 1 150 ? -75.503 23.271 23.638 1.00 23.74 154 PHE B CA 1
ATOM 2794 C C . PHE B 1 150 ? -74.151 22.609 23.366 1.00 23.12 154 PHE B C 1
ATOM 2795 O O . PHE B 1 150 ? -73.244 22.733 24.186 1.00 22.52 154 PHE B O 1
ATOM 2803 N N . GLY B 1 151 ? -73.997 21.963 22.209 1.00 21.69 155 GLY B N 1
ATOM 2804 C CA . GLY B 1 151 ? -72.721 21.298 21.922 1.00 20.60 155 GLY B CA 1
ATOM 2805 C C . GLY B 1 151 ? -72.495 21.111 20.449 1.00 20.21 155 GLY B C 1
ATOM 2806 O O . GLY B 1 151 ? -73.268 21.657 19.622 1.00 17.80 155 GLY B O 1
ATOM 2807 N N . LEU B 1 152 ? -71.473 20.303 20.112 1.00 18.75 156 LEU B N 1
ATOM 2808 C CA . LEU B 1 152 ? -71.113 20.050 18.714 1.00 18.47 156 LEU B CA 1
ATOM 2809 C C . LEU B 1 152 ? -72.244 19.490 17.864 1.00 19.22 156 LEU B C 1
ATOM 2810 O O . LEU B 1 152 ? -72.290 19.780 16.676 1.00 19.54 156 LEU B O 1
ATOM 2815 N N . VAL B 1 153 ? -73.130 18.670 18.431 1.00 18.67 157 VAL B N 1
ATOM 2816 C CA . VAL B 1 153 ? -74.279 18.160 17.635 1.00 19.95 157 VAL B CA 1
ATOM 2817 C C . VAL B 1 153 ? -75.155 19.345 17.121 1.00 20.04 157 VAL B C 1
ATOM 2818 O O . VAL B 1 153 ? -75.589 19.378 15.958 1.00 20.20 157 VAL B O 1
ATOM 2822 N N . ASP B 1 154 ? -75.369 20.328 17.979 1.00 20.25 158 ASP B N 1
ATOM 2823 C CA . ASP B 1 154 ? -76.113 21.545 17.592 1.00 21.06 158 ASP B CA 1
ATOM 2824 C C . ASP B 1 154 ? -75.362 22.338 16.516 1.00 21.76 158 ASP B C 1
ATOM 2825 O O . ASP B 1 154 ? -75.993 22.959 15.661 1.00 21.86 158 ASP B O 1
ATOM 2830 N N . CYS B 1 155 ? -74.022 22.266 16.524 1.00 21.33 159 CYS B N 1
ATOM 2831 C CA . CYS B 1 155 ? -73.227 22.856 15.463 1.00 21.56 159 CYS B CA 1
ATOM 2832 C C . CYS B 1 155 ? -73.433 22.136 14.134 1.00 21.19 159 CYS B C 1
ATOM 2833 O O . CYS B 1 155 ? -73.093 22.690 13.091 1.00 20.81 159 CYS B O 1
ATOM 2836 N N . TYR B 1 156 ? -73.977 20.914 14.164 1.00 21.43 160 TYR B N 1
ATOM 2837 C CA . TYR B 1 156 ? -74.358 20.251 12.914 1.00 22.06 160 TYR B CA 1
ATOM 2838 C C . TYR B 1 156 ? -75.815 20.591 12.551 1.00 21.69 160 TYR B C 1
ATOM 2839 O O . TYR B 1 156 ? -76.128 20.776 11.391 1.00 21.97 160 TYR B O 1
ATOM 2848 N N . VAL B 1 157 ? -76.710 20.596 13.533 1.00 21.37 161 VAL B N 1
ATOM 2849 C CA . VAL B 1 157 ? -78.125 20.807 13.241 1.00 22.36 161 VAL B CA 1
ATOM 2850 C C . VAL B 1 157 ? -78.436 22.289 12.873 1.00 22.93 161 VAL B C 1
ATOM 2851 O O . VAL B 1 157 ? -79.113 22.543 11.864 1.00 24.30 161 VAL B O 1
ATOM 2855 N N . ALA B 1 158 ? -77.939 23.250 13.662 1.00 21.82 162 ALA B N 1
ATOM 2856 C CA . ALA B 1 158 ? -78.264 24.674 13.433 1.00 21.65 162 ALA B CA 1
ATOM 2857 C C . ALA B 1 158 ? -77.920 25.212 12.019 1.00 21.47 162 ALA B C 1
ATOM 2858 O O . ALA B 1 158 ? -78.743 25.867 11.430 1.00 21.43 162 ALA B O 1
ATOM 2860 N N . PRO B 1 159 ? -76.716 24.905 11.466 1.00 21.09 163 PRO B N 1
ATOM 2861 C CA . PRO B 1 159 ? -76.434 25.377 10.128 1.00 20.70 163 PRO B CA 1
ATOM 2862 C C . PRO B 1 159 ? -77.425 24.819 9.112 1.00 21.03 163 PRO B C 1
ATOM 2863 O O . PRO B 1 159 ? -77.703 25.471 8.097 1.00 20.70 163 PRO B O 1
ATOM 2867 N N . LEU B 1 160 ? -77.918 23.613 9.370 1.00 20.33 164 LEU B N 1
ATOM 2868 C CA . LEU B 1 160 ? -78.845 22.965 8.443 1.00 21.47 164 LEU B CA 1
ATOM 2869 C C . LEU B 1 160 ? -80.235 23.624 8.483 1.00 21.19 164 LEU B C 1
ATOM 2870 O O . LEU B 1 160 ? -80.839 23.852 7.442 1.00 21.05 164 LEU B O 1
ATOM 2875 N N . LEU B 1 161 ? -80.724 23.914 9.688 1.00 21.42 165 LEU B N 1
ATOM 2876 C CA . LEU B 1 161 ? -81.989 24.616 9.877 1.00 21.13 165 LEU B CA 1
ATOM 2877 C C . LEU B 1 161 ? -81.928 26.063 9.328 1.00 21.34 165 LEU B C 1
ATOM 2878 O O . LEU B 1 161 ? -82.880 26.535 8.729 1.00 20.94 165 LEU B O 1
ATOM 2883 N N . TRP B 1 162 ? -80.785 26.719 9.518 1.00 20.90 166 TRP B N 1
ATOM 2884 C CA . TRP B 1 162 ? -80.524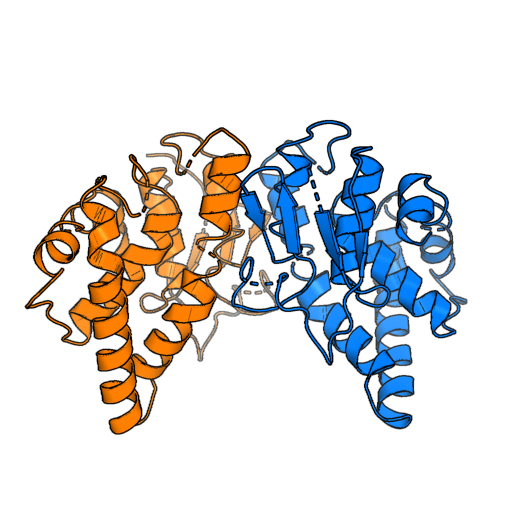 28.007 8.990 1.00 22.19 166 TRP B CA 1
ATOM 2885 C C . TRP B 1 162 ? -80.663 28.001 7.468 1.00 24.01 166 TRP B C 1
ATOM 2886 O O . TRP B 1 162 ? -81.330 28.876 6.907 1.00 24.30 166 TRP B O 1
ATOM 2897 N N . LYS B 1 163 ? -80.062 27.017 6.803 1.00 24.99 167 LYS B N 1
ATOM 2898 C CA . LYS B 1 163 ? -80.183 26.935 5.357 1.00 26.55 167 LYS B CA 1
ATOM 2899 C C . LYS B 1 163 ? -81.599 26.641 4.911 1.00 27.30 167 LYS B C 1
ATOM 2900 O O . LYS B 1 163 ? -82.057 27.238 3.920 1.00 27.69 167 LYS B O 1
ATOM 2906 N N . LEU B 1 164 ? -82.285 25.743 5.621 1.00 26.67 168 LEU B N 1
ATOM 2907 C CA . LEU B 1 164 ? -83.663 25.415 5.278 1.00 27.81 168 LEU B CA 1
ATOM 2908 C C . LEU B 1 164 ? -84.560 26.659 5.421 1.00 28.39 168 LEU B C 1
ATOM 2909 O O . LEU B 1 164 ? -85.334 26.953 4.515 1.00 27.74 168 LEU B O 1
ATOM 2914 N N . LYS B 1 165 ? -84.459 27.366 6.553 1.00 28.24 169 LYS B N 1
ATOM 2915 C CA . LYS B 1 165 ? -85.197 28.622 6.713 1.00 30.35 169 LYS B CA 1
ATOM 2916 C C . LYS B 1 165 ? -85.030 29.531 5.457 1.00 30.86 169 LYS B C 1
ATOM 2917 O O . LYS B 1 165 ? -86.016 30.006 4.926 1.00 30.79 169 LYS B O 1
ATOM 2923 N N . HIS B 1 166 ? -83.804 29.707 4.975 1.00 30.83 170 HIS B N 1
ATOM 2924 C CA . HIS B 1 166 ? -83.536 30.602 3.858 1.00 32.66 170 HIS B CA 1
ATOM 2925 C C . HIS B 1 166 ? -83.839 30.024 2.497 1.00 33.71 170 HIS B C 1
ATOM 2926 O O . HIS B 1 166 ? -83.692 30.701 1.493 1.00 34.51 170 HIS B O 1
ATOM 2933 N N . LEU B 1 167 ? -84.271 28.772 2.474 1.00 34.33 171 LEU B N 1
ATOM 2934 C CA . LEU B 1 167 ? -84.761 28.176 1.252 1.00 35.49 171 LEU B CA 1
ATOM 2935 C C . LEU B 1 167 ? -86.284 28.202 1.228 1.00 35.86 171 LEU B C 1
ATOM 2936 O O . LEU B 1 167 ? -86.888 27.687 0.306 1.00 36.39 171 LEU B O 1
ATOM 2941 N N . GLY B 1 168 ? -86.891 28.794 2.247 1.00 36.65 172 GLY B N 1
ATOM 2942 C CA . GLY B 1 168 ? -88.343 28.974 2.270 1.00 38.01 172 GLY B CA 1
ATOM 2943 C C . GLY B 1 168 ? -89.137 27.982 3.095 1.00 38.73 172 GLY B C 1
ATOM 2944 O O . GLY B 1 168 ? -90.341 28.117 3.213 1.00 39.09 172 GLY B O 1
ATOM 2945 N N . VAL B 1 169 ? -88.480 26.979 3.668 1.00 38.89 173 VAL B N 1
ATOM 2946 C CA . VAL B 1 169 ? -89.137 26.056 4.597 1.00 39.36 173 VAL B CA 1
ATOM 2947 C C . VAL B 1 169 ? -89.754 26.804 5.783 1.00 40.61 173 VAL B C 1
ATOM 2948 O O . VAL B 1 169 ? -89.114 27.652 6.393 1.00 40.70 173 VAL B O 1
ATOM 2952 N N . GLU B 1 170 ? -91.000 26.479 6.100 1.00 42.49 174 GLU B N 1
ATOM 2953 C CA . GLU B 1 170 ? -91.728 27.060 7.240 1.00 44.54 174 GLU B CA 1
ATOM 2954 C C . GLU B 1 170 ? -92.413 25.895 7.940 1.00 44.71 174 GLU B C 1
ATOM 2955 O O . GLU B 1 170 ? -93.119 25.137 7.305 1.00 45.63 174 GLU B O 1
ATOM 2961 N N . PHE B 1 171 ? -92.187 25.724 9.236 1.00 45.76 175 PHE B N 1
ATOM 2962 C CA . PHE B 1 171 ? -92.690 24.534 9.925 1.00 46.20 175 PHE B CA 1
ATOM 2963 C C . PHE B 1 171 ? -94.088 24.789 10.495 1.00 47.37 175 PHE B C 1
ATOM 2964 O O . PHE B 1 171 ? -94.292 25.711 11.281 1.00 47.01 175 PHE B O 1
ATOM 2972 N N . THR B 1 172 ? -95.050 23.978 10.063 1.00 49.08 176 THR B N 1
ATOM 2973 C CA . THR B 1 172 ? -96.424 24.032 10.585 1.00 51.05 176 THR B CA 1
ATOM 2974 C C . THR B 1 172 ? -96.920 22.603 10.839 1.00 52.05 176 THR B C 1
ATOM 2975 O O . THR B 1 172 ? -96.378 21.628 10.276 1.00 52.94 176 THR B O 1
ATOM 2979 N N . GLY B 1 173 ? -97.929 22.472 11.696 1.00 53.00 177 GLY B N 1
ATOM 2980 C CA . GLY B 1 173 ? -98.466 21.150 12.034 1.00 53.57 177 GLY B CA 1
ATOM 2981 C C . GLY B 1 173 ? -97.715 20.476 13.173 1.00 53.92 177 GLY B C 1
ATOM 2982 O O . GLY B 1 173 ? -97.018 21.146 13.951 1.00 54.06 177 GLY B O 1
ATOM 2983 N N . THR B 1 174 ? -97.839 19.147 13.250 1.00 53.55 178 THR B N 1
ATOM 2984 C CA . THR B 1 174 ? -97.406 18.384 14.431 1.00 53.23 178 THR B CA 1
ATOM 2985 C C . THR B 1 174 ? -95.887 18.241 14.536 1.00 52.31 178 THR B C 1
ATOM 2986 O O . THR B 1 174 ? -95.218 17.671 13.654 1.00 52.35 178 THR B O 1
ATOM 2990 N N . GLY B 1 175 ? -95.370 18.758 15.646 1.00 50.84 179 GLY B N 1
ATOM 2991 C CA . GLY B 1 175 ? -93.947 18.833 15.876 1.00 48.87 179 GLY B CA 1
ATOM 2992 C C . GLY B 1 175 ? -93.341 20.203 15.588 1.00 47.53 179 GLY B C 1
ATOM 2993 O O . GLY B 1 175 ? -92.147 20.423 15.883 1.00 46.75 179 GLY B O 1
ATOM 2994 N N . SER B 1 176 ? -94.139 21.129 15.036 1.00 45.11 180 SER B N 1
ATOM 2995 C CA . SER B 1 176 ? -93.574 22.405 14.624 1.00 43.23 180 SER B CA 1
ATOM 2996 C C . SER B 1 176 ? -93.282 23.358 15.784 1.00 42.17 180 SER B C 1
ATOM 2997 O O . SER B 1 176 ? -92.383 24.185 15.687 1.00 41.98 180 SER B O 1
ATOM 3000 N N . LYS B 1 177 ? -93.995 23.228 16.895 1.00 40.90 181 LYS B N 1
ATOM 3001 C CA . LYS B 1 177 ? -93.707 24.069 18.069 1.00 40.20 181 LYS B CA 1
ATOM 3002 C C . LYS B 1 177 ? -92.313 23.832 18.684 1.00 38.44 181 LYS B C 1
ATOM 3003 O O . LYS B 1 177 ? -91.594 24.788 19.020 1.00 37.17 181 LYS B O 1
ATOM 3009 N N . ALA B 1 178 ? -91.959 22.558 18.858 1.00 36.56 182 ALA B N 1
ATOM 3010 C CA . ALA B 1 178 ? -90.635 22.176 19.351 1.00 34.52 182 ALA B CA 1
ATOM 3011 C C . ALA B 1 178 ? -89.492 22.607 18.396 1.00 33.04 182 ALA B C 1
ATOM 3012 O O . ALA B 1 178 ? -88.470 23.088 18.854 1.00 32.52 182 ALA B O 1
ATOM 3014 N N . ILE B 1 179 ? -89.679 22.462 17.088 1.00 32.08 183 ILE B N 1
ATOM 3015 C CA . ILE B 1 179 ? -88.658 22.875 16.105 1.00 32.16 183 ILE B CA 1
ATOM 3016 C C . ILE B 1 179 ? -88.424 24.415 16.089 1.00 31.77 183 ILE B C 1
ATOM 3017 O O . ILE B 1 179 ? -87.274 24.881 16.073 1.00 30.74 183 ILE B O 1
ATOM 3022 N N . LYS B 1 180 ? -89.511 25.185 16.137 1.00 29.36 184 LYS B N 1
ATOM 3023 C CA . LYS B 1 180 ? -89.412 26.652 16.221 1.00 28.70 184 LYS B CA 1
ATOM 3024 C C . LYS B 1 180 ? -88.762 27.082 17.502 1.00 27.12 184 LYS B C 1
ATOM 3025 O O . LYS B 1 180 ? -87.960 28.010 17.506 1.00 26.65 184 LYS B O 1
ATOM 3031 N N . ALA B 1 181 ? -89.120 26.426 18.603 1.00 25.98 185 ALA B N 1
ATOM 3032 C CA . ALA B 1 181 ? -88.481 26.727 19.886 1.00 25.72 185 ALA B CA 1
ATOM 3033 C C . ALA B 1 181 ? -86.946 26.445 19.817 1.00 25.35 185 ALA B C 1
ATOM 3034 O O . ALA B 1 181 ? -86.135 27.258 20.274 1.00 25.51 185 ALA B O 1
ATOM 3036 N N . TYR B 1 182 ? -86.552 25.317 19.233 1.00 24.29 186 TYR B N 1
ATOM 3037 C CA . TYR B 1 182 ? -85.113 24.989 19.109 1.00 23.57 186 TYR B CA 1
ATOM 3038 C C . TYR B 1 182 ? -84.379 26.038 18.260 1.00 23.05 186 TYR B C 1
ATOM 3039 O O . TYR B 1 182 ? -83.298 26.504 18.614 1.00 21.40 186 TYR B O 1
ATOM 3056 N N . GLU B 1 184 ? -85.088 29.209 17.793 1.00 24.04 188 GLU B N 1
ATOM 3057 C CA . GLU B 1 184 ? -84.838 30.426 18.547 1.00 24.95 188 GLU B CA 1
ATOM 3058 C C . GLU B 1 184 ? -83.671 30.211 19.523 1.00 24.62 188 GLU B C 1
ATOM 3059 O O . GLU B 1 184 ? -82.818 31.069 19.708 1.00 24.35 188 GLU B O 1
ATOM 3065 N N . ARG B 1 185 ? -83.646 29.047 20.155 1.00 24.96 189 ARG B N 1
ATOM 3066 C CA . ARG B 1 185 ? -82.633 28.756 21.180 1.00 24.79 189 ARG B CA 1
ATOM 3067 C C . ARG B 1 185 ? -81.234 28.794 20.569 1.00 23.29 189 ARG B C 1
ATOM 3068 O O . ARG B 1 185 ? -80.303 29.360 21.145 1.00 23.58 189 ARG B O 1
ATOM 3076 N N . VAL B 1 186 ? -81.084 28.244 19.370 1.00 22.22 190 VAL B N 1
ATOM 3077 C CA . VAL B 1 186 ? -79.735 28.240 18.747 1.00 21.10 190 VAL B CA 1
ATOM 3078 C C . VAL B 1 186 ? -79.399 29.523 17.932 1.00 21.32 190 VAL B C 1
ATOM 3079 O O . VAL B 1 186 ? -78.264 30.042 18.054 1.00 20.48 190 VAL B O 1
ATOM 3083 N N . PHE B 1 187 ? -80.358 30.043 17.131 1.00 20.78 191 PHE B N 1
ATOM 3084 C CA . PHE B 1 187 ? -80.058 31.184 16.261 1.00 20.17 191 PHE B CA 1
ATOM 3085 C C . PHE B 1 187 ? -79.705 32.463 17.019 1.00 20.50 191 PHE B C 1
ATOM 3086 O O . PHE B 1 187 ? -78.937 33.310 16.507 1.00 19.90 191 PHE B O 1
ATOM 3094 N N . THR B 1 188 ? -80.267 32.601 18.216 1.00 20.80 192 THR B N 1
ATOM 3095 C CA . THR B 1 188 ? -80.086 33.805 19.030 1.00 22.54 192 THR B CA 1
ATOM 3096 C C . THR B 1 188 ? -78.886 33.751 19.970 1.00 23.64 192 THR B C 1
ATOM 3097 O O . THR B 1 188 ? -78.596 34.733 20.679 1.00 23.42 192 THR B O 1
ATOM 3101 N N . ARG B 1 189 ? -78.127 32.652 19.923 1.00 23.61 193 ARG B N 1
ATOM 3102 C CA . ARG B 1 189 ? -76.941 32.515 20.784 1.00 24.10 193 ARG B CA 1
ATOM 3103 C C . ARG B 1 189 ? -75.883 33.461 20.273 1.00 23.19 193 ARG B C 1
ATOM 3104 O O . ARG B 1 189 ? -75.782 33.642 19.054 1.00 22.30 193 ARG B O 1
ATOM 3112 N N . ASP B 1 190 ? -75.063 34.035 21.167 1.00 22.59 194 ASP B N 1
ATOM 3113 C CA . ASP B 1 190 ? -73.976 34.946 20.732 1.00 24.47 194 ASP B CA 1
ATOM 3114 C C . ASP B 1 190 ? -73.102 34.354 19.630 1.00 23.64 194 ASP B C 1
ATOM 3115 O O . ASP B 1 190 ? -72.695 35.069 18.688 1.00 23.10 194 ASP B O 1
ATOM 3120 N N . SER B 1 191 ? -72.805 33.057 19.743 1.00 21.39 195 SER B N 1
ATOM 3121 C CA . SER B 1 191 ? -71.866 32.445 18.766 1.00 21.31 195 SER B CA 1
ATOM 3122 C C . SER B 1 191 ? -72.507 32.332 17.393 1.00 19.52 195 SER B C 1
ATOM 3123 O O . SER B 1 191 ? -71.865 32.546 16.375 1.00 19.23 195 SER B O 1
ATOM 3126 N N . PHE B 1 192 ? -73.766 31.950 17.367 1.00 19.41 196 PHE B N 1
ATOM 3127 C CA . PHE B 1 192 ? -74.457 31.815 16.106 1.00 21.02 196 PHE B CA 1
ATOM 3128 C C . PHE B 1 192 ? -74.563 33.184 15.434 1.00 22.35 196 PHE B C 1
ATOM 3129 O O . PHE B 1 192 ? -74.262 33.311 14.236 1.00 23.61 196 PHE B O 1
ATOM 3137 N N . LEU B 1 193 ? -74.953 34.200 16.213 1.00 23.48 197 LEU B N 1
ATOM 3138 C CA . LEU B 1 193 ? -74.978 35.599 15.729 1.00 24.82 197 LEU B CA 1
ATOM 3139 C C . LEU B 1 193 ? -73.662 36.015 15.088 1.00 25.70 197 LEU B C 1
ATOM 3140 O O . LEU B 1 193 ? -73.662 36.488 13.955 1.00 25.84 197 LEU B O 1
ATOM 3145 N N . GLN B 1 194 ? -72.535 35.794 15.773 1.00 25.11 198 GLN B N 1
ATOM 3146 C CA . GLN B 1 194 ? -71.240 36.046 15.156 1.00 26.41 198 GLN B CA 1
ATOM 3147 C C . GLN B 1 194 ? -70.975 35.230 13.916 1.00 26.60 198 GLN B C 1
ATOM 3148 O O . GLN B 1 194 ? -70.319 35.715 13.003 1.00 26.93 198 GLN B O 1
ATOM 3154 N N . SER B 1 195 ? -71.455 33.986 13.869 1.00 26.18 199 SER B N 1
ATOM 3155 C CA . SER B 1 195 ? -71.129 33.132 12.718 1.00 25.89 199 SER B CA 1
ATOM 3156 C C . SER B 1 195 ? -71.794 33.567 11.421 1.00 28.31 199 SER B C 1
ATOM 3157 O O . SER B 1 195 ? -71.270 33.261 10.344 1.00 29.13 199 SER B O 1
ATOM 3160 N N . VAL B 1 196 ? -72.966 34.212 11.515 1.00 30.40 200 VAL B N 1
ATOM 3161 C CA . VAL B 1 196 ? -73.697 34.663 10.316 1.00 32.54 200 VAL B CA 1
ATOM 3162 C C . VAL B 1 196 ? -73.594 36.169 10.144 1.00 35.87 200 VAL B C 1
ATOM 3163 O O . VAL B 1 196 ? -74.375 36.769 9.379 1.00 37.32 200 VAL B O 1
ATOM 3167 N N . GLY B 1 197 ? -72.661 36.779 10.882 1.00 38.12 201 GLY B N 1
ATOM 3168 C CA . GLY B 1 197 ? -72.450 38.232 10.872 1.00 39.88 201 GLY B CA 1
ATOM 3169 C C . GLY B 1 197 ? -71.764 38.711 9.604 1.00 41.08 201 GLY B C 1
ATOM 3170 O O . GLY B 1 197 ? -70.880 38.028 9.074 1.00 42.68 201 GLY B O 1
#

Secondary structure (DSSP, 8-state):
--EEE-TT-HHHHHHHHHHHHHT----EEE--TTS--S-----TT--S-EEEETTEEEESTTT--HHHHHS-SSP---SHHHHHHHHH--HHHHHTHHHHHHHHHS-HHHHHHHHHHHHHHHHHTHHHHH------S--HHHHHHHHHHHHHHTTT----STTHHHHHH--TTTTSHHHHHHT-/-B----EEE-TT-HHHHHHHHHHHHTTB---EEE-BTTB--S-----TT--S-EEEETTEEEESTTT--HHHHH--SS----SHHHHHHHHH--HIIIIIHHHHHHHHHS-HHHHHHHHHHHHHHHHHTGGGGG------S--HHHHHHHHHHHHHHTTT----STTHHHHHH--TTTTSHHHHHHT-

B-factor: mean 32.75, std 13.11, range [6.87, 69.35]

Nearest PDB structures (foldseek):
  3ubl-assembly1_A  TM=7.324E-01  e=1.894E-07  Leptospira interrogans serovar Lai str. 56601
  3ubl-assembly1_B  TM=7.677E-01  e=1.159E-06  Leptospira interrogans serovar Lai str. 56601
  3ubk-assembly1_A  TM=7.409E-01  e=1.367E-06  Leptospira interrogans serovar Lai str. 56601
  3ubk-assembly1_B  TM=6.943E-01  e=1.444E-06  Leptospira interrogans serovar Lai str. 56601
  2gsr-assembly1_B  TM=7.868E-01  e=9.895E-05  Sus scrofa

Foldseek 3Di:
DEWEDALLDLLLLLLLLLCLQLPHDHYYRHADLVDGDPVCVLDPVRDPGWDQDPHDIDDDSVVNVCSCVVRVPPHLDDDPVVVVVLVVLCCLCVPLVVLLCQLVPHDPVSNVVSLVVNLVVVLVVLVCLVVQAVPPDHHSSNSSVVSSVVSSVVSPDQDDDPSSVSVVNVVVPCPDPSNVSSND/DAEFEEWEDALLDLLQLLQLLLCVQLPYDYYYDHADQVGGDPVCCQPVVRDPGWDDGPPDIDHDSVVNVVSCVVRVPPHLDDDVVVVVVLVVLCCLCVPLVVLLVQLVDPPPVSVVVSLVVNLVVQLVCLVCQVVAAVPPDHHSSNSSVVSSVVSSVVSPDDHDDHSRVNVVNNVVPCVDSSNVSSND

Solvent-accessible surface area: 19204 Å² total

Organism: Haemophilus influenzae (strain ATCC 51907 / DSM 11121 / KW20 / Rd) (NCBI:txid71421)

InterPro domains:
  IPR004045 Glutathione S-transferase, N-terminal [PF02798] (10-81)
  IPR004045 Glutathione S-transferase, N-terminal [PS50404] (9-87)
  IPR004046 Glutathione S-transferase, C-terminal [PF00043] (112-194)
  IPR010987 Glutathione S-transferase, C-terminal-like [PS50405] (92-212)
  IPR034341 Stringent starvation protein A, N-terminal [cd03059] (11-83)
  IPR034342 Stringent starvation protein A, C-terminal [cd03186] (93-200)
  IPR036249 Thioredoxin-like superfamily [SSF52833] (11-111)
  IPR036282 Glutathione S-transferase, C-terminal domain superfamily [SSF47616] (82-205)
  IPR040079 Glutathione transferase family [SFLDS00019] (11-191)
  IPR050983 Glutathione S-transferase Omega/HSP26 [PTHR43968] (5-200)

Radius of gyration: 22.38 Å; Cα contacts (8 Å, |Δi|>4): 479; chains: 2; bounding box: 64×53×45 Å

Sequence (372 aa):
VTLFSNKDDIYCHQVKIVLAEKGVLYENAEVDLQALPEDLELNPYGTVPTLVDRRDLVLFNSRIIEYLDERRFPHPPLQVYPVSRAKDRLLLRIEQDWYPTLAKAENGTEKEKTSALKQLKEELLGIAPIFQQPYFNEEFGLVDCYVAPLLWKLKHLGVEFTGTGSKAIKAYERVFTRDSFLQSVGSLRSVTLFSNKDDIYCHQVKIVLAEKGVLYENAEVDLQQALPEDLELNPYGTVPTLVDRDLVLFNSRIIEYLDERFPHPPLQVYPVSRAKDRLLLRIEQDWYPTLAKAENGTEKEKTSALKQLKEELLGIAPIFQQPYFNEEFGLVDCYVAPLLWKLKHLGVEFTGTGSKAIKAYERVFTRDSFLQSVG